Protein AF-A0A8B9DQQ6-F1 (afdb_monomer)

Nearest PDB structures (foldseek):
  8ro0-assembly1_B  TM=6.119E-01  e=6.408E+00  Caenorhabditis elegans

Solvent-accessible surface area (backbone atoms only — not comparable to full-atom values): 22353 Å² total; per-residue (Å²): 132,83,88,74,76,78,72,78,86,52,74,60,34,66,71,77,76,91,79,85,73,88,75,75,79,70,79,77,76,81,87,80,81,82,90,86,83,87,92,89,90,84,79,91,76,90,73,92,71,91,71,77,81,67,78,73,72,70,71,79,66,73,53,59,68,55,50,35,52,46,26,48,47,51,38,37,38,75,37,22,64,78,64,40,52,57,23,29,46,25,39,61,36,58,81,62,60,34,37,29,35,21,24,59,65,74,62,45,79,31,61,57,93,76,48,80,78,49,60,73,77,80,88,66,74,74,59,50,64,32,52,47,63,33,8,27,22,36,51,50,69,52,80,90,53,43,80,38,41,79,40,76,52,88,77,72,72,81,52,84,49,40,31,41,34,47,34,74,82,35,24,34,39,19,42,77,81,23,74,32,53,38,46,49,37,80,78,54,50,51,86,81,29,29,31,35,29,22,35,76,43,68,46,30,36,57,38,57,55,65,55,60,51,48,66,75,71,51,61,83,83,75,63,72,80,70,69,80,70,76,73,46,32,47,67,55,48,38,61,69,33,39,82,90,55,68,51,56,53,39,35,52,50,49,51,72,30,68,43,40,51,52,27,48,52,38,50,53,54,50,49,52,55,50,44,55,58,52,57,78,66,62,88,68,65,79,77,45,50,52,56,51,48,30,55,50,44,41,50,55,47,48,51,34,43,77,70,38,38,23,38,78,54,93,70,25,41,29,28,35,25,34,81,88,42,67,40,64,59,16,44,56,54,50,49,53,52,48,52,50,52,49,52,54,49,50,50,69,64,42,50,61,58,56,56,44,69,75,36,66,64,54,58,55,49,51,52,50,52,51,53,52,50,51,52,50,53,52,50,51,52,53,52,67,71,78,105

Secondary structure (DSSP, 8-state):
------------SSPPP--S-----PPPPP--PPP----------------------------HHHHHHHHHHHHHHHH-TTGGGEEEEEEESSSP-EEEEE--PPPEEE--SS-GGG---S-----EEEEES-EEEEE---GGGGGGEEEEE---TTSS--EEEPSTT-EEEETTTEEESSEETTT--TTT-EEEEEEEEE--EEEEHHHHHHHHHS-TTS---------EEHHHHHHHHS-SSHHHHHHHHHHH-HHHHHHHHHHHHHHHHHHHHHHTT-S--HHHHHHHHHHHHHHHHHHHHHTT-SEEETTEEEEEEETTEE-TTHHHHHHHHHHHHHHHHHHHHHHHHHHHHH-HHHHHHHHHHHHHHHHHHHHHHHHHHH-

Mean predicted aligned error: 15.55 Å

Radius of gyration: 29.61 Å; Cα contacts (8 Å, |Δi|>4): 543; chains: 1; bounding box: 96×62×76 Å

Foldseek 3Di:
DDDDDPPDFDFFADDDDPPDDPPPPDPDDDPDDDDDDDDDDDDDDDDPDDDDPPVPCPPPPPQLVNLLQFLLFVLLCLLAVVQQAWWKKKAFLADDFKEWEAEADDWDFALDPDDVLQDDDPDLPHDYGGYPFAYEKEADADPVCVRNHPHYDYDDQPDSTQKTAAPAQKWKAKHYPGTGRIDGSNPDDRHPMMITIIHMGTWIFMDGNVVQLCLVQDDPVVPPCPDPPPGCTSSNSLQVRHDPDGSHVSNVPLRPDPSNVSSVVSVVVLSVVLVVVVVVVDDDDPVVSNVSSSVVSQVSLVVCVVQCQFDDDPRMTIFIGRSVTTDRNRNVVSVVSNVVVVVVVVCVVCVVVVVCVVPVVVVVVVVVVVVVVVVVVVVVVVVVVVD

Structure (mmCIF, N/CA/C/O backbone):
data_AF-A0A8B9DQQ6-F1
#
_entry.id   AF-A0A8B9DQQ6-F1
#
loop_
_atom_site.group_PDB
_atom_site.id
_atom_site.type_symbol
_atom_site.label_atom_id
_atom_site.label_alt_id
_atom_site.label_comp_id
_atom_site.label_asym_id
_atom_site.label_entity_id
_atom_site.label_seq_id
_atom_site.pdbx_PDB_ins_code
_atom_site.Cartn_x
_atom_site.Cartn_y
_atom_site.Cartn_z
_atom_site.occupancy
_atom_site.B_iso_or_equiv
_atom_site.auth_seq_id
_atom_site.auth_comp_id
_atom_site.auth_a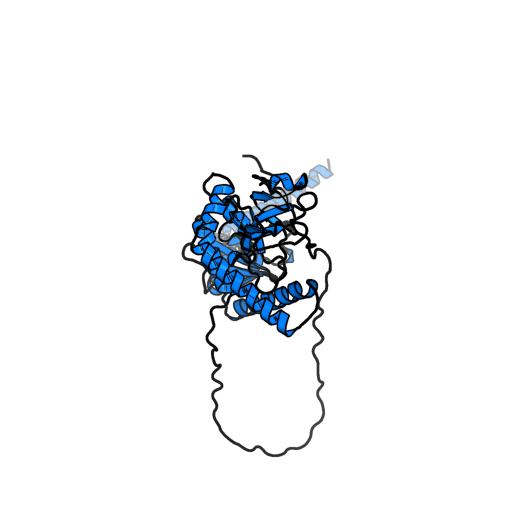sym_id
_atom_site.auth_atom_id
_atom_site.pdbx_PDB_model_num
ATOM 1 N N . MET A 1 1 ? -28.303 8.669 -5.414 1.00 26.28 1 MET A N 1
ATOM 2 C CA . MET A 1 1 ? -27.906 9.022 -6.794 1.00 26.28 1 MET A CA 1
ATOM 3 C C . MET A 1 1 ? -26.848 8.027 -7.246 1.00 26.28 1 MET A C 1
ATOM 5 O O . MET A 1 1 ? -26.017 7.679 -6.427 1.00 26.28 1 MET A O 1
ATOM 9 N N . LYS A 1 2 ? -27.019 7.499 -8.467 1.00 22.55 2 LYS A N 1
ATOM 10 C CA . LYS A 1 2 ? -26.290 6.431 -9.189 1.00 22.55 2 LYS A CA 1
ATOM 11 C C . LYS A 1 2 ? -25.264 5.587 -8.407 1.00 22.55 2 LYS A C 1
ATOM 13 O O . LYS A 1 2 ? -24.190 6.046 -8.054 1.00 22.55 2 LYS A O 1
ATOM 18 N N . LYS A 1 3 ? -25.621 4.309 -8.239 1.00 24.33 3 LYS A N 1
ATOM 19 C CA . LYS A 1 3 ? -24.743 3.193 -7.879 1.00 24.33 3 LYS A CA 1
ATOM 20 C C . LYS A 1 3 ? -23.721 3.038 -9.011 1.00 24.33 3 LYS A C 1
ATOM 22 O O . LYS A 1 3 ? -24.049 2.478 -10.052 1.00 24.33 3 LYS A O 1
ATOM 27 N N . GLU A 1 4 ? -22.550 3.642 -8.860 1.00 24.33 4 GLU A N 1
ATOM 28 C CA . GLU A 1 4 ? -21.417 3.363 -9.736 1.00 24.33 4 GLU A CA 1
ATOM 29 C C . GLU A 1 4 ? -20.914 1.972 -9.352 1.00 24.33 4 GLU A C 1
ATOM 31 O O . GLU A 1 4 ? -20.522 1.720 -8.212 1.00 24.33 4 GLU A O 1
ATOM 36 N N . GLU A 1 5 ? -21.087 1.025 -10.267 1.00 24.88 5 GLU A N 1
ATOM 37 C CA . GLU A 1 5 ? -20.588 -0.335 -10.128 1.00 24.88 5 GLU A CA 1
ATOM 38 C C . GLU A 1 5 ? -19.062 -0.239 -10.027 1.00 24.88 5 GLU A C 1
ATOM 40 O O . GLU A 1 5 ? -18.395 0.110 -11.001 1.00 24.88 5 GLU A O 1
ATOM 45 N N . ALA A 1 6 ? -18.510 -0.460 -8.830 1.00 29.55 6 ALA A N 1
ATOM 46 C CA . ALA A 1 6 ? -17.069 -0.494 -8.623 1.00 29.55 6 ALA A CA 1
ATOM 47 C C . ALA A 1 6 ? -16.497 -1.607 -9.509 1.00 29.55 6 ALA A C 1
ATOM 49 O O . ALA A 1 6 ? -16.689 -2.796 -9.248 1.00 29.55 6 ALA A O 1
ATOM 50 N N . LYS A 1 7 ? -15.875 -1.205 -10.621 1.00 34.84 7 LYS A N 1
ATOM 51 C CA . LYS A 1 7 ? -15.309 -2.114 -11.613 1.00 34.84 7 LYS A CA 1
ATOM 52 C C . LYS A 1 7 ? -14.251 -2.975 -10.928 1.00 34.84 7 LYS A C 1
ATOM 54 O O . LYS A 1 7 ? -13.411 -2.449 -10.203 1.00 34.84 7 LYS A O 1
ATOM 59 N N . ASN A 1 8 ? -14.329 -4.290 -11.141 1.00 31.05 8 ASN A N 1
ATOM 60 C CA . ASN A 1 8 ? -13.480 -5.240 -10.437 1.00 31.05 8 ASN A CA 1
ATOM 61 C C . ASN A 1 8 ? -11.991 -4.919 -10.697 1.00 31.05 8 ASN A C 1
ATOM 63 O O . ASN A 1 8 ? -11.615 -4.766 -11.866 1.00 31.05 8 ASN A O 1
ATOM 67 N N . PRO A 1 9 ? -11.165 -4.838 -9.649 1.00 37.16 9 PRO A N 1
ATOM 68 C CA . PRO A 1 9 ? -9.714 -4.700 -9.738 1.00 37.16 9 PRO A CA 1
ATOM 69 C C . PRO A 1 9 ? -9.023 -5.574 -10.812 1.00 37.16 9 PRO A C 1
ATOM 71 O O . PRO A 1 9 ? -9.215 -6.791 -10.832 1.00 37.16 9 PRO A O 1
ATOM 74 N N . GLN A 1 10 ? -8.207 -4.989 -11.715 1.00 38.53 10 GLN A N 1
ATOM 75 C CA . GLN A 1 10 ? -7.514 -5.720 -12.801 1.00 38.53 10 GLN A CA 1
ATOM 76 C C . GLN A 1 10 ? -5.988 -5.854 -12.619 1.00 38.53 10 GLN A C 1
ATOM 78 O O . GLN A 1 10 ? -5.266 -4.904 -12.322 1.00 38.53 10 GLN A O 1
ATOM 83 N N . ARG A 1 11 ? -5.487 -7.068 -12.893 1.00 45.66 11 ARG A N 1
ATOM 84 C CA . ARG A 1 11 ? -4.085 -7.489 -12.718 1.00 45.66 11 ARG A CA 1
ATOM 85 C C . ARG A 1 11 ? -3.107 -6.814 -13.683 1.00 45.66 11 ARG A C 1
ATOM 87 O O . ARG A 1 11 ? -3.332 -6.783 -14.898 1.00 45.66 11 ARG A O 1
ATOM 94 N N . VAL A 1 12 ? -1.940 -6.413 -13.176 1.00 44.56 12 VAL A N 1
ATOM 95 C CA . VAL A 1 12 ? -0.801 -5.940 -13.981 1.00 44.56 12 VAL A CA 1
ATOM 96 C C . VAL A 1 12 ? 0.488 -6.620 -13.504 1.00 44.56 12 VAL A C 1
ATOM 98 O O . VAL A 1 12 ? 0.883 -6.458 -12.356 1.00 44.56 12 VAL A O 1
ATOM 101 N N . GLY A 1 13 ? 1.138 -7.384 -14.389 1.00 42.78 13 GLY A N 1
ATOM 102 C CA . GLY A 1 13 ? 2.407 -8.074 -14.121 1.00 42.78 13 GLY A CA 1
ATOM 103 C C . GLY A 1 13 ? 2.349 -9.602 -14.287 1.00 42.78 13 GLY A C 1
ATOM 104 O O . GLY A 1 13 ? 1.265 -10.160 -14.460 1.00 42.78 13 GLY A O 1
ATOM 105 N N . PRO A 1 14 ? 3.505 -10.291 -14.234 1.00 33.38 14 PRO A N 1
ATOM 106 C CA . PRO A 1 14 ? 3.627 -11.721 -14.543 1.00 33.38 14 PRO A CA 1
ATOM 107 C C . PRO A 1 14 ? 3.196 -12.662 -13.401 1.00 33.38 14 PRO A C 1
ATOM 109 O O . PRO A 1 14 ? 3.237 -13.880 -13.560 1.00 33.38 14 PRO A O 1
ATOM 112 N N . ASN A 1 15 ? 2.827 -12.137 -12.228 1.00 40.84 15 ASN A N 1
ATOM 113 C CA . ASN A 1 15 ? 2.525 -12.961 -11.057 1.00 40.84 15 ASN A CA 1
ATOM 114 C C . ASN A 1 15 ? 1.076 -13.465 -11.089 1.00 40.84 15 ASN A C 1
ATOM 116 O O . ASN A 1 15 ? 0.136 -12.678 -11.200 1.00 40.84 15 ASN A O 1
ATOM 120 N N . GLN A 1 16 ? 0.900 -14.780 -10.948 1.00 36.91 16 GLN A N 1
ATOM 121 C CA . GLN A 1 16 ? -0.401 -15.380 -10.667 1.00 36.91 16 GLN A CA 1
ATOM 122 C C . GLN A 1 16 ? -0.750 -15.153 -9.192 1.00 36.91 16 GLN A C 1
ATOM 124 O O . GLN A 1 16 ? 0.100 -15.276 -8.312 1.00 36.91 16 GLN A O 1
ATOM 129 N N . GLU A 1 17 ? -2.007 -14.810 -8.930 1.00 38.44 17 GLU A N 1
ATOM 130 C CA . GLU A 1 17 ? -2.568 -14.811 -7.583 1.00 38.44 17 GLU A CA 1
ATOM 131 C C . GLU A 1 17 ? -2.492 -16.251 -7.049 1.00 38.44 17 GLU A C 1
ATOM 133 O O . GLU A 1 17 ? -2.923 -17.175 -7.744 1.00 38.44 17 GLU A O 1
ATOM 138 N N . LEU A 1 18 ? -1.966 -16.464 -5.839 1.00 35.91 18 LEU A N 1
ATOM 139 C CA . LEU A 1 18 ? -2.093 -17.742 -5.123 1.00 35.91 18 LEU A CA 1
ATOM 140 C C . LEU A 1 18 ? -3.548 -17.911 -4.649 1.00 35.91 18 LEU A C 1
ATOM 142 O O . LEU A 1 18 ? -3.838 -18.018 -3.461 1.00 35.91 18 LEU A O 1
ATOM 146 N N . SER A 1 19 ? -4.491 -17.893 -5.586 1.00 35.00 19 SER A N 1
ATOM 147 C CA . SER A 1 19 ? -5.888 -18.200 -5.335 1.00 35.00 19 SER A CA 1
ATOM 148 C C . SER A 1 19 ? -6.063 -19.695 -5.576 1.00 35.00 19 SER A C 1
ATOM 150 O O . SER A 1 19 ? -6.127 -20.153 -6.714 1.00 35.00 19 SER A O 1
ATOM 152 N N . GLY A 1 20 ? -6.079 -20.467 -4.487 1.00 34.28 20 GLY A N 1
ATOM 153 C CA . GLY A 1 20 ? -6.453 -21.881 -4.526 1.00 34.28 20 GLY A CA 1
ATOM 154 C C . GLY A 1 20 ? -5.320 -22.885 -4.326 1.00 34.28 20 GLY A C 1
ATOM 155 O O . GLY A 1 20 ? -5.120 -23.769 -5.148 1.00 34.28 20 GLY A O 1
ATOM 156 N N . SER A 1 21 ? -4.657 -22.851 -3.173 1.00 24.38 21 SER A N 1
ATOM 157 C CA . SER A 1 21 ? -4.133 -24.084 -2.576 1.00 24.38 21 SER A CA 1
ATOM 158 C C . SER A 1 21 ? -4.120 -23.944 -1.062 1.00 24.38 21 SER A C 1
ATOM 160 O O . SER A 1 21 ? -3.253 -23.293 -0.483 1.00 24.38 21 SER A O 1
ATOM 162 N N . VAL A 1 22 ? -5.116 -24.558 -0.423 1.00 31.91 22 VAL A N 1
ATOM 163 C CA . VAL A 1 22 ? -5.133 -24.817 1.016 1.00 31.91 22 VAL A CA 1
ATOM 164 C C . VAL A 1 22 ? -3.973 -25.765 1.321 1.00 31.91 22 VAL A C 1
ATOM 166 O O . VAL A 1 22 ? -4.143 -26.980 1.348 1.00 31.91 22 VAL A O 1
ATOM 169 N N . LEU A 1 23 ? -2.779 -25.227 1.567 1.00 24.78 23 LEU A N 1
ATOM 170 C CA . LEU A 1 23 ? -1.813 -25.919 2.410 1.00 24.78 23 LEU A CA 1
ATOM 171 C C . LEU A 1 23 ? -2.200 -25.605 3.848 1.00 24.78 23 LEU A C 1
ATOM 173 O O . LEU A 1 23 ? -1.742 -24.653 4.471 1.00 24.78 23 LEU A O 1
ATOM 177 N N . ARG A 1 24 ? -3.125 -26.426 4.350 1.00 22.55 24 ARG A N 1
ATOM 178 C CA . ARG A 1 24 ? -3.397 -26.567 5.773 1.00 22.55 24 ARG A CA 1
ATOM 179 C C . ARG A 1 24 ? -2.085 -27.009 6.414 1.00 22.55 24 ARG A C 1
ATOM 181 O O . ARG A 1 24 ? -1.765 -28.194 6.388 1.00 22.55 24 ARG A O 1
ATOM 188 N N . ILE A 1 25 ? -1.312 -26.069 6.951 1.00 25.80 25 ILE A N 1
ATOM 189 C CA . ILE A 1 25 ? -0.208 -26.405 7.846 1.00 25.80 25 ILE A CA 1
ATOM 190 C C . ILE A 1 25 ? -0.873 -27.033 9.072 1.00 25.80 25 ILE A C 1
ATOM 192 O O . ILE A 1 25 ? -1.456 -26.343 9.908 1.00 25.80 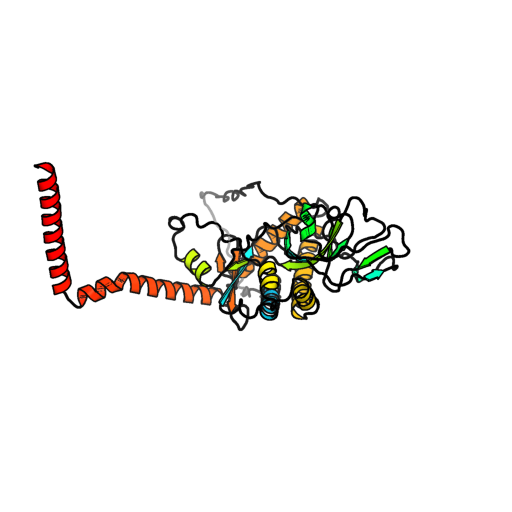25 ILE A O 1
ATOM 196 N N . GLN A 1 26 ? -0.892 -28.365 9.120 1.00 25.03 26 GLN A N 1
ATOM 197 C CA . GLN A 1 26 ? -1.236 -29.082 10.336 1.00 25.03 26 GLN A CA 1
ATOM 198 C C . GLN A 1 26 ? -0.161 -28.744 11.375 1.00 25.03 26 GLN A C 1
ATOM 200 O O . GLN A 1 26 ? 1.025 -28.832 11.052 1.00 25.03 26 GLN A O 1
ATOM 205 N N . PRO A 1 27 ? -0.536 -28.352 12.605 1.00 26.66 27 PRO A N 1
ATOM 206 C CA . PRO A 1 27 ? 0.434 -28.227 13.677 1.00 26.66 27 PRO A CA 1
ATOM 207 C C . PRO A 1 27 ? 1.087 -29.594 13.877 1.00 26.66 27 PRO A C 1
ATOM 209 O O . PRO A 1 27 ? 0.404 -30.580 14.165 1.00 26.66 27 PRO A O 1
ATOM 212 N N . THR A 1 28 ? 2.403 -29.659 13.678 1.00 26.08 28 THR A N 1
ATOM 213 C CA . THR A 1 28 ? 3.193 -30.841 14.007 1.00 26.08 28 THR A CA 1
ATOM 214 C C . THR A 1 28 ? 2.910 -31.194 15.460 1.00 26.08 28 THR A C 1
ATOM 216 O O . THR A 1 28 ? 2.980 -30.342 16.348 1.00 26.08 28 THR A O 1
ATOM 219 N N . GLN A 1 29 ? 2.502 -32.443 15.662 1.00 28.62 29 GLN A N 1
ATOM 220 C CA . GLN A 1 29 ? 2.063 -32.993 16.933 1.00 28.62 29 GLN A CA 1
ATOM 221 C C . GLN A 1 29 ? 3.062 -32.672 18.046 1.00 28.62 29 GLN A C 1
ATOM 223 O O . GLN A 1 29 ? 4.275 -32.804 17.880 1.00 28.62 29 GLN A O 1
ATOM 228 N N . ALA A 1 30 ? 2.514 -32.258 19.186 1.00 26.84 30 ALA A N 1
ATOM 229 C CA . ALA A 1 30 ? 3.232 -32.151 20.439 1.00 26.84 30 ALA A CA 1
ATOM 230 C C . ALA A 1 30 ? 4.012 -33.449 20.695 1.00 26.84 30 ALA A C 1
ATOM 232 O O . ALA A 1 30 ? 3.425 -34.529 20.777 1.00 26.84 30 ALA A O 1
ATOM 233 N N . PHE A 1 31 ? 5.331 -33.334 20.842 1.00 24.66 31 PHE A N 1
ATOM 234 C CA . PHE A 1 31 ? 6.148 -34.387 21.431 1.00 24.66 31 PHE A CA 1
ATOM 235 C C . PHE A 1 31 ? 5.725 -34.543 22.898 1.00 24.66 31 PHE A C 1
ATOM 237 O O . PHE A 1 31 ? 6.200 -33.839 23.786 1.00 24.66 31 PHE A O 1
ATOM 244 N N . GLY A 1 32 ? 4.780 -35.449 23.141 1.00 24.30 32 GLY A N 1
ATOM 245 C CA . GLY A 1 32 ? 4.507 -35.985 24.463 1.00 24.30 32 GLY A CA 1
ATOM 246 C C . GLY A 1 32 ? 5.590 -36.996 24.815 1.00 24.30 32 GLY A C 1
ATOM 247 O O . GLY A 1 32 ? 5.682 -38.044 24.181 1.00 24.30 32 GLY A O 1
ATOM 248 N N . ILE A 1 33 ? 6.403 -36.697 25.827 1.00 25.94 33 ILE A N 1
ATOM 249 C CA . ILE A 1 33 ? 7.240 -37.705 26.481 1.00 25.94 33 ILE A CA 1
ATOM 250 C C . ILE A 1 33 ? 6.521 -38.132 27.759 1.00 25.94 33 ILE A C 1
ATOM 252 O O . ILE A 1 33 ? 6.252 -37.326 28.648 1.00 25.94 33 ILE A O 1
ATOM 256 N N . GLN A 1 34 ? 6.167 -39.415 27.782 1.00 23.70 34 GLN A N 1
ATOM 257 C CA . GLN A 1 34 ? 5.492 -40.122 28.861 1.00 23.70 34 GLN A CA 1
ATOM 258 C C . GLN A 1 34 ? 6.367 -40.224 30.120 1.00 23.70 34 GLN A C 1
ATOM 260 O O . GLN A 1 34 ? 7.585 -40.379 30.059 1.00 23.70 34 GLN A O 1
ATOM 265 N N . THR A 1 35 ? 5.708 -40.189 31.273 1.00 24.88 35 THR A N 1
ATOM 266 C CA . THR A 1 35 ? 6.230 -40.506 32.607 1.00 24.88 35 THR A CA 1
ATOM 267 C C . THR A 1 35 ? 6.488 -42.009 32.788 1.00 24.88 35 THR A C 1
ATOM 269 O O . THR A 1 35 ? 5.573 -42.780 32.514 1.00 24.88 35 THR A O 1
ATOM 272 N N . SER A 1 36 ? 7.650 -42.418 33.331 1.00 21.34 36 SER A N 1
ATOM 273 C CA . SER A 1 36 ? 7.789 -43.348 34.485 1.00 21.34 36 SER A CA 1
ATOM 274 C C . SER A 1 36 ? 9.248 -43.803 34.733 1.00 21.34 36 SER A C 1
ATOM 276 O O . SER A 1 36 ? 9.983 -44.066 33.788 1.00 21.34 36 SER A O 1
ATOM 278 N N . ASN A 1 37 ? 9.571 -44.011 36.022 1.00 23.14 37 ASN A N 1
ATOM 279 C CA . ASN A 1 37 ? 10.709 -44.723 36.657 1.00 23.14 37 ASN A CA 1
ATOM 280 C C . ASN A 1 37 ? 11.945 -43.907 37.134 1.00 23.14 37 ASN A C 1
ATOM 282 O O . ASN A 1 37 ? 12.896 -43.661 36.402 1.00 23.14 37 ASN A O 1
ATOM 286 N N . SER A 1 38 ? 11.944 -43.594 38.440 1.00 24.56 38 SER A N 1
ATOM 287 C CA . SER A 1 38 ? 13.106 -43.320 39.330 1.00 24.56 38 SER A CA 1
ATOM 288 C C . SER A 1 38 ? 13.965 -44.598 39.552 1.00 24.56 38 SER A C 1
ATOM 290 O O . SER A 1 38 ? 13.403 -45.668 39.312 1.00 24.56 38 SER A O 1
ATOM 292 N N . PRO A 1 39 ? 15.231 -44.587 40.083 1.00 31.41 39 PRO A N 1
ATOM 293 C CA . PRO A 1 39 ? 15.720 -43.666 41.130 1.00 31.41 39 PRO A CA 1
ATOM 294 C C . PRO A 1 39 ? 17.239 -43.284 41.186 1.00 31.41 39 PRO A C 1
ATOM 296 O O . PRO A 1 39 ? 18.106 -43.930 40.609 1.00 31.41 39 PRO A O 1
ATOM 299 N N . LYS A 1 40 ? 17.512 -42.322 42.091 1.00 24.06 40 LYS A N 1
ATOM 300 C CA . LYS A 1 40 ? 18.719 -42.044 42.922 1.00 24.06 40 LYS A CA 1
ATOM 301 C C . LYS A 1 40 ? 19.657 -40.862 42.577 1.00 24.06 40 LYS A C 1
ATOM 303 O O . LYS A 1 40 ? 19.858 -40.535 41.415 1.00 24.06 40 LYS A O 1
ATOM 308 N N . PRO A 1 41 ? 20.200 -40.188 43.623 1.00 31.83 41 PRO A N 1
ATOM 309 C CA . PRO A 1 41 ? 20.443 -38.744 43.623 1.00 31.83 41 PRO A CA 1
ATOM 310 C C . PRO A 1 41 ? 21.924 -38.383 43.794 1.00 31.83 41 PRO A C 1
ATOM 312 O O . PRO A 1 41 ? 22.583 -38.933 44.671 1.00 31.83 41 PRO A O 1
ATOM 315 N N . LEU A 1 42 ? 22.445 -37.389 43.066 1.00 21.84 42 LEU A N 1
ATOM 316 C CA . LEU A 1 42 ? 23.777 -36.850 43.364 1.00 21.84 42 LEU A CA 1
ATOM 317 C C . LEU A 1 42 ? 23.860 -35.321 43.220 1.00 21.84 42 LEU A C 1
ATOM 319 O O . LEU A 1 42 ? 23.923 -34.769 42.130 1.00 21.84 42 LEU A O 1
ATOM 323 N N . LYS A 1 43 ? 23.930 -34.706 44.409 1.00 22.27 43 LYS A N 1
ATOM 324 C CA . LYS A 1 43 ? 24.626 -33.472 44.814 1.00 22.27 43 LYS A CA 1
ATOM 325 C C . LYS A 1 43 ? 24.244 -32.142 44.156 1.00 22.27 43 LYS A C 1
ATOM 327 O O . LYS A 1 43 ? 24.830 -31.686 43.182 1.00 22.27 43 LYS A O 1
ATOM 332 N N . VAL A 1 44 ? 23.384 -31.443 44.896 1.00 24.78 44 VAL A N 1
ATOM 333 C CA . VAL A 1 44 ? 23.318 -29.982 44.991 1.00 24.78 44 VAL A CA 1
ATOM 334 C C . VAL A 1 44 ? 24.710 -29.427 45.319 1.00 24.78 44 VAL A C 1
ATOM 336 O O . VAL A 1 44 ? 25.246 -29.675 46.399 1.00 24.78 44 VAL A O 1
ATOM 339 N N . ILE A 1 45 ? 25.279 -28.651 44.398 1.00 23.97 45 ILE A N 1
ATOM 340 C CA . ILE A 1 45 ? 26.303 -27.656 44.718 1.00 23.97 45 ILE A CA 1
ATOM 341 C C . ILE A 1 45 ? 25.614 -26.300 44.619 1.00 23.97 45 ILE A C 1
ATOM 343 O O . ILE A 1 45 ? 25.346 -25.792 43.532 1.00 23.97 45 ILE A O 1
ATOM 347 N N . ASN A 1 46 ? 25.313 -25.729 45.784 1.00 25.47 46 ASN A N 1
ATOM 348 C CA . ASN A 1 46 ? 24.862 -24.354 45.919 1.00 25.47 46 ASN A CA 1
ATOM 349 C C . ASN A 1 46 ? 26.004 -23.418 45.511 1.00 25.47 46 ASN A C 1
ATOM 351 O O . ASN A 1 46 ? 26.931 -23.183 46.285 1.00 25.47 46 ASN A O 1
ATOM 355 N N . LYS A 1 47 ? 25.920 -22.850 44.309 1.00 24.67 47 LYS A N 1
ATOM 356 C CA . LYS A 1 47 ? 26.527 -21.551 44.020 1.00 24.67 47 LYS A CA 1
ATOM 357 C C . LYS A 1 47 ? 25.411 -20.558 43.744 1.00 24.67 47 LYS A C 1
ATOM 359 O O . LYS A 1 47 ? 24.884 -20.466 42.643 1.00 24.67 47 LYS A O 1
ATOM 364 N N . SER A 1 48 ? 25.064 -19.822 44.792 1.00 26.59 48 SER A N 1
ATOM 365 C CA . SER A 1 48 ? 24.354 -18.557 44.710 1.00 26.59 48 SER A CA 1
ATOM 366 C C . SER A 1 48 ? 25.217 -17.560 43.936 1.00 26.59 48 SER A C 1
ATOM 368 O O . SER A 1 48 ? 26.101 -16.916 44.498 1.00 26.59 48 SER A O 1
ATOM 370 N N . VAL A 1 49 ? 24.963 -17.439 42.639 1.00 24.55 49 VAL A N 1
ATOM 371 C CA . VAL A 1 49 ? 25.258 -16.220 41.893 1.00 24.55 49 VAL A CA 1
ATOM 372 C C . VAL A 1 49 ? 23.906 -15.704 41.443 1.00 24.55 49 VAL A C 1
ATOM 374 O O . VAL A 1 49 ? 23.285 -16.245 40.532 1.00 24.55 49 VAL A O 1
ATOM 377 N N . GLY A 1 50 ? 23.407 -14.703 42.165 1.00 30.36 50 GLY A N 1
ATOM 378 C CA . GLY A 1 50 ? 22.245 -13.942 41.746 1.00 30.36 50 GLY A CA 1
ATOM 379 C C . GLY A 1 50 ? 22.591 -13.196 40.467 1.00 30.36 50 GLY A C 1
ATOM 380 O O . GLY A 1 50 ? 23.092 -12.079 40.518 1.00 30.36 50 GLY A O 1
ATOM 381 N N . GLN A 1 51 ? 22.323 -13.812 39.321 1.00 23.19 51 GLN A N 1
ATOM 382 C CA . GLN A 1 51 ? 22.120 -13.082 38.084 1.00 23.19 51 GLN A CA 1
ATOM 383 C C . GLN A 1 51 ? 20.618 -12.929 37.902 1.00 23.19 51 GLN A C 1
ATOM 385 O O . GLN A 1 51 ? 19.897 -13.835 37.492 1.00 23.19 51 GLN A O 1
ATOM 390 N N . LYS A 1 52 ? 20.164 -11.737 38.286 1.00 23.08 52 LYS A N 1
ATOM 391 C CA . LYS A 1 52 ? 18.966 -11.093 37.772 1.00 23.08 52 LYS A CA 1
ATOM 392 C C . LYS A 1 52 ? 18.997 -11.303 36.254 1.00 23.08 52 LYS A C 1
ATOM 394 O O . LYS A 1 52 ? 19.839 -10.710 35.583 1.00 23.08 52 LYS A O 1
ATOM 399 N N . TYR A 1 53 ? 18.144 -12.177 35.723 1.00 23.22 53 TYR A N 1
ATOM 400 C CA . TYR A 1 53 ? 17.820 -12.142 34.302 1.00 23.22 53 TYR A CA 1
ATOM 401 C C . TYR A 1 53 ? 17.022 -10.860 34.099 1.00 23.22 53 TYR A C 1
ATOM 403 O O . TYR A 1 53 ? 15.795 -10.827 34.121 1.00 23.22 53 TYR A O 1
ATOM 411 N N . GLU A 1 54 ? 17.768 -9.766 34.023 1.00 21.42 54 GLU A N 1
ATOM 412 C CA . GLU A 1 54 ? 17.365 -8.574 33.327 1.00 21.42 54 GLU A CA 1
ATOM 413 C C . GLU A 1 54 ? 17.027 -9.059 31.922 1.00 21.42 54 GLU A C 1
ATOM 415 O O . GLU A 1 54 ? 17.902 -9.480 31.161 1.00 21.42 54 GLU A O 1
ATOM 420 N N . VAL A 1 55 ? 15.725 -9.115 31.628 1.00 29.14 55 VAL A N 1
ATOM 421 C CA . VAL A 1 55 ? 15.246 -9.112 30.253 1.00 29.14 55 VAL A CA 1
ATOM 422 C C . VAL A 1 55 ? 15.882 -7.873 29.666 1.00 29.14 55 VAL A C 1
ATOM 424 O O . VAL A 1 55 ? 15.451 -6.751 29.928 1.00 29.14 55 VAL A O 1
ATOM 427 N N . LYS A 1 56 ? 16.996 -8.082 28.971 1.00 22.50 56 LYS A N 1
ATOM 428 C CA . LYS A 1 56 ? 17.641 -7.044 28.207 1.00 22.50 56 LYS A CA 1
ATOM 429 C C . LYS A 1 56 ? 16.582 -6.665 27.187 1.00 22.50 56 LYS A C 1
ATOM 431 O O . LYS A 1 56 ? 16.324 -7.418 26.251 1.00 22.50 56 LYS A O 1
ATOM 436 N N . SER A 1 57 ? 15.911 -5.541 27.424 1.00 32.50 57 SER A N 1
ATOM 437 C CA . SER A 1 57 ? 15.265 -4.816 26.353 1.00 32.50 57 SER A CA 1
ATOM 438 C C . SER A 1 57 ? 16.407 -4.445 25.417 1.00 32.50 57 SER A C 1
ATOM 440 O O . SER A 1 57 ? 17.053 -3.407 25.573 1.00 32.50 57 SER A O 1
ATOM 442 N N . GLU A 1 58 ? 16.722 -5.332 24.475 1.00 30.89 58 GLU A N 1
ATOM 443 C CA . GLU A 1 58 ? 17.169 -4.858 23.181 1.00 30.89 58 GLU A CA 1
ATOM 444 C C . GLU A 1 58 ? 16.147 -3.798 22.814 1.00 30.89 58 GLU A C 1
ATOM 446 O O . GLU A 1 58 ? 14.948 -4.087 22.751 1.00 30.89 58 GLU A O 1
ATOM 451 N N . GLY A 1 59 ? 16.611 -2.544 22.805 1.00 28.41 59 GLY A N 1
ATOM 452 C CA . GLY A 1 59 ? 15.758 -1.388 22.615 1.00 28.41 59 GLY A CA 1
ATOM 453 C C . GLY A 1 59 ? 14.814 -1.718 21.480 1.00 28.41 59 GLY A C 1
ATOM 454 O O . GLY A 1 59 ? 15.273 -2.162 20.425 1.00 28.41 59 GLY A O 1
ATOM 455 N N . MET A 1 60 ? 13.511 -1.609 21.750 1.00 36.34 60 MET A N 1
ATOM 456 C CA . MET A 1 60 ? 12.473 -1.806 20.754 1.00 36.34 60 MET A CA 1
ATOM 457 C C . MET A 1 60 ? 12.705 -0.746 19.686 1.00 36.34 60 MET A C 1
ATOM 459 O O . MET A 1 60 ? 12.161 0.353 19.744 1.00 36.34 60 MET A O 1
ATOM 463 N N . THR A 1 61 ? 13.604 -1.074 18.762 1.00 42.69 61 THR A N 1
ATOM 464 C CA . THR A 1 61 ? 13.799 -0.410 17.491 1.00 42.69 61 THR A CA 1
ATOM 465 C C . THR A 1 61 ? 12.405 -0.434 16.920 1.00 42.69 61 THR A C 1
ATOM 467 O O . THR A 1 61 ? 11.841 -1.519 16.762 1.00 42.69 61 THR A O 1
ATOM 470 N N . GLU A 1 62 ? 11.798 0.744 16.825 1.00 56.41 62 GLU A N 1
ATOM 471 C CA . GLU A 1 62 ? 10.390 0.923 16.504 1.00 56.41 62 GLU A CA 1
ATOM 472 C C . GLU A 1 62 ? 9.986 -0.096 15.434 1.00 56.41 62 GLU A C 1
ATOM 474 O O . GLU A 1 62 ? 10.586 -0.129 14.356 1.00 56.41 62 GLU A O 1
ATOM 479 N N . ASN A 1 63 ? 9.079 -1.018 15.790 1.00 72.75 63 ASN A N 1
ATOM 480 C CA . ASN A 1 63 ? 8.713 -2.140 14.930 1.00 72.75 63 ASN A CA 1
ATOM 481 C C . ASN A 1 63 ? 8.413 -1.580 13.531 1.00 72.75 63 ASN A C 1
ATOM 483 O O . ASN A 1 63 ? 7.602 -0.668 13.400 1.00 72.75 63 ASN A O 1
ATOM 487 N N . ASN A 1 64 ? 9.089 -2.077 12.492 1.00 79.19 64 ASN A N 1
ATOM 488 C CA . ASN A 1 64 ? 8.978 -1.502 11.147 1.00 79.19 64 ASN A CA 1
ATOM 489 C C . ASN A 1 64 ? 7.522 -1.448 10.660 1.00 79.19 64 ASN A C 1
ATOM 491 O O . ASN A 1 64 ? 7.094 -0.483 10.035 1.00 79.19 64 ASN A O 1
ATOM 495 N N . MET A 1 65 ? 6.730 -2.440 11.062 1.00 84.06 65 MET A N 1
ATOM 496 C CA . MET A 1 65 ? 5.307 -2.493 10.774 1.00 84.06 65 MET A CA 1
ATOM 497 C C . MET A 1 65 ? 4.528 -1.356 11.454 1.00 84.06 65 MET A C 1
ATOM 499 O O . MET A 1 65 ? 3.602 -0.801 10.871 1.00 84.06 65 MET A O 1
ATOM 503 N N . TRP A 1 66 ? 4.933 -0.943 12.658 1.00 84.94 66 TRP A N 1
ATOM 504 C CA . TRP A 1 66 ? 4.380 0.236 13.329 1.00 84.94 66 TRP A CA 1
ATOM 505 C C . TRP A 1 66 ? 4.693 1.527 12.565 1.00 84.94 66 TRP A C 1
ATOM 507 O O . TRP A 1 66 ? 3.802 2.352 12.371 1.00 84.94 66 TRP A O 1
ATOM 517 N N . ARG A 1 67 ? 5.926 1.681 12.061 1.00 88.06 67 ARG A N 1
ATOM 518 C CA . ARG A 1 67 ? 6.307 2.831 11.220 1.00 88.06 67 ARG A CA 1
ATOM 519 C C . ARG A 1 67 ? 5.478 2.892 9.941 1.00 88.06 67 ARG A C 1
ATOM 521 O O . ARG A 1 67 ? 4.999 3.966 9.585 1.00 88.06 67 ARG A O 1
ATOM 528 N N . ILE A 1 68 ? 5.249 1.742 9.302 1.00 89.00 68 ILE A N 1
ATOM 529 C CA . ILE A 1 68 ? 4.364 1.627 8.135 1.00 89.00 68 ILE A CA 1
ATOM 530 C C . ILE A 1 68 ? 2.944 2.085 8.489 1.00 89.00 68 ILE A C 1
ATOM 532 O O . ILE A 1 68 ? 2.375 2.896 7.759 1.00 89.00 68 ILE A O 1
ATOM 536 N N . MET A 1 69 ? 2.380 1.624 9.610 1.00 89.00 69 MET A N 1
ATOM 537 C CA . MET A 1 69 ? 1.037 2.026 10.052 1.00 89.00 69 MET A CA 1
ATOM 538 C C . MET A 1 69 ? 0.940 3.529 10.315 1.00 89.00 69 MET A C 1
ATOM 540 O O . MET A 1 69 ? 0.009 4.182 9.845 1.00 89.00 69 MET A O 1
ATOM 544 N N . ASN A 1 70 ? 1.923 4.084 11.022 1.00 89.88 70 ASN A N 1
ATOM 545 C CA . ASN A 1 70 ? 1.941 5.494 11.383 1.00 89.88 70 ASN A CA 1
ATOM 546 C C . ASN A 1 70 ? 2.069 6.396 10.142 1.00 89.88 70 ASN A C 1
ATOM 548 O O . ASN A 1 70 ? 1.262 7.300 9.937 1.00 89.88 70 ASN A O 1
ATOM 552 N N . ALA A 1 71 ? 3.017 6.098 9.250 1.00 90.81 71 ALA A N 1
ATOM 553 C CA . ALA A 1 71 ? 3.188 6.854 8.009 1.00 90.81 71 ALA A CA 1
ATOM 554 C C . ALA A 1 71 ? 1.974 6.720 7.068 1.00 90.81 71 ALA A C 1
ATOM 556 O O . ALA A 1 71 ? 1.580 7.683 6.410 1.00 90.81 71 ALA A O 1
ATOM 557 N N . SER A 1 72 ? 1.323 5.552 7.048 1.00 91.38 72 SER A N 1
ATOM 558 C CA . SER A 1 72 ? 0.095 5.335 6.273 1.00 91.38 72 SER A CA 1
ATOM 559 C C . SER A 1 72 ? -1.071 6.178 6.782 1.00 91.38 72 SER A C 1
ATOM 561 O O . SER A 1 72 ? -1.829 6.720 5.979 1.00 91.38 72 SER A O 1
ATOM 563 N N . TYR A 1 73 ? -1.201 6.327 8.104 1.00 91.75 73 TYR A N 1
ATOM 564 C CA . TYR A 1 73 ? -2.190 7.219 8.702 1.00 91.75 73 TYR A CA 1
ATOM 565 C C . TYR A 1 73 ? -1.965 8.671 8.283 1.00 91.75 73 TYR A C 1
ATOM 567 O O . TYR A 1 73 ? -2.913 9.325 7.854 1.00 91.75 73 TYR A O 1
ATOM 575 N N . TYR A 1 74 ? -0.732 9.181 8.372 1.00 90.25 74 TYR A N 1
ATOM 576 C CA . TYR A 1 74 ? -0.462 10.578 8.020 1.00 90.25 74 TYR A CA 1
ATOM 577 C C . TYR A 1 74 ? -0.735 10.854 6.542 1.00 90.25 74 TYR A C 1
ATOM 579 O O . TYR A 1 74 ? -1.357 11.865 6.208 1.00 90.25 74 TYR A O 1
ATOM 587 N N . LEU A 1 75 ? -0.378 9.911 5.668 1.00 89.38 75 LEU A N 1
ATOM 588 C CA . LEU A 1 75 ? -0.728 9.983 4.254 1.00 89.38 75 LEU A CA 1
ATOM 589 C C . LEU A 1 75 ? -2.248 9.982 4.030 1.00 89.38 75 LEU A C 1
ATOM 591 O O . LEU A 1 75 ? -2.765 10.773 3.235 1.00 89.38 75 LEU A O 1
ATOM 595 N N . LEU A 1 76 ? -2.979 9.115 4.735 1.00 88.94 76 LEU A N 1
ATOM 596 C CA . LEU A 1 76 ? -4.437 9.052 4.655 1.00 88.94 76 LEU A CA 1
ATOM 597 C C . LEU A 1 76 ? -5.087 10.335 5.175 1.00 88.94 76 LEU A C 1
ATOM 599 O O . LEU A 1 76 ? -6.009 10.840 4.553 1.00 88.94 76 LEU A O 1
ATOM 603 N N . ASN A 1 77 ? -4.608 10.892 6.281 1.00 89.19 77 ASN A N 1
ATOM 604 C CA . ASN A 1 77 ? -5.140 12.126 6.848 1.00 89.19 77 ASN A CA 1
ATOM 605 C C . ASN A 1 77 ? -4.908 13.325 5.918 1.00 89.19 77 ASN A C 1
ATOM 607 O O . ASN A 1 77 ? -5.785 14.168 5.755 1.00 89.19 77 ASN A O 1
ATOM 611 N N . GLN A 1 78 ? -3.753 13.372 5.250 1.00 86.31 78 GLN A N 1
ATOM 612 C CA . GLN A 1 78 ? -3.451 14.411 4.269 1.00 86.31 78 GLN A CA 1
ATOM 613 C C . GLN A 1 78 ? -4.348 14.324 3.026 1.00 86.31 78 GLN A C 1
ATOM 615 O O . GLN A 1 78 ? -4.771 15.348 2.492 1.00 86.31 78 GLN A O 1
ATOM 620 N N . THR A 1 79 ? -4.616 13.110 2.547 1.00 85.00 79 THR A N 1
ATOM 621 C CA . THR A 1 79 ? -5.393 12.879 1.318 1.00 85.00 79 THR A CA 1
ATOM 622 C C . THR A 1 79 ? -6.899 12.847 1.567 1.00 85.00 79 THR A C 1
ATOM 624 O O . THR A 1 79 ? -7.669 13.259 0.705 1.00 85.00 79 THR A O 1
ATOM 627 N N . ASN A 1 80 ? -7.326 12.391 2.744 1.00 85.31 80 ASN A N 1
ATOM 628 C CA . ASN A 1 80 ? -8.715 12.225 3.149 1.00 85.31 80 ASN A CA 1
ATOM 629 C C . ASN A 1 80 ? -8.902 12.458 4.667 1.00 85.31 80 ASN A C 1
ATOM 631 O O . ASN A 1 80 ? -9.076 11.503 5.430 1.00 85.31 80 ASN A O 1
ATOM 635 N N . PRO A 1 81 ? -8.946 13.717 5.137 1.00 83.81 81 PRO A N 1
ATOM 636 C CA . PRO A 1 81 ? -8.972 14.039 6.570 1.00 83.81 81 PRO A CA 1
ATOM 637 C C . PRO A 1 81 ? -10.264 13.625 7.296 1.00 83.81 81 PRO A C 1
ATOM 639 O O . PRO A 1 81 ? -10.343 13.666 8.524 1.00 83.81 81 PRO A O 1
ATOM 642 N N . ASN A 1 82 ? -11.316 13.241 6.565 1.00 81.88 82 ASN A N 1
ATOM 643 C CA . ASN A 1 82 ? -12.587 12.824 7.163 1.00 81.88 82 ASN A CA 1
ATOM 644 C C . ASN A 1 82 ? -12.592 11.345 7.585 1.00 81.88 82 ASN A C 1
ATOM 646 O O . ASN A 1 82 ? -13.337 10.982 8.493 1.00 81.88 82 ASN A O 1
ATOM 650 N N . VAL A 1 83 ? -11.782 10.505 6.936 1.00 81.25 83 VAL A N 1
ATOM 651 C CA . VAL A 1 83 ? -11.732 9.052 7.169 1.00 81.25 83 VAL A CA 1
AT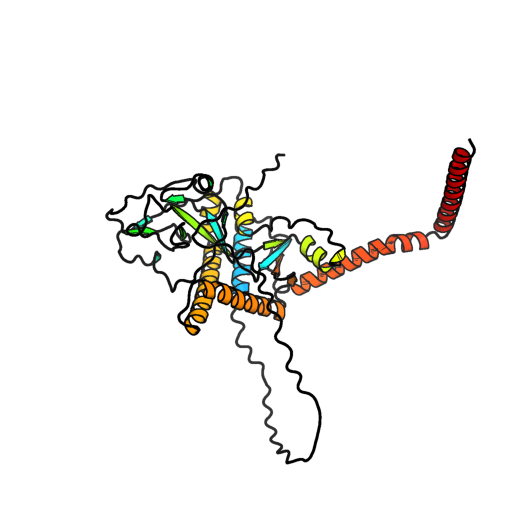OM 652 C C . VAL A 1 83 ? -11.057 8.654 8.490 1.00 81.25 83 VAL A C 1
ATOM 654 O O . VAL A 1 83 ? -11.629 7.819 9.192 1.00 81.25 83 VAL A O 1
ATOM 657 N N . PRO A 1 84 ? -9.901 9.222 8.888 1.00 76.94 84 PRO A N 1
ATOM 658 C CA . PRO A 1 84 ? -9.194 8.801 10.099 1.00 76.94 84 PRO A CA 1
ATOM 659 C C . PRO A 1 84 ? -9.830 9.261 11.422 1.00 76.94 84 PRO A C 1
ATOM 661 O O . PRO A 1 84 ? -9.209 9.137 12.467 1.00 76.94 84 PRO A O 1
ATOM 664 N N . ARG A 1 85 ? -11.054 9.806 11.429 1.00 78.75 85 ARG A N 1
ATOM 665 C CA . ARG A 1 85 ? -11.666 10.362 12.652 1.00 78.75 85 ARG A CA 1
ATOM 666 C C . ARG A 1 85 ? -11.973 9.313 13.723 1.00 78.75 85 ARG A C 1
ATOM 668 O O . ARG A 1 85 ? -11.801 9.607 14.904 1.00 78.75 85 ARG A O 1
ATOM 675 N N . SER A 1 86 ? -12.425 8.133 13.308 1.00 84.44 86 SER A N 1
ATOM 676 C CA . SER A 1 86 ? -12.588 6.952 14.159 1.00 84.44 86 SER A CA 1
ATOM 677 C C . SER A 1 86 ? -12.651 5.695 13.291 1.00 84.44 86 SER A C 1
ATOM 679 O O . SER A 1 86 ? -13.669 5.364 12.673 1.00 84.44 86 SER A O 1
ATOM 681 N N . CYS A 1 87 ? -11.525 4.997 13.176 1.00 89.94 87 CYS A N 1
ATOM 682 C CA . CYS A 1 87 ? -11.442 3.813 12.333 1.00 89.94 87 CYS A CA 1
ATOM 683 C C . CYS A 1 87 ? -10.401 2.807 12.810 1.00 89.94 87 CYS A C 1
ATOM 685 O O . CYS A 1 87 ? -9.606 3.060 13.712 1.00 89.94 87 CYS A O 1
ATOM 687 N N . TRP A 1 88 ? -10.429 1.642 12.177 1.00 90.69 88 TRP A N 1
ATOM 688 C CA . TRP A 1 88 ? -9.434 0.600 12.341 1.00 90.69 88 TRP A CA 1
ATOM 689 C C . TRP A 1 88 ? -8.691 0.414 11.026 1.00 90.69 88 TRP A C 1
ATOM 691 O O . TRP A 1 88 ? -9.307 0.227 9.975 1.00 90.69 88 TRP A O 1
ATOM 701 N N . LEU A 1 89 ? -7.367 0.459 11.103 1.00 92.06 89 LEU A N 1
ATOM 702 C CA . LEU A 1 89 ? -6.461 0.167 10.001 1.00 92.06 89 LEU A CA 1
ATOM 703 C C . LEU A 1 89 ? -5.838 -1.206 10.254 1.00 92.06 89 LEU A C 1
ATOM 705 O O . LEU A 1 89 ? -5.254 -1.422 11.315 1.00 92.06 89 LEU A O 1
ATOM 709 N N . CYS A 1 90 ? -5.968 -2.136 9.314 1.00 91.12 90 CY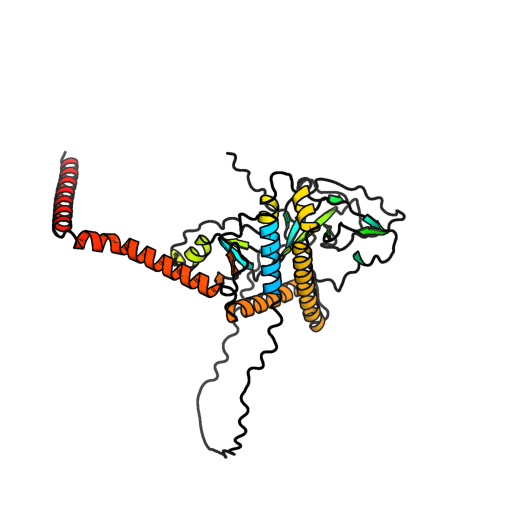S A N 1
ATOM 710 C CA . CYS A 1 90 ? -5.605 -3.535 9.519 1.00 91.12 90 CYS A CA 1
ATOM 711 C C . CYS A 1 90 ? -4.607 -4.039 8.482 1.00 91.12 90 CYS A C 1
ATOM 713 O O . CYS A 1 90 ? -4.738 -3.795 7.283 1.00 91.12 90 CYS A O 1
ATOM 715 N N . LEU A 1 91 ? -3.621 -4.788 8.959 1.00 89.44 91 LEU A N 1
ATOM 716 C CA . LEU A 1 91 ? -2.636 -5.480 8.138 1.00 89.44 91 LEU A CA 1
ATOM 717 C C . LEU A 1 91 ? -2.964 -6.971 8.096 1.00 89.44 91 LEU A C 1
ATOM 719 O O . LEU A 1 91 ? -3.095 -7.594 9.150 1.00 89.44 91 LEU A O 1
ATOM 723 N N . ASP A 1 92 ? -3.046 -7.538 6.892 1.00 84.81 92 ASP A N 1
ATOM 724 C CA . ASP A 1 92 ? -3.186 -8.986 6.682 1.00 84.81 92 ASP A CA 1
ATOM 725 C C . ASP A 1 92 ? -1.801 -9.667 6.713 1.00 84.81 92 ASP A C 1
ATOM 727 O O . ASP A 1 92 ? -0.782 -9.092 6.297 1.00 84.81 92 ASP A O 1
ATOM 731 N N . ILE A 1 93 ? -1.771 -10.893 7.238 1.00 78.62 93 ILE A N 1
ATOM 732 C CA . ILE A 1 93 ? -0.615 -11.798 7.219 1.00 78.62 93 ILE A CA 1
ATOM 733 C C . ILE A 1 93 ? -0.409 -12.380 5.816 1.00 78.62 93 ILE A C 1
ATOM 735 O O . ILE A 1 93 ? 0.716 -12.720 5.452 1.00 78.62 93 ILE A O 1
ATOM 739 N N . ARG A 1 94 ? -1.469 -12.510 5.018 1.00 79.31 94 ARG A N 1
ATOM 740 C CA . ARG A 1 94 ? -1.446 -13.141 3.697 1.00 79.31 94 ARG A CA 1
ATOM 741 C C . ARG A 1 94 ? -1.217 -12.118 2.588 1.00 79.31 94 ARG A C 1
ATOM 743 O O . ARG A 1 94 ? -1.664 -10.977 2.708 1.00 79.31 94 ARG A O 1
ATOM 750 N N . PRO A 1 95 ? -0.538 -12.523 1.507 1.00 74.69 95 PRO A N 1
ATOM 751 C CA . PRO A 1 95 ? -0.359 -11.656 0.362 1.00 74.69 95 PRO A CA 1
ATOM 752 C C . PRO A 1 95 ? -1.684 -11.418 -0.376 1.00 74.69 95 PRO A C 1
ATOM 754 O O . PRO A 1 95 ? -2.609 -12.232 -0.274 1.00 74.69 95 PRO A O 1
ATOM 757 N N . PRO A 1 96 ? -1.775 -10.336 -1.164 1.00 79.19 96 PRO A N 1
ATOM 758 C CA . PRO A 1 96 ? -0.715 -9.366 -1.468 1.00 79.19 96 PRO A CA 1
ATOM 759 C C . PRO A 1 96 ? -0.464 -8.364 -0.339 1.00 79.19 96 PRO A C 1
ATOM 761 O O . PRO A 1 96 ? -1.349 -8.023 0.440 1.00 79.19 96 PRO A O 1
ATOM 764 N N . TYR A 1 97 ? 0.761 -7.852 -0.282 1.00 82.12 97 TYR A N 1
ATOM 765 C CA . TYR A 1 97 ? 1.209 -6.951 0.784 1.00 82.12 97 TYR A CA 1
ATOM 766 C C . TYR A 1 97 ? 1.200 -5.476 0.413 1.00 82.12 97 TYR A C 1
ATOM 768 O O . TYR A 1 97 ? 1.246 -4.622 1.306 1.00 82.12 97 TYR A O 1
ATOM 776 N N . TYR A 1 98 ? 1.119 -5.193 -0.883 1.00 86.12 98 TYR A N 1
ATOM 777 C CA . TYR A 1 98 ? 1.186 -3.861 -1.454 1.00 86.12 98 TYR A CA 1
ATOM 778 C C . TYR A 1 98 ? 0.132 -3.709 -2.546 1.00 86.12 98 TYR A C 1
ATOM 780 O O . TYR A 1 98 ? -0.125 -4.645 -3.305 1.00 86.12 98 TYR A O 1
ATOM 788 N N . ASP A 1 99 ? -0.419 -2.505 -2.630 1.00 88.12 99 ASP A N 1
ATOM 789 C CA . ASP A 1 99 ? -1.291 -2.057 -3.709 1.00 88.12 99 ASP A CA 1
ATOM 790 C C . ASP A 1 99 ? -0.527 -1.037 -4.574 1.00 88.12 99 ASP A C 1
ATOM 792 O O . ASP A 1 99 ? 0.468 -0.440 -4.143 1.00 88.12 99 ASP A O 1
ATOM 796 N N . ALA A 1 100 ? -0.995 -0.819 -5.802 1.00 88.75 100 ALA A N 1
ATOM 797 C CA . ALA A 1 100 ? -0.430 0.169 -6.712 1.00 88.75 100 ALA A CA 1
ATOM 798 C C . ALA A 1 100 ? -1.480 1.203 -7.128 1.00 88.75 100 ALA A C 1
ATOM 800 O O . ALA A 1 100 ? -2.596 0.855 -7.495 1.00 88.75 100 ALA A O 1
ATOM 801 N N . ILE A 1 101 ? -1.103 2.479 -7.110 1.00 88.88 101 ILE A N 1
ATOM 802 C CA . ILE A 1 101 ? -1.932 3.604 -7.557 1.00 88.88 101 ILE A CA 1
ATOM 803 C C . ILE A 1 101 ? -1.335 4.146 -8.853 1.00 88.88 101 ILE A C 1
ATOM 805 O O . ILE A 1 101 ? -0.148 4.458 -8.879 1.00 88.88 101 ILE A O 1
ATOM 809 N N . GLY A 1 102 ? -2.119 4.278 -9.922 1.00 90.06 102 GLY A N 1
ATOM 810 C CA . GLY A 1 102 ? -1.632 4.861 -11.179 1.00 90.06 102 GLY A CA 1
ATOM 811 C C . GLY A 1 102 ? -1.108 6.296 -11.004 1.00 90.06 102 GLY A C 1
ATOM 812 O O . GLY A 1 102 ? -1.747 7.111 -10.343 1.00 90.06 102 GLY A O 1
ATOM 813 N N . ASP A 1 103 ? 0.047 6.607 -11.603 1.00 90.75 103 ASP A N 1
ATOM 814 C CA . ASP A 1 103 ? 0.641 7.952 -11.601 1.00 90.75 103 ASP A CA 1
ATOM 815 C C . ASP A 1 103 ? 0.798 8.511 -13.017 1.00 90.75 103 ASP A C 1
ATOM 817 O O . ASP A 1 103 ? 1.318 7.857 -13.926 1.00 90.75 103 ASP A O 1
ATOM 821 N N . LEU A 1 104 ? 0.353 9.754 -13.192 1.00 89.81 104 LEU A N 1
ATOM 822 C CA . LEU A 1 104 ? 0.326 10.459 -14.476 1.00 89.81 104 LEU A CA 1
ATOM 823 C C . LEU A 1 104 ? 1.518 11.393 -14.689 1.00 89.81 104 LEU A C 1
ATOM 825 O O . LEU A 1 104 ? 1.672 11.944 -15.787 1.00 89.81 104 LEU A O 1
ATOM 829 N N . GLY A 1 105 ? 2.368 11.553 -13.670 1.00 88.19 105 GLY A N 1
ATOM 830 C CA . GLY A 1 105 ? 3.521 12.435 -13.734 1.00 88.19 105 GLY A CA 1
ATOM 831 C C . GLY A 1 105 ? 4.434 12.138 -14.931 1.00 88.19 105 GLY A C 1
ATOM 832 O O . GLY A 1 105 ? 4.455 11.032 -15.474 1.00 88.19 105 GLY A O 1
ATOM 833 N N . GLU A 1 106 ? 5.164 13.150 -15.384 1.00 90.88 106 GLU A N 1
ATOM 834 C CA . GLU A 1 106 ? 6.009 13.053 -16.573 1.00 90.88 106 GLU A CA 1
ATOM 835 C C . GLU A 1 106 ? 7.302 12.275 -16.300 1.00 90.88 106 GLU A C 1
ATOM 837 O O . GLU A 1 106 ? 8.072 12.616 -15.400 1.00 90.88 106 GLU A O 1
ATOM 842 N N . ALA A 1 107 ? 7.531 11.218 -17.080 1.00 91.19 107 ALA A N 1
ATOM 843 C CA . ALA A 1 107 ? 8.724 10.395 -16.974 1.00 91.19 107 ALA A CA 1
ATOM 844 C C . ALA A 1 107 ? 9.928 11.077 -17.646 1.00 91.19 107 ALA A C 1
ATOM 846 O O . ALA A 1 107 ? 9.794 11.782 -18.644 1.00 91.19 107 ALA A O 1
ATOM 847 N N . THR A 1 108 ? 11.125 10.858 -17.103 1.00 91.81 108 THR A N 1
ATOM 848 C CA . THR A 1 108 ? 12.365 11.456 -17.613 1.00 91.81 108 THR A CA 1
ATOM 849 C C . THR A 1 108 ? 13.173 10.438 -18.401 1.00 91.81 108 THR A C 1
ATOM 851 O O . THR A 1 108 ? 13.480 9.351 -17.911 1.00 91.81 108 THR A O 1
ATOM 854 N N . HIS A 1 109 ? 13.600 10.808 -19.604 1.00 90.31 109 HIS A N 1
ATOM 855 C CA . HIS A 1 109 ? 14.503 9.984 -20.403 1.00 90.31 109 HIS A CA 1
ATOM 856 C C . HIS A 1 109 ? 15.959 10.191 -19.981 1.00 90.31 109 HIS A C 1
ATOM 858 O O . HIS A 1 109 ? 16.405 11.318 -19.770 1.00 90.31 109 HIS A O 1
ATOM 864 N N . SER A 1 110 ? 16.726 9.105 -19.885 1.00 89.25 110 SER A N 1
ATOM 865 C CA . SER A 1 110 ? 18.139 9.153 -19.507 1.00 89.25 110 SER A CA 1
ATOM 866 C C . SER A 1 110 ? 19.020 8.352 -20.458 1.00 89.25 110 SER A C 1
ATOM 868 O O . SER A 1 110 ? 18.773 7.182 -20.758 1.00 89.25 110 SER A O 1
ATOM 870 N N . SER A 1 111 ? 20.105 8.989 -20.902 1.00 88.31 111 SER A N 1
ATOM 871 C CA . SER A 1 111 ? 21.173 8.357 -21.690 1.00 88.31 111 SER A CA 1
ATOM 872 C C . SER A 1 111 ? 22.269 7.728 -20.814 1.00 88.31 111 SER A C 1
ATOM 874 O O . SER A 1 111 ? 23.129 7.000 -21.321 1.00 88.31 111 SER A O 1
ATOM 876 N N . ASN A 1 112 ? 22.260 7.994 -19.500 1.00 86.06 112 ASN A N 1
ATOM 877 C CA . ASN A 1 112 ? 23.242 7.443 -18.567 1.00 86.06 112 ASN A CA 1
ATOM 878 C C . ASN A 1 112 ? 23.083 5.910 -18.505 1.00 86.06 112 ASN A C 1
ATOM 880 O O . ASN A 1 112 ? 21.976 5.441 -18.256 1.00 86.06 112 ASN A O 1
ATOM 884 N N . PRO A 1 113 ? 24.145 5.108 -18.724 1.00 81.19 113 PRO A N 1
ATOM 885 C CA . PRO A 1 113 ? 24.051 3.651 -18.650 1.00 81.19 113 PRO A CA 1
ATOM 886 C C . PRO A 1 113 ? 23.639 3.123 -17.271 1.00 81.19 113 PRO A C 1
ATOM 888 O O . PRO A 1 113 ? 23.000 2.075 -17.227 1.00 81.19 113 PRO A O 1
ATOM 891 N N . ASN A 1 114 ? 23.968 3.830 -16.184 1.00 82.31 114 ASN A N 1
ATOM 892 C CA . ASN A 1 114 ? 23.632 3.428 -14.819 1.00 82.31 114 ASN A CA 1
ATOM 893 C C . ASN A 1 114 ? 23.110 4.625 -13.999 1.00 82.31 114 ASN A C 1
ATOM 895 O O . ASN A 1 114 ? 23.860 5.218 -13.217 1.00 82.31 114 ASN A O 1
ATOM 899 N N . PRO A 1 115 ? 21.849 5.047 -14.208 1.00 84.88 115 PRO A N 1
ATOM 900 C CA . PRO A 1 115 ? 21.254 6.121 -13.427 1.00 84.88 115 PRO A CA 1
ATOM 901 C C . PRO A 1 115 ? 21.090 5.666 -11.969 1.00 84.88 115 PRO A C 1
ATOM 903 O O . PRO A 1 115 ? 20.565 4.574 -11.740 1.00 84.88 115 PRO A O 1
ATOM 906 N N . PRO A 1 116 ? 21.464 6.484 -10.970 1.00 83.00 116 PRO A N 1
ATOM 907 C CA . PRO A 1 116 ? 21.367 6.089 -9.564 1.00 83.00 116 PRO A CA 1
ATOM 908 C C . PRO A 1 116 ? 19.924 5.784 -9.131 1.00 83.00 116 PRO A C 1
ATOM 910 O O . PRO A 1 116 ? 19.712 4.949 -8.260 1.00 83.00 116 PRO A O 1
ATOM 913 N N . GLN A 1 117 ? 18.928 6.404 -9.773 1.00 82.44 117 GLN A N 1
ATOM 914 C CA . GLN A 1 117 ? 17.500 6.172 -9.521 1.00 82.44 117 GLN A CA 1
ATOM 915 C C . GLN A 1 117 ? 17.018 4.794 -9.997 1.00 82.44 117 GLN A C 1
ATOM 917 O O . GLN A 1 117 ? 15.977 4.320 -9.553 1.00 82.44 117 GLN A O 1
ATOM 922 N N . CYS A 1 118 ? 17.762 4.170 -10.911 1.00 81.94 118 CYS A N 1
ATOM 923 C CA . CYS A 1 118 ? 17.425 2.891 -11.526 1.00 81.94 118 CYS A CA 1
ATOM 924 C C . CYS A 1 118 ? 18.147 1.714 -10.880 1.00 81.94 118 CYS A C 1
ATOM 926 O O . CYS A 1 118 ? 17.957 0.577 -11.316 1.00 81.94 118 CYS A O 1
ATOM 928 N N . ASN A 1 119 ? 18.994 1.978 -9.881 1.00 74.06 119 ASN A N 1
ATOM 929 C CA . ASN A 1 119 ? 19.726 0.926 -9.212 1.00 74.06 119 ASN A CA 1
ATOM 930 C C . ASN A 1 119 ? 18.755 0.103 -8.364 1.00 74.06 119 ASN A C 1
ATOM 932 O O . ASN A 1 119 ? 18.100 0.617 -7.455 1.00 74.06 119 ASN A O 1
ATOM 936 N N . TRP A 1 120 ? 18.667 -1.178 -8.684 1.00 62.50 120 TRP A N 1
ATOM 937 C CA . TRP A 1 120 ? 18.030 -2.145 -7.817 1.00 62.50 120 TRP A CA 1
ATOM 938 C C . TRP A 1 120 ? 18.950 -2.407 -6.620 1.00 62.50 120 TRP A C 1
ATOM 940 O O . TRP A 1 120 ? 20.173 -2.464 -6.764 1.00 62.50 120 TRP A O 1
ATOM 950 N N . GLY A 1 121 ? 18.367 -2.601 -5.435 1.00 60.22 121 GLY A N 1
ATOM 951 C CA . GLY A 1 121 ? 18.995 -3.465 -4.428 1.00 60.22 121 GLY A CA 1
ATOM 952 C C . GLY A 1 121 ? 19.035 -4.910 -4.947 1.00 60.22 121 GLY A C 1
ATOM 953 O O . GLY A 1 121 ? 19.115 -5.124 -6.157 1.00 60.22 121 GLY A O 1
ATOM 954 N N . ARG A 1 122 ? 18.926 -5.937 -4.096 1.00 57.22 122 ARG A N 1
ATOM 955 C CA . ARG A 1 122 ? 18.573 -7.258 -4.654 1.00 57.22 122 ARG A CA 1
ATOM 956 C C . ARG A 1 122 ? 17.064 -7.322 -4.855 1.00 57.22 122 ARG A C 1
ATOM 958 O O . ARG A 1 122 ? 16.286 -6.705 -4.130 1.00 57.22 122 ARG A O 1
ATOM 965 N N . ASP A 1 123 ? 16.659 -8.067 -5.874 1.00 55.59 123 ASP A N 1
ATOM 966 C CA . ASP A 1 123 ? 15.269 -8.165 -6.300 1.00 55.59 123 ASP A CA 1
ATOM 967 C C . ASP A 1 123 ? 14.407 -8.847 -5.229 1.00 55.59 123 ASP A C 1
ATOM 969 O O . ASP A 1 123 ? 14.330 -10.075 -5.145 1.00 55.59 123 ASP A O 1
ATOM 973 N N . VAL A 1 124 ? 13.701 -8.054 -4.423 1.00 58.91 124 VAL A N 1
ATOM 974 C CA . VAL A 1 124 ? 12.555 -8.560 -3.667 1.00 58.91 124 VAL A CA 1
ATOM 975 C C . VAL A 1 124 ? 11.404 -8.668 -4.654 1.00 58.91 124 VAL A C 1
ATOM 977 O O . VAL A 1 124 ? 10.874 -7.665 -5.131 1.00 58.91 124 VAL A O 1
ATOM 980 N N . GLY A 1 125 ? 11.048 -9.898 -5.021 1.00 60.16 125 GLY A N 1
ATOM 981 C CA . GLY A 1 125 ? 9.910 -10.162 -5.892 1.00 60.16 125 GLY A CA 1
ATOM 982 C C . GLY A 1 125 ? 8.610 -9.776 -5.194 1.00 60.16 125 GLY A C 1
ATOM 983 O O . GLY A 1 125 ? 8.030 -10.604 -4.505 1.00 60.16 125 GLY A O 1
ATOM 984 N N . ILE A 1 126 ? 8.161 -8.533 -5.371 1.00 66.75 126 ILE A N 1
ATOM 985 C CA . ILE A 1 126 ? 6.886 -8.061 -4.824 1.00 66.75 126 ILE A CA 1
ATOM 986 C C . ILE A 1 126 ? 5.746 -8.547 -5.720 1.00 66.75 126 ILE A C 1
ATOM 988 O O . ILE A 1 126 ? 5.781 -8.400 -6.949 1.00 66.75 126 ILE A O 1
ATOM 992 N N . THR A 1 127 ? 4.715 -9.111 -5.103 1.00 63.34 127 THR A N 1
ATOM 993 C CA . THR A 1 127 ? 3.435 -9.387 -5.747 1.00 63.34 127 THR A CA 1
ATOM 994 C C . THR A 1 127 ? 2.546 -8.145 -5.650 1.00 63.34 127 THR A C 1
ATOM 996 O O . THR A 1 127 ? 2.198 -7.678 -4.569 1.00 63.34 127 THR A O 1
ATOM 999 N N . LEU A 1 128 ? 2.195 -7.579 -6.805 1.00 70.56 128 LEU A N 1
ATOM 1000 C CA . LEU A 1 128 ? 1.120 -6.598 -6.921 1.00 70.56 128 LEU A CA 1
ATOM 1001 C C . LEU A 1 128 ? -0.066 -7.315 -7.552 1.00 70.56 128 LEU A C 1
ATOM 1003 O O . LEU A 1 128 ? 0.061 -7.879 -8.641 1.00 70.56 128 LEU A O 1
ATOM 1007 N N . THR A 1 129 ? -1.204 -7.329 -6.870 1.00 61.31 129 THR A N 1
ATOM 1008 C CA . THR A 1 129 ? -2.424 -7.925 -7.430 1.00 61.31 129 THR A CA 1
ATOM 1009 C C . THR A 1 129 ? -3.126 -6.997 -8.394 1.00 61.31 129 THR A C 1
ATOM 1011 O O . THR A 1 129 ? -3.797 -7.466 -9.308 1.00 61.31 129 THR A O 1
ATOM 1014 N N . GLU A 1 130 ? -2.997 -5.689 -8.203 1.00 71.94 130 GLU A N 1
ATOM 1015 C CA . GLU A 1 130 ? -3.860 -4.731 -8.868 1.00 71.94 130 GLU A CA 1
ATOM 1016 C C . GLU A 1 130 ? -3.236 -3.337 -8.925 1.00 71.94 130 GLU A C 1
ATOM 1018 O O . GLU A 1 130 ? -2.495 -2.939 -8.024 1.00 71.94 130 GLU A O 1
ATOM 1023 N N . VAL A 1 131 ? -3.580 -2.602 -9.984 1.00 83.06 131 VAL A N 1
ATOM 1024 C CA . VAL A 1 131 ? -3.400 -1.155 -10.069 1.00 83.06 131 VAL A CA 1
ATOM 1025 C C . VAL A 1 131 ? -4.764 -0.479 -9.974 1.00 83.06 131 VAL A C 1
ATOM 1027 O O . VAL A 1 131 ? -5.638 -0.730 -10.801 1.00 83.06 131 VAL A O 1
ATOM 1030 N N . THR A 1 132 ? -4.924 0.410 -9.000 1.00 83.62 132 THR A N 1
ATOM 1031 C CA . THR A 1 132 ? -6.118 1.236 -8.830 1.00 83.62 132 THR A CA 1
ATOM 1032 C C . THR A 1 132 ? -5.894 2.620 -9.449 1.00 83.62 132 THR A C 1
ATOM 1034 O O . THR A 1 132 ? -4.824 3.222 -9.323 1.00 83.62 132 THR A O 1
ATOM 1037 N N . GLY A 1 133 ? -6.922 3.158 -10.105 1.00 83.94 133 GLY A N 1
ATOM 1038 C CA . GLY A 1 133 ? -6.857 4.454 -10.782 1.00 83.94 133 GLY A CA 1
ATOM 1039 C C . GLY A 1 133 ? -6.164 4.400 -12.147 1.00 83.94 133 GLY A C 1
ATOM 1040 O O . GLY A 1 133 ? -5.945 3.332 -12.716 1.00 83.94 133 GLY A O 1
ATOM 1041 N N . ASN A 1 134 ? -5.834 5.577 -12.682 1.00 87.69 134 ASN A N 1
ATOM 1042 C CA . ASN A 1 134 ? -5.271 5.725 -14.023 1.00 87.69 134 ASN A CA 1
ATOM 1043 C C . ASN A 1 134 ? -3.841 6.251 -13.933 1.00 87.69 134 ASN A C 1
ATOM 1045 O O . ASN A 1 134 ? -3.580 7.189 -13.185 1.00 87.69 134 ASN A O 1
ATOM 1049 N N . GLY A 1 135 ? -2.943 5.693 -14.737 1.00 89.56 135 GLY A N 1
ATOM 1050 C CA . GLY A 1 135 ? -1.545 6.092 -14.812 1.00 89.56 135 GLY A CA 1
ATOM 1051 C C . GLY A 1 135 ? -1.080 6.382 -16.234 1.00 89.56 135 GLY A C 1
ATOM 1052 O O . GLY A 1 135 ? -1.826 6.274 -17.217 1.00 89.56 135 GLY A O 1
ATOM 1053 N N . ARG A 1 136 ? 0.189 6.774 -16.324 1.00 92.50 136 ARG A N 1
ATOM 1054 C CA . ARG A 1 136 ? 0.938 6.890 -17.572 1.00 92.50 136 ARG A CA 1
ATOM 1055 C C . ARG A 1 136 ? 1.419 5.512 -17.995 1.00 92.50 136 ARG A C 1
ATOM 1057 O O . ARG A 1 136 ? 2.041 4.806 -17.208 1.00 92.50 136 ARG A O 1
ATOM 1064 N N . CYS A 1 137 ? 1.166 5.153 -19.242 1.00 93.62 137 CYS A N 1
ATOM 1065 C CA . CYS A 1 137 ? 1.543 3.867 -19.801 1.00 93.62 137 CYS A CA 1
ATOM 1066 C C . CYS A 1 137 ? 2.525 4.008 -20.958 1.00 93.62 137 CYS A C 1
ATOM 1068 O O . CYS A 1 137 ? 2.595 5.044 -21.612 1.00 93.62 137 CYS A O 1
ATOM 1070 N N . VAL A 1 138 ? 3.255 2.934 -21.230 1.00 92.94 138 VAL A N 1
ATOM 1071 C CA . VAL A 1 138 ? 4.182 2.797 -22.355 1.00 92.94 138 VAL A CA 1
ATOM 1072 C C . VAL A 1 138 ? 3.944 1.437 -23.003 1.00 92.94 138 VAL A C 1
ATOM 1074 O O . VAL A 1 138 ? 3.678 0.464 -22.300 1.00 92.94 138 VAL A O 1
ATOM 1077 N N . GLY A 1 139 ? 4.070 1.360 -24.327 1.00 90.12 139 GLY A N 1
ATOM 1078 C CA . GLY A 1 139 ? 3.918 0.114 -25.082 1.00 90.12 139 GLY A CA 1
ATOM 1079 C C . GLY A 1 139 ? 2.489 -0.183 -25.518 1.00 90.12 139 GLY A C 1
ATOM 1080 O O . GLY A 1 139 ? 1.638 0.706 -25.584 1.00 90.12 139 GLY A O 1
ATOM 1081 N N . THR A 1 140 ? 2.243 -1.446 -25.854 1.00 90.44 140 THR A N 1
ATOM 1082 C CA . THR A 1 140 ? 0.972 -1.885 -26.442 1.00 90.44 140 THR A CA 1
ATOM 1083 C C . THR A 1 140 ? 0.006 -2.323 -25.348 1.00 90.44 140 THR A C 1
ATOM 1085 O O . THR A 1 140 ? 0.043 -3.459 -24.882 1.00 90.44 140 THR A O 1
ATOM 1088 N N . VAL A 1 141 ? -0.866 -1.406 -24.923 1.00 89.12 141 VAL A N 1
ATOM 1089 C CA . VAL A 1 141 ? -1.842 -1.649 -23.851 1.00 89.12 141 VAL A CA 1
ATOM 1090 C C . VAL A 1 141 ? -2.990 -2.540 -24.360 1.00 89.12 141 VAL A C 1
ATOM 1092 O O . VAL A 1 141 ? -3.681 -2.150 -25.304 1.00 89.12 141 VAL A O 1
ATOM 1095 N N . PRO A 1 142 ? -3.255 -3.706 -23.738 1.00 88.62 142 PRO A N 1
ATOM 1096 C CA . PRO A 1 142 ? -4.390 -4.557 -24.097 1.00 88.62 142 PRO A CA 1
ATOM 1097 C C . PRO A 1 142 ? -5.736 -3.856 -23.883 1.00 88.62 142 PRO A C 1
ATOM 1099 O O . PRO A 1 142 ? -5.894 -3.102 -22.921 1.00 88.62 142 PRO A O 1
ATOM 1102 N N . SER A 1 143 ? -6.741 -4.165 -24.712 1.00 87.12 143 SER A N 1
ATOM 1103 C CA . SER A 1 143 ? -8.055 -3.499 -24.682 1.00 87.12 143 SER A CA 1
ATOM 1104 C C . SER A 1 143 ? -8.735 -3.519 -23.309 1.00 87.12 143 SER A C 1
ATOM 1106 O O . SER A 1 143 ? -9.348 -2.536 -22.903 1.00 87.12 143 SER A O 1
ATOM 1108 N N . GLU A 1 144 ? -8.576 -4.606 -22.555 1.00 87.06 144 GLU A N 1
ATOM 1109 C CA . GLU A 1 144 ? -9.128 -4.749 -21.202 1.00 87.06 144 GLU A CA 1
ATOM 1110 C C . GLU A 1 144 ? -8.541 -3.720 -20.218 1.00 87.06 144 GLU A C 1
ATOM 1112 O O . GLU A 1 144 ? -9.250 -3.197 -19.356 1.00 87.06 144 GLU A O 1
ATOM 1117 N N . LYS A 1 145 ? -7.268 -3.357 -20.407 1.00 86.31 145 LYS A N 1
ATOM 1118 C CA . LYS A 1 145 ? -6.475 -2.504 -19.510 1.00 86.31 145 LYS A CA 1
ATOM 1119 C C . LYS A 1 145 ? -6.388 -1.051 -19.964 1.00 86.31 145 LYS A C 1
ATOM 1121 O O . LYS A 1 145 ? -5.781 -0.243 -19.272 1.00 86.31 145 LYS A O 1
ATOM 1126 N N . LEU A 1 146 ? -7.038 -0.692 -21.074 1.00 86.50 146 LEU A N 1
ATOM 1127 C CA . LEU A 1 146 ? -7.087 0.688 -21.575 1.00 86.50 146 LEU A CA 1
ATOM 1128 C C . LEU A 1 146 ? -7.570 1.677 -20.511 1.00 86.50 146 LEU A C 1
ATOM 1130 O O . LEU A 1 146 ? -7.059 2.784 -20.421 1.00 86.50 146 LEU A O 1
ATOM 1134 N N . HIS A 1 147 ? -8.509 1.258 -19.663 1.00 85.88 147 HIS A N 1
ATOM 1135 C CA . HIS A 1 147 ? -9.040 2.101 -18.595 1.00 85.88 147 HIS A CA 1
ATOM 1136 C C . HIS A 1 147 ? -8.005 2.470 -17.516 1.00 85.88 147 HIS A C 1
ATOM 1138 O O . HIS A 1 147 ? -8.215 3.455 -16.820 1.00 85.88 147 HIS A O 1
ATOM 1144 N N . LEU A 1 148 ? -6.902 1.721 -17.390 1.00 86.81 148 LEU A N 1
ATOM 1145 C CA . LEU A 1 148 ? -5.798 2.037 -16.477 1.00 86.81 148 LEU A CA 1
ATOM 1146 C C . LEU A 1 148 ? -4.851 3.090 -17.067 1.00 86.81 148 LEU A C 1
ATOM 1148 O O . LEU A 1 148 ? -4.072 3.695 -16.338 1.00 86.81 148 LEU A O 1
ATOM 1152 N N . CYS A 1 149 ? -4.901 3.322 -18.378 1.00 89.69 149 CYS A N 1
ATOM 1153 C CA . CYS A 1 149 ? -3.955 4.161 -19.097 1.00 89.69 149 CYS A CA 1
ATOM 1154 C C . CYS A 1 149 ? -4.643 5.434 -19.589 1.00 89.69 149 CYS A C 1
ATOM 1156 O O . CYS A 1 149 ? -5.328 5.419 -20.607 1.00 89.69 149 CYS A O 1
ATOM 1158 N N . SER A 1 150 ? -4.444 6.551 -18.883 1.00 88.62 150 SER A N 1
ATOM 1159 C CA . SER A 1 150 ? -4.963 7.850 -19.349 1.00 88.62 150 SER A CA 1
ATOM 1160 C C . SER A 1 150 ? -4.072 8.449 -20.440 1.00 88.62 150 SER A C 1
ATOM 1162 O O . SER A 1 150 ? -4.548 9.032 -21.409 1.00 88.62 150 SER A O 1
ATOM 1164 N N . ILE A 1 151 ? -2.755 8.280 -20.287 1.00 86.69 151 ILE A N 1
ATOM 1165 C CA . ILE A 1 151 ? -1.741 8.795 -21.209 1.00 86.69 151 ILE A CA 1
ATOM 1166 C C . ILE A 1 151 ? -0.878 7.621 -21.652 1.00 86.69 151 ILE A C 1
ATOM 1168 O O . ILE A 1 151 ? -0.386 6.870 -20.811 1.00 86.69 151 ILE A O 1
ATOM 1172 N N . THR A 1 152 ? -0.663 7.474 -22.958 1.00 87.38 152 THR A N 1
ATOM 1173 C CA . THR A 1 152 ? 0.308 6.519 -23.503 1.00 87.38 152 THR A CA 1
ATOM 1174 C C . THR A 1 152 ? 1.482 7.275 -24.103 1.00 87.38 152 THR A C 1
ATOM 1176 O O . THR A 1 152 ? 1.343 7.975 -25.106 1.00 87.38 152 THR A O 1
ATOM 1179 N N . GLU A 1 153 ? 2.642 7.142 -23.474 1.00 84.50 153 GLU A N 1
ATOM 1180 C CA . GLU A 1 153 ? 3.880 7.742 -23.939 1.00 84.50 153 GLU A CA 1
ATOM 1181 C C . GLU A 1 153 ? 4.500 6.877 -25.037 1.00 84.50 153 GLU A C 1
ATOM 1183 O O . GLU A 1 153 ? 4.683 5.664 -24.894 1.00 84.50 153 GLU A O 1
ATOM 1188 N N . LYS A 1 154 ? 4.795 7.514 -26.172 1.00 83.00 154 LYS A N 1
ATOM 1189 C CA . LYS A 1 154 ? 5.466 6.858 -27.290 1.00 83.00 154 LYS A CA 1
ATOM 1190 C C . LYS A 1 154 ? 6.953 6.790 -26.988 1.00 83.00 154 LYS A C 1
ATOM 1192 O O . LYS A 1 154 ? 7.585 7.811 -26.743 1.00 83.00 154 LYS A O 1
ATOM 1197 N N . VAL A 1 155 ? 7.502 5.587 -27.062 1.00 82.50 155 VAL A N 1
ATOM 1198 C CA . VAL A 1 155 ? 8.923 5.336 -26.848 1.00 82.50 155 VAL A CA 1
ATOM 1199 C C . VAL A 1 155 ? 9.512 4.752 -28.120 1.00 82.50 155 VAL A C 1
ATOM 1201 O O . VAL A 1 155 ? 8.934 3.836 -28.706 1.00 82.50 155 VAL A O 1
ATOM 1204 N N . THR A 1 156 ? 10.658 5.283 -28.540 1.00 74.44 156 THR A N 1
ATOM 1205 C CA . THR A 1 156 ? 11.387 4.812 -29.720 1.00 74.44 156 THR A CA 1
ATOM 1206 C C . THR A 1 156 ? 12.447 3.793 -29.286 1.00 74.44 156 THR A C 1
ATOM 1208 O O . THR A 1 156 ? 13.426 4.182 -28.643 1.00 74.44 156 THR A O 1
ATOM 1211 N N . PRO A 1 157 ? 12.291 2.495 -29.606 1.00 68.38 157 PRO A N 1
ATOM 1212 C CA . PRO A 1 157 ? 13.309 1.502 -29.287 1.00 68.38 157 PRO A CA 1
ATOM 1213 C C . PRO A 1 157 ? 14.597 1.779 -30.075 1.00 68.38 157 PRO A C 1
ATOM 1215 O O . PRO A 1 157 ? 14.553 2.057 -31.272 1.00 68.38 157 PRO A O 1
ATOM 1218 N N . GLY A 1 158 ? 15.751 1.701 -29.405 1.00 64.56 158 GLY A N 1
ATOM 1219 C CA . GLY A 1 158 ? 17.063 1.926 -30.029 1.00 64.56 158 GLY A CA 1
ATOM 1220 C C . GLY A 1 158 ? 17.479 3.397 -30.193 1.00 64.56 158 GLY A C 1
ATOM 1221 O O . GLY A 1 158 ? 18.413 3.671 -30.945 1.00 64.56 158 GLY A O 1
ATOM 1222 N N . GLY A 1 159 ? 16.808 4.328 -29.503 1.00 72.44 159 GLY A N 1
ATOM 1223 C CA . GLY A 1 159 ? 17.221 5.733 -29.393 1.00 72.44 159 GLY A CA 1
ATOM 1224 C C . GLY A 1 159 ? 18.545 5.940 -28.639 1.00 72.44 159 GLY A C 1
ATOM 1225 O O . GLY A 1 159 ? 19.208 4.990 -28.215 1.00 72.44 159 GLY A O 1
ATOM 1226 N N . LYS A 1 160 ? 18.950 7.206 -28.462 1.00 76.56 160 LYS A N 1
ATOM 1227 C CA . LYS A 1 160 ? 20.147 7.555 -27.664 1.00 76.56 160 LYS A CA 1
ATOM 1228 C C . LYS A 1 160 ? 19.912 7.288 -26.171 1.00 76.56 160 LYS A C 1
ATOM 1230 O O . LYS A 1 160 ? 20.850 7.017 -25.419 1.00 76.56 160 LYS A O 1
ATOM 1235 N N . GLU A 1 161 ? 18.651 7.345 -25.769 1.00 82.12 161 GLU A N 1
ATOM 1236 C CA . GLU A 1 161 ? 18.130 7.137 -24.433 1.00 82.12 161 GLU A CA 1
ATOM 1237 C C . GLU A 1 161 ? 18.121 5.641 -24.087 1.00 82.12 161 GLU A C 1
ATOM 1239 O O . GLU A 1 161 ? 17.641 4.799 -24.846 1.00 82.12 161 GLU A O 1
ATOM 1244 N N . LYS A 1 162 ? 18.652 5.295 -22.912 1.00 85.75 162 LYS A N 1
ATOM 1245 C CA . LYS A 1 162 ? 18.769 3.901 -22.452 1.00 85.75 162 LYS A CA 1
ATOM 1246 C C . LYS A 1 162 ? 17.697 3.531 -21.435 1.00 85.75 162 LYS A C 1
ATOM 1248 O O . LYS A 1 162 ? 17.296 2.367 -21.368 1.00 85.75 162 LYS A O 1
ATOM 1253 N N . TRP A 1 163 ? 17.247 4.509 -20.656 1.00 89.62 163 TRP A N 1
ATOM 1254 C CA . TRP A 1 163 ? 16.340 4.315 -19.533 1.00 89.62 163 TRP A CA 1
ATOM 1255 C C . TRP A 1 163 ? 15.229 5.353 -19.536 1.00 89.62 163 TRP A C 1
ATOM 1257 O O . TRP A 1 163 ? 15.476 6.531 -19.792 1.00 89.62 163 TRP A O 1
ATOM 1267 N N . LEU A 1 164 ? 14.033 4.908 -19.168 1.00 91.44 164 LEU A N 1
ATOM 1268 C CA . LEU A 1 164 ? 12.917 5.767 -18.813 1.00 91.44 164 LEU A CA 1
ATOM 1269 C C . LEU A 1 164 ? 12.745 5.738 -17.292 1.00 91.44 164 LEU A C 1
ATOM 1271 O O . LEU A 1 164 ? 12.416 4.705 -16.699 1.00 91.44 164 LEU A O 1
ATOM 1275 N N . ILE A 1 165 ? 13.024 6.877 -16.670 1.00 92.19 165 ILE A N 1
ATOM 1276 C CA . ILE A 1 165 ? 12.977 7.081 -15.225 1.00 92.19 165 ILE A CA 1
ATOM 1277 C C . ILE A 1 165 ? 11.572 7.586 -14.880 1.00 92.19 165 ILE A C 1
ATOM 1279 O O . ILE A 1 165 ? 11.145 8.590 -15.455 1.00 92.19 165 ILE A O 1
ATOM 1283 N N . PRO A 1 166 ? 10.829 6.911 -13.990 1.00 92.12 166 PRO A N 1
ATOM 1284 C CA . PRO A 1 166 ? 9.525 7.394 -13.564 1.00 92.12 166 PRO A CA 1
ATOM 1285 C C . PRO A 1 166 ? 9.674 8.678 -12.739 1.00 92.12 166 PRO A C 1
ATOM 1287 O O . PRO A 1 166 ? 10.776 9.101 -12.375 1.00 92.12 166 PRO A O 1
ATOM 1290 N N . THR A 1 167 ? 8.554 9.304 -12.413 1.00 90.69 167 THR A N 1
ATOM 1291 C CA . THR A 1 167 ? 8.538 10.449 -11.504 1.00 90.69 167 THR A CA 1
ATOM 1292 C C . THR A 1 167 ? 9.091 10.078 -10.125 1.00 90.69 167 THR A C 1
ATOM 1294 O O . THR A 1 167 ? 9.120 8.910 -9.728 1.00 90.69 167 THR A O 1
ATOM 1297 N N . ASN A 1 168 ? 9.549 11.078 -9.361 1.00 86.94 168 ASN A N 1
ATOM 1298 C CA . ASN A 1 168 ? 10.059 10.850 -8.004 1.00 86.94 168 ASN A CA 1
ATOM 1299 C C . ASN A 1 168 ? 9.068 10.013 -7.190 1.00 86.94 168 ASN A C 1
ATOM 1301 O O . ASN A 1 168 ? 7.907 10.371 -7.136 1.00 86.94 168 ASN A O 1
ATOM 1305 N N . ASN A 1 169 ? 9.518 8.953 -6.524 1.00 84.88 169 ASN A N 1
ATOM 1306 C CA . ASN A 1 169 ? 8.669 8.050 -5.731 1.00 84.88 169 ASN A CA 1
ATOM 1307 C C . ASN A 1 169 ? 7.695 7.144 -6.500 1.00 84.88 169 ASN A C 1
ATOM 1309 O O . ASN A 1 169 ? 7.050 6.312 -5.862 1.00 84.88 169 ASN A O 1
ATOM 1313 N N . ALA A 1 170 ? 7.656 7.210 -7.830 1.00 89.19 170 ALA A N 1
ATOM 1314 C CA . ALA A 1 170 ? 6.949 6.243 -8.659 1.00 89.19 170 ALA A CA 1
ATOM 1315 C C . ALA A 1 170 ? 7.870 5.102 -9.130 1.00 89.19 170 ALA A C 1
ATOM 1317 O O . ALA A 1 170 ? 9.098 5.154 -9.015 1.00 89.19 170 ALA A O 1
ATOM 1318 N N . ARG A 1 171 ? 7.249 4.039 -9.642 1.00 89.69 171 ARG A N 1
ATOM 1319 C CA . ARG A 1 171 ? 7.882 2.866 -10.258 1.00 89.69 171 ARG A CA 1
ATOM 1320 C C . ARG A 1 171 ? 7.112 2.470 -11.510 1.00 89.69 171 ARG A C 1
ATOM 1322 O O . ARG A 1 171 ? 5.957 2.848 -11.679 1.00 89.69 171 ARG A O 1
ATOM 1329 N N . TRP A 1 172 ? 7.731 1.674 -12.367 1.00 90.69 172 TRP A N 1
ATOM 1330 C CA . TRP A 1 172 ? 7.047 1.023 -13.477 1.00 90.69 172 TRP A CA 1
ATOM 1331 C C . TRP A 1 172 ? 6.529 -0.346 -13.050 1.00 90.69 172 TRP A C 1
ATOM 1333 O O . TRP A 1 172 ? 7.172 -1.046 -12.276 1.00 90.69 172 TRP A O 1
ATOM 1343 N N . VAL A 1 173 ? 5.374 -0.749 -13.568 1.00 90.31 173 VAL A N 1
ATOM 1344 C CA . VAL A 1 173 ? 4.881 -2.127 -13.493 1.00 90.31 173 VAL A CA 1
ATOM 1345 C C . VAL A 1 173 ? 4.624 -2.596 -14.907 1.00 90.31 173 VAL A C 1
ATOM 1347 O O . VAL A 1 173 ? 3.728 -2.096 -15.584 1.00 90.31 173 VAL A O 1
ATOM 1350 N N . CYS A 1 174 ? 5.435 -3.543 -15.349 1.00 88.00 174 CYS A N 1
ATOM 1351 C CA . CYS A 1 174 ? 5.416 -4.088 -16.693 1.00 88.00 174 CYS A CA 1
ATOM 1352 C C . CYS A 1 174 ? 4.783 -5.472 -16.716 1.00 88.00 174 CYS A C 1
ATOM 1354 O O . CYS A 1 174 ? 4.885 -6.238 -15.752 1.00 88.00 174 CYS A O 1
ATOM 1356 N N . SER A 1 175 ? 4.149 -5.817 -17.834 1.00 84.88 175 SER A N 1
ATOM 1357 C CA . SER A 1 175 ? 3.455 -7.096 -17.965 1.00 84.88 175 SER A CA 1
ATOM 1358 C C . SER A 1 175 ? 4.413 -8.290 -17.978 1.00 84.88 175 SER A C 1
ATOM 1360 O O . SER A 1 175 ? 4.094 -9.317 -17.380 1.00 84.88 175 SER A O 1
ATOM 1362 N N . SER A 1 176 ? 5.600 -8.134 -18.576 1.00 78.75 176 SER A N 1
ATOM 1363 C CA . SER A 1 176 ? 6.594 -9.209 -18.682 1.00 78.75 176 SER A CA 1
ATOM 1364 C C . SER A 1 176 ? 7.595 -9.244 -17.517 1.00 78.75 176 SER A C 1
ATOM 1366 O O . SER A 1 176 ? 7.876 -10.312 -16.974 1.00 78.75 176 SER A O 1
ATOM 1368 N N . THR A 1 177 ? 8.109 -8.086 -17.092 1.00 78.00 177 THR A N 1
ATOM 1369 C CA . THR A 1 177 ? 9.183 -7.984 -16.087 1.00 78.00 177 THR A CA 1
ATOM 1370 C C . THR A 1 177 ? 8.678 -7.744 -14.663 1.00 78.00 177 THR A C 1
ATOM 1372 O O . THR A 1 177 ? 9.402 -8.015 -13.706 1.00 78.00 177 THR A O 1
ATOM 1375 N N . GLY A 1 178 ? 7.424 -7.314 -14.488 1.00 81.56 178 GLY A N 1
ATOM 1376 C CA . GLY A 1 178 ? 6.864 -6.955 -13.184 1.00 81.56 178 GLY A CA 1
ATOM 1377 C C . GLY A 1 178 ? 7.233 -5.536 -12.753 1.00 81.56 178 GLY A C 1
ATOM 1378 O O . GLY A 1 178 ? 7.356 -4.641 -13.585 1.00 81.56 178 GLY A O 1
ATOM 1379 N N . VAL A 1 179 ? 7.345 -5.308 -11.444 1.00 84.19 179 VAL A N 1
ATOM 1380 C CA . VAL A 1 179 ? 7.723 -3.997 -10.889 1.00 84.19 179 VAL A CA 1
ATOM 1381 C C . VAL A 1 179 ? 9.157 -3.679 -11.288 1.00 84.19 179 VAL A C 1
ATOM 1383 O O . VAL A 1 179 ? 9.996 -4.552 -11.157 1.00 84.19 179 VAL A O 1
ATOM 1386 N N . THR A 1 180 ? 9.465 -2.460 -11.727 1.00 84.88 180 THR A N 1
ATOM 1387 C CA . THR A 1 180 ? 10.836 -1.996 -11.963 1.00 84.88 180 THR A CA 1
ATOM 1388 C C . THR A 1 180 ? 11.011 -0.531 -11.526 1.00 84.88 180 THR A C 1
ATOM 1390 O O . THR A 1 180 ? 10.095 0.275 -11.687 1.00 84.88 180 THR A O 1
ATOM 1393 N N . PRO A 1 181 ? 12.168 -0.132 -10.959 1.00 87.12 181 PRO A N 1
ATOM 1394 C CA . PRO A 1 181 ? 12.449 1.255 -10.598 1.00 87.12 181 PRO A CA 1
ATOM 1395 C C . PRO A 1 181 ? 12.582 2.136 -11.843 1.00 87.12 181 PRO A C 1
ATOM 1397 O O . PRO A 1 181 ? 12.154 3.279 -11.826 1.00 87.12 181 PRO A O 1
ATOM 1400 N N . CYS A 1 182 ? 13.114 1.592 -12.939 1.00 89.88 182 CYS A N 1
ATOM 1401 C CA . CYS A 1 182 ? 13.171 2.237 -14.247 1.00 89.88 182 CYS A CA 1
ATOM 1402 C C . CYS A 1 182 ? 12.881 1.227 -15.352 1.00 89.88 182 CYS A C 1
ATOM 1404 O O . CYS A 1 182 ? 13.116 0.025 -15.194 1.00 89.88 182 CYS A O 1
ATOM 1406 N N . LEU A 1 183 ? 12.428 1.722 -16.500 1.00 90.06 183 LEU A N 1
ATOM 1407 C CA . LEU A 1 183 ? 12.202 0.905 -17.684 1.00 90.06 183 LEU A CA 1
ATOM 1408 C C . LEU A 1 183 ? 13.427 0.962 -18.606 1.00 90.06 183 LEU A C 1
ATOM 1410 O O . LEU A 1 183 ? 13.853 2.040 -19.020 1.00 90.06 183 LEU A O 1
ATOM 1414 N N . SER A 1 184 ? 14.003 -0.199 -18.933 1.00 88.50 184 SER A N 1
ATOM 1415 C CA . SER A 1 184 ? 15.109 -0.291 -19.894 1.00 88.50 184 SER A CA 1
ATOM 1416 C C . SER A 1 184 ? 14.576 -0.243 -21.320 1.00 88.50 184 SER A C 1
ATOM 1418 O O . SER A 1 184 ? 13.946 -1.195 -21.778 1.00 88.50 184 SER A O 1
ATOM 1420 N N . LEU A 1 185 ? 14.888 0.821 -22.060 1.00 87.44 185 LEU A N 1
ATOM 1421 C CA . LEU A 1 185 ? 14.408 0.994 -23.436 1.00 87.44 185 LEU A CA 1
ATOM 1422 C C . LEU A 1 185 ? 15.078 0.040 -24.434 1.00 87.44 185 LEU A C 1
ATOM 1424 O O . LEU A 1 185 ? 14.570 -0.173 -25.530 1.00 87.44 185 LEU A O 1
ATOM 1428 N N . LYS A 1 186 ? 16.211 -0.558 -24.048 1.00 83.50 186 LYS A N 1
ATOM 1429 C CA . LYS A 1 186 ? 16.910 -1.576 -24.843 1.00 83.50 186 LYS A CA 1
ATOM 1430 C C . LYS A 1 186 ? 16.238 -2.949 -24.758 1.00 83.50 186 LYS A C 1
ATOM 1432 O O . LYS A 1 186 ? 16.262 -3.691 -25.734 1.00 83.50 186 LYS A O 1
ATOM 1437 N N . LEU A 1 187 ? 15.712 -3.307 -23.585 1.00 82.62 187 LEU A N 1
ATOM 1438 C CA . LEU A 1 187 ? 15.109 -4.622 -23.329 1.00 82.62 187 LEU A CA 1
ATOM 1439 C C . LEU A 1 187 ? 13.589 -4.616 -23.518 1.00 82.62 187 LEU A C 1
ATOM 1441 O O . LEU A 1 187 ? 12.990 -5.672 -23.696 1.00 82.62 187 LEU A O 1
ATOM 1445 N N . PHE A 1 188 ? 12.966 -3.439 -23.470 1.00 86.19 188 PHE A N 1
ATOM 1446 C CA . PHE A 1 188 ? 11.525 -3.298 -23.585 1.00 86.19 188 PHE A CA 1
ATOM 1447 C C . PHE A 1 188 ? 11.033 -3.554 -25.014 1.00 86.19 188 PHE A C 1
ATOM 1449 O O . PHE A 1 188 ? 11.385 -2.837 -25.953 1.00 86.19 188 PHE A O 1
ATOM 1456 N N . ASN A 1 189 ? 10.170 -4.558 -25.173 1.00 85.81 189 ASN A N 1
ATOM 1457 C CA . ASN A 1 189 ? 9.511 -4.840 -26.442 1.00 85.81 189 ASN A CA 1
ATOM 1458 C C . ASN A 1 189 ? 8.173 -4.094 -26.531 1.00 85.81 189 ASN A C 1
ATOM 1460 O O . ASN A 1 189 ? 7.142 -4.596 -26.093 1.00 85.81 189 ASN A O 1
ATOM 1464 N N . VAL A 1 190 ? 8.187 -2.922 -27.172 1.00 85.00 190 VAL A N 1
ATOM 1465 C CA . VAL A 1 190 ? 7.018 -2.033 -27.335 1.00 85.00 190 VAL A CA 1
ATOM 1466 C C . VAL A 1 190 ? 5.794 -2.744 -27.937 1.00 85.00 190 VAL A C 1
ATOM 1468 O O . VAL A 1 190 ? 4.661 -2.375 -27.631 1.00 85.00 190 VAL A O 1
ATOM 1471 N N . SER A 1 191 ? 6.001 -3.759 -28.785 1.00 82.75 191 SER A N 1
ATOM 1472 C CA . SER A 1 191 ? 4.912 -4.451 -29.496 1.00 82.75 191 SER A CA 1
ATOM 1473 C C . SER A 1 191 ? 4.247 -5.562 -28.680 1.00 82.75 191 SER A C 1
ATOM 1475 O O . SER A 1 191 ? 3.135 -5.968 -29.003 1.00 82.75 191 SER A O 1
ATOM 1477 N N . GLN A 1 192 ? 4.928 -6.091 -27.661 1.00 85.12 192 GLN A N 1
ATOM 1478 C CA . GLN A 1 192 ? 4.467 -7.258 -26.894 1.00 85.12 192 GLN A CA 1
ATOM 1479 C C . GLN A 1 192 ? 4.283 -6.971 -25.406 1.00 85.12 192 GLN A C 1
ATOM 1481 O O . GLN A 1 192 ? 3.631 -7.749 -24.716 1.00 85.12 192 GLN A O 1
ATOM 1486 N N . ASP A 1 193 ? 4.856 -5.879 -24.912 1.00 87.25 193 ASP A N 1
ATOM 1487 C CA . ASP A 1 193 ? 4.825 -5.514 -23.508 1.00 87.25 193 ASP A CA 1
ATOM 1488 C C . ASP A 1 193 ? 4.199 -4.129 -23.328 1.00 87.25 193 ASP A C 1
ATOM 1490 O O . ASP A 1 193 ? 4.260 -3.257 -24.203 1.00 87.25 193 ASP A O 1
ATOM 1494 N N . PHE A 1 194 ? 3.595 -3.935 -22.162 1.00 90.50 194 PHE A N 1
ATOM 1495 C CA . PHE A 1 194 ? 3.154 -2.633 -21.699 1.00 90.50 194 PHE A CA 1
ATOM 1496 C C . PHE A 1 194 ? 3.582 -2.449 -20.250 1.00 90.50 194 PHE A C 1
ATOM 1498 O O . PHE A 1 194 ? 3.593 -3.398 -19.460 1.00 90.50 194 PHE A O 1
ATOM 1505 N N . CYS A 1 195 ? 3.894 -1.209 -19.903 1.00 91.88 195 CYS A N 1
ATOM 1506 C CA . CYS A 1 195 ? 4.192 -0.811 -18.540 1.00 91.88 195 CYS A CA 1
ATOM 1507 C C . CYS A 1 195 ? 3.294 0.348 -18.138 1.00 91.88 195 CYS A C 1
ATOM 1509 O O . CYS A 1 195 ? 2.958 1.187 -18.971 1.00 91.88 195 CYS A O 1
ATOM 1511 N N . ILE A 1 196 ? 2.942 0.407 -16.861 1.00 92.75 196 ILE A N 1
ATOM 1512 C CA . ILE A 1 196 ? 2.227 1.524 -16.246 1.00 92.75 196 ILE A CA 1
ATOM 1513 C C . ILE A 1 196 ? 3.066 2.099 -15.111 1.00 92.75 196 ILE A C 1
ATOM 1515 O O . ILE A 1 196 ? 3.681 1.357 -14.345 1.00 92.75 196 ILE A O 1
ATOM 1519 N N . GLN A 1 197 ? 3.119 3.421 -15.023 1.00 92.94 197 GLN A N 1
ATOM 1520 C CA . GLN A 1 197 ? 3.749 4.132 -13.925 1.00 92.94 197 GLN A CA 1
ATOM 1521 C C . GLN A 1 197 ? 2.794 4.158 -12.733 1.00 92.94 197 GLN A C 1
ATOM 1523 O O . GLN A 1 197 ? 1.628 4.538 -12.869 1.00 92.94 197 GLN A O 1
ATOM 1528 N N . VAL A 1 198 ? 3.292 3.749 -11.568 1.00 91.06 198 VAL A N 1
ATOM 1529 C CA . VAL A 1 198 ? 2.503 3.626 -10.343 1.00 91.06 198 VAL A CA 1
ATOM 1530 C C . VAL A 1 198 ? 3.261 4.114 -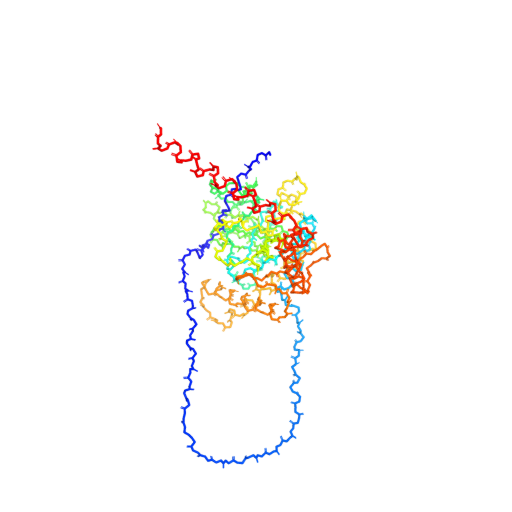9.117 1.00 91.06 198 VAL A C 1
ATOM 1532 O O . VAL A 1 198 ? 4.490 4.102 -9.060 1.00 91.06 198 VAL A O 1
ATOM 1535 N N . ILE A 1 199 ? 2.499 4.452 -8.090 1.00 89.75 199 ILE A N 1
ATOM 1536 C CA . ILE A 1 199 ? 2.938 4.662 -6.721 1.00 89.75 199 ILE A CA 1
ATOM 1537 C C . ILE A 1 199 ? 2.587 3.402 -5.925 1.00 89.75 199 ILE A C 1
ATOM 1539 O O . ILE A 1 199 ? 1.431 2.981 -5.915 1.00 89.75 199 ILE A O 1
ATOM 1543 N N . ILE A 1 200 ? 3.573 2.789 -5.268 1.00 87.62 200 ILE A N 1
ATOM 1544 C CA . ILE A 1 200 ? 3.359 1.594 -4.438 1.00 87.62 200 ILE A CA 1
ATOM 1545 C C . ILE A 1 200 ? 3.047 2.025 -3.006 1.00 87.62 200 ILE A C 1
ATOM 1547 O O . ILE A 1 200 ? 3.791 2.807 -2.416 1.00 87.62 200 ILE A O 1
ATOM 1551 N N . VAL A 1 201 ? 1.969 1.483 -2.444 1.00 88.31 201 VAL A N 1
ATOM 1552 C CA . VAL A 1 201 ? 1.535 1.719 -1.060 1.00 88.31 201 VAL A CA 1
ATOM 1553 C C . VAL A 1 201 ? 1.317 0.381 -0.347 1.00 88.31 201 VAL A C 1
ATOM 1555 O O . VAL A 1 201 ? 0.991 -0.611 -1.000 1.00 88.31 201 VAL A O 1
ATOM 1558 N N . PRO A 1 202 ? 1.500 0.292 0.983 1.00 89.44 202 PRO A N 1
ATOM 1559 C CA . PRO A 1 202 ? 1.167 -0.924 1.715 1.00 89.44 202 PRO A CA 1
ATOM 1560 C C . PRO A 1 202 ? -0.336 -1.198 1.639 1.00 89.44 202 PRO A C 1
ATOM 1562 O O . PRO A 1 202 ? -1.163 -0.289 1.761 1.00 89.44 202 PRO A O 1
ATOM 1565 N N . ARG A 1 203 ? -0.697 -2.473 1.494 1.00 89.00 203 ARG A N 1
ATOM 1566 C CA . ARG A 1 203 ? -2.091 -2.898 1.566 1.00 89.00 203 ARG A CA 1
ATOM 1567 C C . ARG A 1 203 ? -2.540 -2.895 3.024 1.00 89.00 203 ARG A C 1
ATOM 1569 O O . ARG A 1 203 ? -2.173 -3.778 3.802 1.00 89.00 203 ARG A O 1
ATOM 1576 N N . ILE A 1 204 ? -3.322 -1.880 3.372 1.00 90.25 204 ILE A N 1
ATOM 1577 C CA . ILE A 1 204 ? -3.956 -1.707 4.680 1.00 90.25 204 ILE A CA 1
ATOM 1578 C C . ILE A 1 204 ? -5.462 -1.694 4.466 1.00 90.25 204 ILE A C 1
ATOM 1580 O O . ILE A 1 204 ? -5.964 -0.923 3.650 1.00 90.25 204 ILE A O 1
ATOM 1584 N N . LEU A 1 205 ? -6.168 -2.551 5.193 1.00 90.00 205 LEU A N 1
ATOM 1585 C CA . LEU A 1 205 ? -7.620 -2.646 5.155 1.00 90.00 205 LEU A CA 1
ATOM 1586 C C . LEU A 1 205 ? -8.226 -1.640 6.128 1.00 90.00 205 LEU A C 1
ATOM 1588 O O . LEU A 1 205 ? -7.780 -1.508 7.267 1.00 90.00 205 LEU A O 1
ATOM 1592 N N . TYR A 1 206 ? -9.254 -0.943 5.675 1.00 89.31 206 TYR A N 1
ATOM 1593 C CA . TYR A 1 206 ? -10.044 -0.041 6.487 1.00 89.31 206 TYR A CA 1
ATOM 1594 C C . TYR A 1 206 ? -11.282 -0.755 7.013 1.00 89.31 206 TYR A C 1
ATOM 1596 O O . TYR A 1 206 ? -12.071 -1.327 6.256 1.00 89.31 206 TYR A O 1
ATOM 1604 N N . HIS A 1 207 ? -11.501 -0.619 8.315 1.00 87.00 207 HIS A N 1
ATOM 1605 C CA . HIS A 1 207 ? -12.747 -0.990 8.953 1.00 87.00 207 HIS A CA 1
ATOM 1606 C C . HIS A 1 207 ? -13.309 0.182 9.749 1.00 87.00 207 HIS A C 1
ATOM 1608 O O . HIS A 1 207 ? -12.611 0.850 10.512 1.00 87.00 207 HIS A O 1
ATOM 1614 N N . SER A 1 208 ? -14.614 0.405 9.601 1.00 84.69 208 SER A N 1
ATOM 1615 C CA . SER A 1 208 ? -15.348 1.315 10.476 1.00 84.69 208 SER A CA 1
ATOM 1616 C C . SER A 1 208 ? -15.226 0.857 11.928 1.00 84.69 208 SER A C 1
ATOM 1618 O O . SER A 1 208 ? -15.203 -0.350 12.190 1.00 84.69 208 SER A O 1
ATOM 1620 N N . GLU A 1 209 ? -15.258 1.802 12.861 1.00 84.12 209 GLU A N 1
ATOM 1621 C CA . GLU A 1 209 ? -15.220 1.535 14.299 1.00 84.12 209 GLU A CA 1
ATOM 1622 C C . GLU A 1 209 ? -16.188 0.415 14.742 1.00 84.12 209 GLU A C 1
ATOM 1624 O O . GLU A 1 209 ? -15.797 -0.517 15.446 1.00 84.12 209 GLU A O 1
ATOM 1629 N N . GLU A 1 210 ? -17.433 0.437 14.259 1.00 81.62 210 GLU A N 1
ATOM 1630 C CA . GLU A 1 210 ? -18.462 -0.534 14.649 1.00 81.62 210 GLU A CA 1
ATOM 1631 C C . GLU A 1 210 ? -18.188 -1.966 14.180 1.00 81.62 210 GLU A C 1
ATOM 1633 O O . GLU A 1 210 ? -18.583 -2.926 14.848 1.00 81.62 210 GLU A O 1
ATOM 1638 N N . TYR A 1 211 ? -17.522 -2.122 13.036 1.00 82.94 211 TYR A N 1
ATOM 1639 C CA . TYR A 1 211 ? -17.293 -3.425 12.416 1.00 82.94 211 TYR A CA 1
ATOM 1640 C C . TYR A 1 211 ? -16.421 -4.311 13.309 1.00 82.94 211 TYR A C 1
ATOM 1642 O O . TYR A 1 211 ? -16.764 -5.468 13.564 1.00 82.94 211 TYR A O 1
ATOM 1650 N N . VAL A 1 212 ? -15.333 -3.748 13.842 1.00 82.38 212 VAL A N 1
ATOM 1651 C CA . VAL A 1 212 ? -14.399 -4.480 14.706 1.00 82.38 212 VAL A CA 1
ATOM 1652 C C . VAL A 1 212 ? -15.078 -4.886 16.010 1.00 82.38 212 VAL A C 1
ATOM 1654 O O . VAL A 1 212 ? -14.987 -6.051 16.397 1.00 82.38 212 VAL A O 1
ATOM 1657 N N . TYR A 1 213 ? -15.836 -3.991 16.649 1.00 82.44 213 TYR A N 1
ATOM 1658 C CA . TYR A 1 213 ? -16.579 -4.335 17.866 1.00 82.44 213 TYR A CA 1
ATOM 1659 C C . TYR A 1 213 ? -17.651 -5.398 17.618 1.00 82.44 213 TYR A C 1
ATOM 1661 O O . TYR A 1 213 ? -17.786 -6.335 18.404 1.00 82.44 213 TYR A O 1
ATOM 1669 N N . THR A 1 214 ? -18.390 -5.300 16.512 1.00 80.19 214 THR A N 1
ATOM 1670 C CA . THR A 1 214 ? -19.420 -6.289 16.155 1.00 80.19 214 THR A CA 1
ATOM 1671 C C . THR A 1 214 ? -18.801 -7.672 15.978 1.00 80.19 214 THR A C 1
ATOM 1673 O O . THR A 1 214 ? -19.315 -8.655 16.506 1.00 80.19 214 THR A O 1
ATOM 1676 N N . ARG A 1 215 ? -17.648 -7.759 15.303 1.00 78.12 215 ARG A N 1
ATOM 1677 C CA . ARG A 1 215 ? -16.957 -9.035 15.082 1.00 78.12 215 ARG A CA 1
ATOM 1678 C C . ARG A 1 215 ? -16.447 -9.681 16.376 1.00 78.12 215 ARG A C 1
ATOM 1680 O O . ARG A 1 215 ? -16.361 -10.900 16.432 1.00 78.12 215 ARG A O 1
ATOM 1687 N N . HIS A 1 216 ? -16.134 -8.883 17.394 1.00 76.50 216 HIS A N 1
ATOM 1688 C CA . HIS A 1 216 ? -15.675 -9.364 18.701 1.00 76.50 216 HIS A CA 1
ATOM 1689 C C . HIS A 1 216 ? -16.813 -9.666 19.692 1.00 76.50 216 HIS A C 1
ATOM 1691 O O . HIS A 1 216 ? -16.580 -10.343 20.689 1.00 76.50 216 HIS A O 1
ATOM 1697 N N . THR A 1 217 ? -18.026 -9.156 19.458 1.00 72.38 217 THR A N 1
ATOM 1698 C CA . THR A 1 217 ? -19.169 -9.305 20.382 1.00 72.38 217 THR A CA 1
ATOM 1699 C C . THR A 1 217 ? -20.202 -10.329 19.926 1.00 72.38 217 THR A C 1
ATOM 1701 O O . THR A 1 217 ? -20.885 -10.908 20.769 1.00 72.38 217 THR A O 1
ATOM 1704 N N . VAL A 1 218 ? -20.332 -10.567 18.619 1.00 67.56 218 VAL A N 1
ATOM 1705 C CA . VAL A 1 218 ? -21.300 -11.518 18.059 1.00 67.56 218 VAL A CA 1
ATOM 1706 C C . VAL A 1 218 ? -20.653 -12.892 17.912 1.00 67.56 218 VAL A C 1
ATOM 1708 O O . VAL A 1 218 ? -19.561 -13.019 17.359 1.00 67.56 218 VAL A O 1
ATOM 1711 N N . ALA A 1 219 ? -21.336 -13.931 18.390 1.00 57.88 219 ALA A N 1
ATOM 1712 C CA . ALA A 1 219 ? -20.879 -15.301 18.225 1.00 57.88 219 ALA A CA 1
ATOM 1713 C C . ALA A 1 219 ? -20.866 -15.700 16.739 1.00 57.88 219 ALA A C 1
ATOM 1715 O O . ALA A 1 219 ? -21.742 -15.325 15.963 1.00 57.88 219 ALA A O 1
ATOM 1716 N N . GLU A 1 220 ? -19.860 -16.477 16.339 1.00 56.00 220 GLU A N 1
ATOM 1717 C CA . GLU A 1 220 ? -19.526 -16.734 14.931 1.00 56.00 220 GLU A CA 1
ATOM 1718 C C . GLU A 1 220 ? -20.666 -17.376 14.111 1.00 56.00 220 GLU A C 1
ATOM 1720 O O . GLU A 1 220 ? -20.699 -17.228 12.890 1.00 56.00 220 GLU A O 1
ATOM 1725 N N . TYR A 1 221 ? -21.636 -18.011 14.783 1.00 51.72 221 TYR A N 1
ATOM 1726 C CA . TYR A 1 221 ? -22.824 -18.630 14.187 1.00 51.72 221 TYR A CA 1
ATOM 1727 C C . TYR A 1 221 ? -23.919 -17.638 13.754 1.00 51.72 221 TYR A C 1
ATOM 1729 O O . TYR A 1 221 ? -24.699 -17.961 12.863 1.00 51.72 221 TYR A O 1
ATOM 1737 N N . ASP A 1 222 ? -23.982 -16.443 14.351 1.00 52.47 222 ASP A N 1
ATOM 1738 C CA . ASP A 1 222 ? -25.043 -15.447 14.097 1.00 52.47 222 ASP A CA 1
ATOM 1739 C C . ASP A 1 222 ? -24.694 -14.493 12.944 1.00 52.47 222 ASP A C 1
ATOM 1741 O O . ASP A 1 222 ? -25.500 -13.683 12.477 1.00 52.47 222 ASP A O 1
ATOM 1745 N N . LEU A 1 223 ? -23.467 -14.603 12.437 1.00 58.69 223 LEU A N 1
ATOM 1746 C CA . LEU A 1 223 ? -22.981 -13.859 11.287 1.00 58.69 223 LEU A CA 1
ATOM 1747 C C . LEU A 1 223 ? -23.488 -14.553 10.022 1.00 58.69 223 LEU A C 1
ATOM 1749 O O . LEU A 1 223 ? -22.723 -15.160 9.273 1.00 58.69 223 LEU A O 1
ATOM 1753 N N . THR A 1 224 ? -24.800 -14.476 9.792 1.00 47.59 224 THR A N 1
AT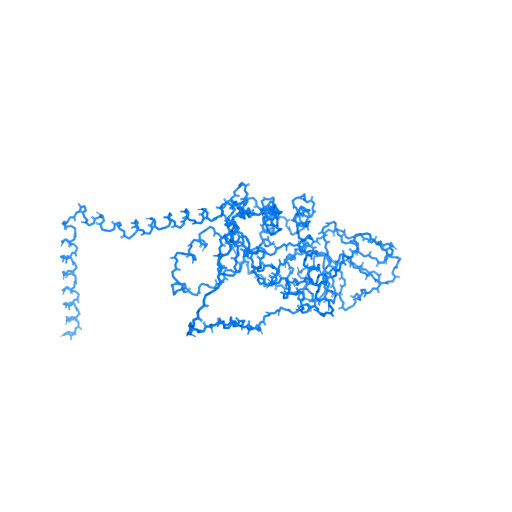OM 1754 C CA . THR A 1 224 ? -25.428 -14.869 8.528 1.00 47.59 224 THR A CA 1
ATOM 1755 C C . THR A 1 224 ? -24.749 -14.117 7.395 1.00 47.59 224 THR A C 1
ATOM 1757 O O . THR A 1 224 ? -25.007 -12.937 7.190 1.00 47.59 224 THR A O 1
ATOM 1760 N N . LYS A 1 225 ? -23.818 -14.815 6.730 1.00 43.72 225 LYS A N 1
ATOM 1761 C CA . LYS A 1 225 ? -23.211 -14.584 5.411 1.00 43.72 225 LYS A CA 1
ATOM 1762 C C . LYS A 1 225 ? -23.425 -13.172 4.842 1.00 43.72 225 LYS A C 1
ATOM 1764 O O . LYS A 1 225 ? -23.928 -13.019 3.734 1.00 43.72 225 LYS A O 1
ATOM 1769 N N . ARG A 1 226 ? -23.035 -12.128 5.580 1.00 44.00 226 ARG A N 1
ATOM 1770 C CA . ARG A 1 226 ? -22.846 -10.807 4.991 1.00 44.00 226 ARG A CA 1
ATOM 1771 C C . ARG A 1 226 ? -21.592 -10.959 4.158 1.00 44.00 226 ARG A C 1
ATOM 1773 O O . ARG A 1 226 ? -20.521 -11.227 4.705 1.00 44.00 226 ARG A O 1
ATOM 1780 N N . GLU A 1 227 ? -21.781 -10.929 2.843 1.00 38.97 227 GLU A N 1
ATOM 1781 C CA . GLU A 1 227 ? -20.702 -10.910 1.864 1.00 38.97 227 GLU A CA 1
ATOM 1782 C C . GLU A 1 227 ? -19.619 -9.940 2.345 1.00 38.97 227 GLU A C 1
ATOM 1784 O O . GLU A 1 227 ? -19.965 -8.909 2.939 1.00 38.97 227 GLU A O 1
ATOM 1789 N N . PRO A 1 228 ? -18.325 -10.273 2.178 1.00 42.91 228 PRO A N 1
ATOM 1790 C CA . PRO A 1 228 ? -17.276 -9.353 2.567 1.00 42.91 228 PRO A CA 1
ATOM 1791 C C . PRO A 1 228 ? -17.557 -8.061 1.809 1.00 42.91 228 PRO A C 1
ATOM 1793 O O . PRO A 1 228 ? -17.515 -8.048 0.581 1.00 42.91 228 PRO A O 1
ATOM 1796 N N . ILE A 1 229 ? -17.904 -6.992 2.532 1.00 49.81 229 ILE A N 1
ATOM 1797 C CA . ILE A 1 229 ? -17.820 -5.641 1.985 1.00 49.81 229 ILE A CA 1
ATOM 1798 C C . ILE A 1 229 ? -16.415 -5.607 1.406 1.00 49.81 229 ILE A C 1
ATOM 1800 O O . ILE A 1 229 ? -15.470 -5.833 2.164 1.00 49.81 229 ILE A O 1
ATOM 1804 N N . THR A 1 230 ? -16.304 -5.487 0.080 1.00 52.47 230 THR A N 1
ATOM 1805 C CA . THR A 1 230 ? -15.037 -5.389 -0.649 1.00 52.47 230 THR A CA 1
ATOM 1806 C C . THR A 1 230 ? -14.095 -4.567 0.210 1.00 52.47 230 THR A C 1
ATOM 1808 O O . THR A 1 230 ? -14.402 -3.403 0.477 1.00 52.47 230 THR A O 1
ATOM 1811 N N . ALA A 1 231 ? -13.075 -5.212 0.783 1.00 65.06 231 ALA A N 1
ATOM 1812 C CA . ALA A 1 231 ? -12.323 -4.603 1.866 1.00 65.06 231 ALA A CA 1
ATOM 1813 C C . ALA A 1 231 ? -11.724 -3.301 1.332 1.00 65.06 231 ALA A C 1
ATOM 1815 O O . ALA A 1 231 ? -10.963 -3.316 0.367 1.00 65.06 231 ALA A O 1
ATOM 1816 N N . VAL A 1 232 ? -12.156 -2.175 1.896 1.00 84.69 232 VAL A N 1
ATOM 1817 C CA . VAL A 1 232 ? -11.744 -0.851 1.434 1.00 84.69 232 VAL A CA 1
ATOM 1818 C C . VAL A 1 232 ? -10.274 -0.709 1.807 1.00 84.69 232 VAL A C 1
ATOM 1820 O O . VAL A 1 232 ? -9.945 -0.759 2.988 1.00 84.69 232 VAL A O 1
ATOM 1823 N N . THR A 1 233 ? -9.377 -0.602 0.829 1.00 89.38 233 THR A N 1
ATOM 1824 C CA . THR A 1 233 ? -7.937 -0.501 1.106 1.00 89.38 233 THR A CA 1
ATOM 1825 C C . THR A 1 233 ? -7.487 0.953 1.205 1.00 89.38 233 THR A C 1
ATOM 1827 O O . THR A 1 233 ? -8.152 1.865 0.705 1.00 89.38 233 THR A O 1
ATOM 1830 N N . LEU A 1 234 ? -6.323 1.188 1.806 1.00 89.12 234 LEU A N 1
ATOM 1831 C CA . LEU A 1 234 ? -5.679 2.500 1.844 1.00 89.12 234 LEU A CA 1
ATOM 1832 C C . LEU A 1 234 ? -5.577 3.143 0.451 1.00 89.12 234 LEU A C 1
ATOM 1834 O O . LEU A 1 234 ? -5.882 4.326 0.312 1.00 89.12 234 LEU A O 1
ATOM 1838 N N . ALA A 1 235 ? -5.222 2.370 -0.581 1.00 88.50 235 ALA A N 1
ATOM 1839 C CA . ALA A 1 235 ? -5.143 2.863 -1.956 1.00 88.50 235 ALA A CA 1
ATOM 1840 C C . ALA A 1 235 ? -6.491 3.419 -2.443 1.00 88.50 235 ALA A C 1
ATOM 1842 O O . ALA A 1 235 ? -6.550 4.520 -2.994 1.00 88.50 235 ALA A O 1
ATOM 1843 N N . THR A 1 236 ? -7.588 2.706 -2.165 1.00 87.19 236 THR A N 1
ATOM 1844 C CA . THR A 1 236 ? -8.938 3.169 -2.521 1.00 87.19 236 THR A CA 1
ATOM 1845 C C . THR A 1 236 ? -9.324 4.449 -1.776 1.00 87.19 236 THR A C 1
ATOM 1847 O O . THR A 1 236 ? -9.870 5.371 -2.378 1.00 87.19 236 THR A O 1
ATOM 1850 N N . LEU A 1 237 ? -8.983 4.564 -0.488 1.00 87.25 237 LEU A N 1
ATOM 1851 C CA . LEU A 1 237 ? -9.300 5.744 0.322 1.00 87.25 237 LEU A CA 1
ATOM 1852 C C . LEU A 1 237 ? -8.532 6.994 -0.108 1.00 87.25 237 LEU A C 1
ATOM 1854 O O . LEU A 1 237 ? -9.102 8.087 -0.091 1.00 87.25 237 LEU A O 1
ATOM 1858 N N . ILE A 1 238 ? -7.267 6.825 -0.499 1.00 86.44 238 ILE A N 1
ATOM 1859 C CA . ILE A 1 238 ? -6.418 7.899 -1.025 1.00 86.44 238 ILE A CA 1
ATOM 1860 C C . ILE A 1 238 ? -7.039 8.475 -2.303 1.00 86.44 238 ILE A C 1
ATOM 1862 O O . ILE A 1 238 ? -7.165 9.691 -2.433 1.00 86.44 238 ILE A O 1
ATOM 1866 N N . ILE A 1 239 ? -7.483 7.612 -3.223 1.00 80.81 239 ILE A N 1
ATOM 1867 C CA . ILE A 1 239 ? -8.083 8.029 -4.500 1.00 80.81 239 ILE A CA 1
ATOM 1868 C C . ILE A 1 239 ? -9.446 8.698 -4.288 1.00 80.81 239 ILE A C 1
ATOM 1870 O O . ILE A 1 239 ? -9.724 9.727 -4.900 1.00 80.81 239 ILE A O 1
ATOM 1874 N N . LEU A 1 240 ? -10.285 8.145 -3.407 1.00 77.94 240 LEU A N 1
ATOM 1875 C CA . LEU A 1 240 ? -11.637 8.656 -3.150 1.00 77.94 240 LEU A CA 1
ATOM 1876 C C . LEU A 1 240 ? -11.664 9.934 -2.293 1.00 77.94 240 LEU A C 1
ATOM 1878 O O . LEU A 1 240 ? -12.667 10.643 -2.291 1.00 77.94 240 LEU A O 1
ATOM 1882 N N . GLY A 1 241 ? -10.595 10.221 -1.545 1.00 65.12 241 GLY A N 1
ATOM 1883 C CA . GLY A 1 241 ? -10.509 11.371 -0.641 1.00 65.12 241 GLY A CA 1
ATOM 1884 C C . GLY A 1 241 ? -10.105 12.693 -1.278 1.00 65.12 241 GLY A C 1
ATOM 1885 O O . GLY A 1 241 ? -10.346 13.749 -0.690 1.00 65.12 241 GLY A O 1
ATOM 1886 N N . GLY A 1 242 ? -9.523 12.646 -2.478 1.00 57.06 242 GLY A N 1
ATOM 1887 C CA . GLY A 1 242 ? -9.129 13.839 -3.214 1.00 57.06 242 GLY A CA 1
ATOM 1888 C C . GLY A 1 242 ? -10.342 14.709 -3.523 1.00 57.06 242 GLY A C 1
ATOM 1889 O O . GLY A 1 242 ? -11.349 14.234 -4.043 1.00 57.06 242 GLY A O 1
ATOM 1890 N N . THR A 1 243 ? -10.255 15.999 -3.214 1.00 45.28 243 THR A N 1
ATOM 1891 C CA . THR A 1 243 ? -11.286 16.990 -3.522 1.00 45.28 243 THR A CA 1
ATOM 1892 C C . THR A 1 243 ? -11.589 17.003 -5.025 1.00 45.28 243 THR A C 1
ATOM 1894 O O . THR A 1 243 ? -10.905 17.660 -5.788 1.00 45.28 243 THR A O 1
ATOM 1897 N N . GLY A 1 244 ? -12.596 16.248 -5.471 1.00 44.16 244 GLY A N 1
ATOM 1898 C CA . GLY A 1 244 ? -13.348 16.419 -6.723 1.00 44.16 244 GLY A CA 1
ATOM 1899 C C . GLY A 1 244 ? -12.609 16.475 -8.071 1.00 44.16 244 GLY A C 1
ATOM 1900 O O . GLY A 1 244 ? -13.268 16.762 -9.067 1.00 44.16 244 GLY A O 1
ATOM 1901 N N . VAL A 1 245 ? -11.296 16.233 -8.166 1.00 45.25 245 VAL A N 1
ATOM 1902 C CA . VAL A 1 245 ? -10.548 16.464 -9.417 1.00 45.25 245 VAL A CA 1
ATOM 1903 C C . VAL A 1 245 ? -9.575 15.329 -9.753 1.00 45.25 245 VAL A C 1
ATOM 1905 O O . VAL A 1 245 ? -8.372 15.484 -9.589 1.00 45.25 245 VAL A O 1
ATOM 1908 N N . GLY A 1 246 ? -10.103 14.221 -10.285 1.00 55.47 246 GLY A N 1
ATOM 1909 C CA . GLY A 1 246 ? -9.353 13.193 -11.025 1.00 55.47 246 GLY A CA 1
ATOM 1910 C C . GLY A 1 246 ? -8.239 12.450 -10.264 1.00 55.47 246 GLY A C 1
ATOM 1911 O O . GLY A 1 246 ? -7.698 12.894 -9.257 1.00 55.47 246 GLY A O 1
ATOM 1912 N N . THR A 1 247 ? -7.840 11.293 -10.785 1.00 60.28 247 THR A N 1
ATOM 1913 C CA . THR A 1 247 ? -6.709 10.502 -10.259 1.00 60.28 247 THR A CA 1
ATOM 1914 C C . THR A 1 247 ? -5.366 11.246 -10.358 1.00 60.28 247 THR A C 1
ATOM 1916 O O . THR A 1 247 ? -4.462 11.012 -9.559 1.00 60.28 247 THR A O 1
ATOM 1919 N N . GLU A 1 248 ? -5.260 12.205 -11.282 1.00 61.59 248 GLU A N 1
ATOM 1920 C CA . GLU A 1 248 ? -4.055 12.995 -11.565 1.00 61.59 248 GLU A CA 1
ATOM 1921 C C . GLU A 1 248 ? -3.573 13.845 -10.382 1.00 61.59 248 GLU A C 1
ATOM 1923 O O . GLU A 1 248 ? -2.394 13.804 -10.020 1.00 61.59 248 GLU A O 1
ATOM 1928 N N . ARG A 1 249 ? -4.475 14.597 -9.735 1.00 65.38 249 ARG A N 1
ATOM 1929 C CA . ARG A 1 249 ? -4.095 15.469 -8.611 1.00 65.38 249 ARG A CA 1
ATOM 1930 C C . ARG A 1 249 ? -3.745 14.678 -7.361 1.00 65.38 249 ARG A C 1
ATOM 1932 O O . ARG A 1 249 ? -2.852 15.091 -6.626 1.00 65.38 249 ARG A O 1
ATOM 1939 N N . VAL A 1 250 ? -4.412 13.547 -7.140 1.00 74.75 250 VAL A N 1
ATOM 1940 C CA . VAL A 1 250 ? -4.147 12.678 -5.987 1.00 74.75 250 VAL A CA 1
ATOM 1941 C C . VAL A 1 250 ? -2.756 12.066 -6.092 1.00 74.75 250 VAL A C 1
ATOM 1943 O O . VAL A 1 250 ? -1.973 12.195 -5.154 1.00 74.75 250 VAL A O 1
ATOM 1946 N N . ALA A 1 251 ? -2.414 11.474 -7.240 1.00 76.75 251 ALA A N 1
ATOM 1947 C CA . ALA A 1 251 ? -1.087 10.901 -7.448 1.00 76.75 251 ALA A CA 1
ATOM 1948 C C . ALA A 1 251 ? 0.010 11.968 -7.309 1.00 76.75 251 ALA A C 1
ATOM 1950 O O . ALA A 1 251 ? 0.995 11.741 -6.611 1.00 76.75 251 ALA A O 1
ATOM 1951 N N . SER A 1 252 ? -0.190 13.173 -7.861 1.00 78.44 252 SER A N 1
ATOM 1952 C CA . SER A 1 252 ? 0.770 14.271 -7.692 1.00 78.44 252 SER A CA 1
ATOM 1953 C C . SER A 1 252 ? 0.933 14.712 -6.233 1.00 78.44 252 SER A C 1
ATOM 1955 O O . SER A 1 252 ? 2.062 14.946 -5.801 1.00 78.44 252 SER A O 1
ATOM 1957 N N . LEU A 1 253 ? -0.165 14.825 -5.475 1.00 80.12 253 LEU A N 1
ATOM 1958 C CA . LEU A 1 253 ? -0.136 15.219 -4.063 1.00 80.12 253 LEU A CA 1
ATOM 1959 C C . LEU A 1 253 ? 0.592 14.175 -3.213 1.00 80.12 253 LEU A C 1
ATOM 1961 O O . LEU A 1 253 ? 1.490 14.526 -2.453 1.00 80.12 253 LEU A O 1
ATOM 1965 N N . VAL A 1 254 ? 0.233 12.900 -3.379 1.00 83.38 254 VAL A N 1
ATOM 1966 C CA . VAL A 1 254 ? 0.879 11.773 -2.694 1.00 83.38 254 VAL A CA 1
ATOM 1967 C C . VAL A 1 254 ? 2.364 11.753 -3.029 1.00 83.38 254 VAL A C 1
ATOM 1969 O O . VAL A 1 254 ? 3.205 11.714 -2.144 1.00 83.38 254 VAL A O 1
ATOM 1972 N N . ARG A 1 255 ? 2.711 11.865 -4.309 1.00 80.25 255 ARG A N 1
ATOM 1973 C CA . ARG A 1 255 ? 4.094 11.811 -4.777 1.00 80.25 255 ARG A CA 1
ATOM 1974 C C . ARG A 1 255 ? 4.992 12.892 -4.174 1.00 80.25 255 ARG A C 1
ATOM 1976 O O . ARG A 1 255 ? 6.155 12.622 -3.870 1.00 80.25 255 ARG A O 1
ATOM 1983 N N . GLN A 1 256 ? 4.472 14.114 -4.067 1.00 81.56 256 GLN A N 1
ATOM 1984 C CA . GLN A 1 256 ? 5.209 15.279 -3.576 1.00 81.56 256 GLN A CA 1
ATOM 1985 C C . GLN A 1 256 ? 5.194 15.404 -2.049 1.00 81.56 256 GLN A C 1
ATOM 1987 O O . GLN A 1 256 ? 5.871 16.285 -1.518 1.00 81.56 256 GLN A O 1
ATOM 1992 N N . SER A 1 257 ? 4.451 14.558 -1.331 1.00 84.69 257 SER A N 1
ATOM 1993 C CA . SER A 1 257 ? 4.333 14.703 0.113 1.00 84.69 257 SER A CA 1
ATOM 1994 C C . SER A 1 257 ? 5.529 14.129 0.876 1.00 84.69 257 SER A C 1
ATOM 1996 O O . SER A 1 257 ? 6.113 13.089 0.545 1.00 84.69 257 SER A O 1
ATOM 1998 N N . GLN A 1 258 ? 5.882 14.822 1.960 1.00 86.69 258 GLN A N 1
ATOM 1999 C CA . GLN A 1 258 ? 6.863 14.337 2.926 1.00 86.69 258 GLN A CA 1
ATOM 2000 C C . GLN A 1 258 ? 6.362 13.065 3.628 1.00 86.69 258 GLN A C 1
ATOM 2002 O O . GLN A 1 258 ? 7.145 12.138 3.836 1.00 86.69 258 GLN A O 1
ATOM 2007 N N . GLU A 1 259 ? 5.056 12.981 3.903 1.00 88.50 259 GLU A N 1
ATOM 2008 C CA . GLU A 1 259 ? 4.419 11.809 4.519 1.00 88.50 259 GLU A CA 1
ATOM 2009 C C . GLU A 1 259 ? 4.567 10.556 3.657 1.00 88.50 259 GLU A C 1
ATOM 2011 O O . GLU A 1 259 ? 4.931 9.489 4.153 1.00 88.50 259 GLU A O 1
ATOM 2016 N N . PHE A 1 260 ? 4.376 10.682 2.340 1.00 88.06 260 PHE A N 1
ATOM 2017 C CA . PHE A 1 260 ? 4.584 9.561 1.433 1.00 88.06 260 PHE A CA 1
ATOM 2018 C C . PHE A 1 260 ? 6.056 9.171 1.326 1.00 88.06 260 PHE A C 1
ATOM 2020 O O . PHE A 1 260 ? 6.376 7.989 1.239 1.00 88.06 260 PHE A O 1
ATOM 2027 N N . THR A 1 261 ? 6.969 10.142 1.376 1.00 87.94 261 THR A N 1
ATOM 2028 C CA . THR A 1 261 ? 8.408 9.849 1.394 1.00 87.94 261 THR A CA 1
ATOM 2029 C C . THR A 1 261 ? 8.782 9.042 2.641 1.00 87.94 261 THR A C 1
ATOM 2031 O O . THR A 1 261 ? 9.491 8.045 2.530 1.00 87.94 261 THR A O 1
ATOM 2034 N N . SER A 1 262 ? 8.245 9.408 3.809 1.00 87.69 262 SER A N 1
ATOM 2035 C CA . SER A 1 262 ? 8.405 8.646 5.055 1.00 87.69 262 SER A CA 1
ATOM 2036 C C . SER A 1 262 ? 7.845 7.225 4.931 1.00 87.69 262 SER A C 1
ATOM 2038 O O . SER A 1 262 ? 8.523 6.250 5.268 1.00 87.69 262 SER A O 1
ATOM 2040 N N . LEU A 1 263 ? 6.643 7.090 4.359 1.00 88.81 263 LEU A N 1
ATOM 2041 C CA . LEU A 1 263 ? 6.017 5.793 4.118 1.00 88.81 263 LEU A CA 1
ATOM 2042 C C . LEU A 1 263 ? 6.852 4.918 3.181 1.00 88.81 263 LEU A C 1
ATOM 2044 O O . LEU A 1 263 ? 7.082 3.744 3.467 1.00 88.81 263 LEU A O 1
ATOM 2048 N N . ARG A 1 264 ? 7.339 5.492 2.079 1.00 86.19 264 ARG A N 1
ATOM 2049 C CA . ARG A 1 264 ? 8.184 4.799 1.110 1.00 86.19 264 ARG A CA 1
ATOM 2050 C C . ARG A 1 264 ? 9.464 4.290 1.762 1.00 86.19 264 ARG A C 1
ATOM 2052 O O . ARG A 1 264 ? 9.824 3.142 1.535 1.00 86.19 264 ARG A O 1
ATOM 2059 N N . VAL A 1 265 ? 10.128 5.112 2.574 1.00 86.19 265 VAL A N 1
ATOM 2060 C CA . VAL A 1 265 ? 11.344 4.705 3.292 1.00 86.19 265 VAL A CA 1
ATOM 2061 C C . VAL A 1 265 ? 11.053 3.526 4.223 1.00 86.19 265 VAL A C 1
ATOM 2063 O O . VAL A 1 265 ? 11.782 2.542 4.186 1.00 86.19 265 VAL A O 1
ATOM 2066 N N . ALA A 1 266 ? 9.956 3.563 4.987 1.00 85.94 266 ALA A N 1
ATOM 2067 C CA . ALA A 1 266 ? 9.568 2.447 5.856 1.00 85.94 266 ALA A CA 1
ATOM 2068 C C . ALA A 1 266 ? 9.252 1.155 5.072 1.00 85.94 266 ALA A C 1
ATOM 2070 O O . ALA A 1 266 ? 9.592 0.055 5.510 1.00 85.94 266 ALA A O 1
ATOM 2071 N N . VAL A 1 267 ? 8.632 1.282 3.894 1.00 84.38 267 VAL A N 1
ATOM 2072 C CA . VAL A 1 267 ? 8.379 0.158 2.980 1.00 84.38 267 VAL A CA 1
ATOM 2073 C C . VAL A 1 267 ? 9.683 -0.400 2.403 1.00 84.38 267 VAL A C 1
ATOM 2075 O O . VAL A 1 267 ? 9.877 -1.612 2.408 1.00 84.38 267 VAL A O 1
ATOM 2078 N N . ASP A 1 268 ? 10.591 0.456 1.936 1.00 81.00 268 ASP A N 1
ATOM 2079 C CA . ASP A 1 268 ? 11.878 0.038 1.369 1.00 81.00 268 ASP A CA 1
ATOM 2080 C C . ASP A 1 268 ? 12.769 -0.628 2.443 1.00 81.00 268 ASP A C 1
ATOM 2082 O O . ASP A 1 268 ? 13.421 -1.643 2.183 1.00 81.00 268 ASP A O 1
ATOM 2086 N N . GLU A 1 269 ? 12.735 -0.141 3.686 1.00 82.12 269 GLU A N 1
ATOM 2087 C CA . GLU A 1 269 ? 13.376 -0.798 4.833 1.00 82.12 269 GLU A CA 1
ATOM 2088 C C . GLU A 1 269 ? 12.768 -2.178 5.158 1.00 82.12 269 GLU A C 1
ATOM 2090 O O . GLU A 1 269 ? 13.493 -3.104 5.533 1.00 82.12 269 GLU A O 1
ATOM 2095 N N . ASP A 1 270 ? 11.454 -2.352 4.983 1.00 79.94 270 ASP A N 1
ATOM 2096 C CA . ASP A 1 270 ? 10.792 -3.653 5.159 1.00 79.94 270 ASP A CA 1
ATOM 2097 C C . ASP A 1 270 ? 11.291 -4.672 4.136 1.00 79.94 270 ASP A C 1
ATOM 2099 O O . ASP A 1 270 ? 11.708 -5.784 4.472 1.00 79.94 270 ASP A O 1
ATOM 2103 N N . LEU A 1 271 ? 11.302 -4.247 2.872 1.00 77.69 271 LEU A N 1
ATOM 2104 C CA . LEU A 1 271 ? 11.708 -5.071 1.745 1.00 77.69 271 LEU A CA 1
ATOM 2105 C C . LEU A 1 271 ? 13.176 -5.488 1.877 1.00 77.69 271 LEU A C 1
ATOM 2107 O O . LEU A 1 271 ? 13.491 -6.670 1.744 1.00 77.69 271 LEU A O 1
ATOM 2111 N N . THR A 1 272 ? 14.068 -4.557 2.219 1.00 78.00 272 THR A N 1
ATOM 2112 C CA . THR A 1 272 ? 15.500 -4.856 2.417 1.00 78.00 272 THR A CA 1
ATOM 2113 C C . THR A 1 272 ? 15.752 -5.823 3.577 1.00 78.00 272 THR A C 1
ATOM 2115 O O . THR A 1 272 ? 16.611 -6.701 3.479 1.00 78.00 272 THR A O 1
ATOM 2118 N N . ARG A 1 273 ? 14.986 -5.746 4.671 1.00 75.94 273 ARG A N 1
ATOM 2119 C CA . ARG A 1 273 ? 15.088 -6.723 5.770 1.00 75.94 273 ARG A CA 1
ATOM 2120 C C . ARG A 1 273 ? 14.678 -8.126 5.329 1.00 75.94 273 ARG A C 1
ATOM 2122 O O . ARG A 1 273 ? 15.293 -9.124 5.726 1.00 75.94 273 ARG A O 1
ATOM 2129 N N . VAL A 1 274 ? 13.634 -8.213 4.513 1.00 73.12 274 VAL A N 1
ATOM 2130 C CA . VAL A 1 274 ? 13.182 -9.487 3.956 1.00 73.12 274 VAL A CA 1
ATOM 2131 C C . VAL A 1 274 ? 14.232 -10.055 3.000 1.00 73.12 274 VAL A C 1
ATOM 2133 O O . VAL A 1 274 ? 14.570 -11.234 3.094 1.00 73.12 274 VAL A O 1
ATOM 2136 N N . GLU A 1 275 ? 14.825 -9.214 2.157 1.00 68.06 275 GLU A N 1
ATOM 2137 C CA . GLU A 1 275 ? 15.922 -9.569 1.252 1.00 68.06 275 GLU A CA 1
ATOM 2138 C C . GLU A 1 275 ? 17.117 -10.214 1.979 1.00 68.06 275 GLU A C 1
ATOM 2140 O O . GLU A 1 275 ? 17.640 -11.249 1.550 1.00 68.06 275 GLU A O 1
ATOM 2145 N N . GLN A 1 276 ? 17.536 -9.637 3.111 1.00 69.50 276 GLN A N 1
ATOM 2146 C CA . GLN A 1 276 ? 18.627 -10.175 3.932 1.00 69.50 276 GLN A CA 1
ATOM 2147 C C . GLN A 1 276 ? 18.300 -11.573 4.468 1.00 69.50 276 GLN A C 1
ATOM 2149 O O . GLN A 1 276 ? 19.152 -12.463 4.454 1.00 69.50 276 GLN A O 1
ATOM 2154 N N . SER A 1 277 ? 17.049 -11.785 4.880 1.00 67.00 277 SER A N 1
ATOM 2155 C CA . SER A 1 277 ? 16.576 -13.084 5.366 1.00 67.00 277 SER A CA 1
ATOM 2156 C C . SER A 1 277 ? 16.543 -14.126 4.241 1.00 67.00 277 SER A C 1
ATOM 2158 O O . SER A 1 277 ? 16.916 -15.272 4.461 1.00 67.00 277 SER A O 1
ATOM 2160 N N . ILE A 1 278 ? 16.168 -13.728 3.019 1.00 65.75 278 ILE A N 1
ATOM 2161 C CA . ILE A 1 278 ? 16.187 -14.594 1.825 1.00 65.75 278 ILE A CA 1
ATOM 2162 C C . ILE A 1 278 ? 17.623 -14.967 1.437 1.00 65.75 278 ILE A C 1
ATOM 2164 O O . ILE A 1 278 ? 17.891 -16.117 1.094 1.00 65.75 278 ILE A O 1
ATOM 2168 N N . THR A 1 279 ? 18.556 -14.014 1.517 1.00 56.56 279 THR A N 1
ATOM 2169 C CA . THR A 1 279 ? 19.974 -14.238 1.197 1.00 56.56 279 THR A CA 1
ATOM 2170 C C . THR A 1 279 ? 20.591 -15.314 2.092 1.00 56.56 279 THR A C 1
ATOM 2172 O O . THR A 1 279 ? 21.358 -16.135 1.606 1.00 56.56 279 THR A O 1
ATOM 2175 N N . ALA A 1 280 ? 20.221 -15.367 3.374 1.00 59.16 280 ALA A N 1
ATOM 2176 C CA . ALA A 1 280 ? 20.709 -16.398 4.290 1.00 59.16 280 ALA A CA 1
ATOM 2177 C C . ALA A 1 280 ? 20.204 -17.820 3.955 1.00 59.16 280 ALA A C 1
ATOM 2179 O O . ALA A 1 280 ? 20.814 -18.794 4.387 1.00 59.16 280 ALA A O 1
ATOM 2180 N N . LEU A 1 281 ? 19.117 -17.948 3.178 1.00 57.94 281 LEU A N 1
ATOM 2181 C CA . LEU A 1 281 ? 18.568 -19.227 2.694 1.00 57.94 281 LEU A CA 1
ATOM 2182 C C . LEU A 1 281 ? 18.968 -19.556 1.241 1.00 57.94 281 LEU A C 1
ATOM 2184 O O . LEU A 1 281 ? 18.439 -20.499 0.658 1.00 57.94 281 LEU A O 1
ATOM 2188 N N . GLU A 1 282 ? 19.875 -18.756 0.678 1.00 50.75 282 GLU A N 1
ATOM 2189 C CA . GLU A 1 282 ? 20.594 -18.880 -0.591 1.00 50.75 282 GLU A CA 1
ATOM 2190 C C . GLU A 1 282 ? 20.055 -19.903 -1.625 1.00 50.75 282 GLU A C 1
ATOM 2192 O O . GLU A 1 282 ? 20.257 -21.114 -1.524 1.00 50.75 282 GLU A O 1
ATOM 2197 N N . LYS A 1 283 ? 19.514 -19.344 -2.730 1.00 49.53 283 LYS A N 1
ATOM 2198 C CA . LYS A 1 283 ? 19.598 -19.827 -4.135 1.00 49.53 283 LYS A CA 1
ATOM 2199 C C . LYS A 1 283 ? 18.333 -20.322 -4.868 1.00 49.53 283 LYS A C 1
ATOM 2201 O O . LYS A 1 283 ? 18.467 -20.720 -6.022 1.00 49.53 283 LYS A O 1
ATOM 2206 N N . SER A 1 284 ? 17.113 -20.239 -4.327 1.00 44.81 284 SER A N 1
ATOM 2207 C CA . SER A 1 284 ? 15.926 -20.801 -5.013 1.00 44.81 284 SER A CA 1
ATOM 2208 C C . SER A 1 284 ? 14.729 -19.850 -5.139 1.00 44.81 284 SER A C 1
ATOM 2210 O O . SER A 1 284 ? 14.035 -19.613 -4.159 1.00 44.81 284 SER A O 1
ATOM 2212 N N . LEU A 1 285 ? 14.479 -19.428 -6.389 1.00 56.59 285 LEU A N 1
ATOM 2213 C CA . LEU A 1 285 ? 13.209 -19.082 -7.058 1.00 56.59 285 LEU A CA 1
ATOM 2214 C C . LEU A 1 285 ? 12.206 -18.152 -6.340 1.00 56.59 285 LEU A C 1
ATOM 2216 O O . LEU A 1 285 ? 11.869 -18.314 -5.176 1.00 56.59 285 LEU A O 1
ATOM 2220 N N . LYS A 1 286 ? 11.594 -17.251 -7.123 1.00 52.59 286 LYS A N 1
ATOM 2221 C CA . LYS A 1 286 ? 10.519 -16.298 -6.756 1.00 52.59 286 LYS A CA 1
ATOM 2222 C C . LYS A 1 286 ? 9.381 -16.878 -5.885 1.00 52.59 286 LYS A C 1
ATOM 2224 O O . LYS A 1 286 ? 8.698 -16.139 -5.193 1.00 52.59 286 LYS A O 1
ATOM 2229 N N . SER A 1 287 ? 9.189 -18.199 -5.890 1.00 54.34 287 SER A N 1
ATOM 2230 C CA . SER A 1 287 ? 8.240 -18.905 -5.017 1.00 54.34 287 SER A CA 1
ATOM 2231 C C . SER A 1 287 ? 8.602 -18.859 -3.525 1.00 54.34 287 SER A C 1
ATOM 2233 O O . SER A 1 287 ? 7.703 -18.979 -2.697 1.00 54.34 287 SER A O 1
ATOM 2235 N N . LEU A 1 288 ? 9.881 -18.721 -3.160 1.00 64.06 288 LEU A N 1
ATOM 2236 C CA . LEU A 1 288 ? 10.313 -18.689 -1.760 1.00 64.06 288 LEU A CA 1
ATOM 2237 C C . LEU A 1 288 ? 10.162 -17.291 -1.147 1.00 64.06 288 LEU A C 1
ATOM 2239 O O . LEU A 1 288 ? 9.879 -17.185 0.044 1.00 64.06 288 LEU A O 1
ATOM 2243 N N . SER A 1 289 ? 10.301 -16.221 -1.943 1.00 66.12 289 SER A N 1
ATOM 2244 C CA . SER A 1 289 ? 10.225 -14.846 -1.432 1.00 66.12 289 SER A CA 1
ATOM 2245 C C . SER A 1 289 ? 8.861 -14.531 -0.829 1.00 66.12 289 SER A C 1
ATOM 2247 O O . SER A 1 289 ? 8.807 -13.878 0.205 1.00 66.12 289 SER A O 1
ATOM 2249 N N . GLU A 1 290 ? 7.780 -15.054 -1.409 1.00 69.81 290 GLU A N 1
ATOM 2250 C CA . GLU A 1 290 ? 6.430 -14.824 -0.889 1.00 69.81 290 GLU A CA 1
ATOM 2251 C C . GLU A 1 290 ? 6.190 -15.535 0.444 1.00 69.81 290 GLU A C 1
ATOM 2253 O O . GLU A 1 290 ? 5.643 -14.954 1.376 1.00 69.81 290 GLU A O 1
ATOM 2258 N N . VAL A 1 291 ? 6.668 -16.775 0.578 1.00 73.38 291 VAL A N 1
ATOM 2259 C CA . VAL A 1 291 ? 6.557 -17.535 1.831 1.00 73.38 291 VAL A CA 1
ATOM 2260 C C . VAL A 1 291 ? 7.437 -16.915 2.918 1.00 73.38 291 VAL A C 1
ATOM 2262 O O . VAL A 1 291 ? 7.038 -16.861 4.080 1.00 73.38 291 VAL A O 1
ATOM 2265 N N . VAL A 1 292 ? 8.620 -16.403 2.565 1.00 75.62 292 VAL A N 1
ATOM 2266 C CA . VAL A 1 292 ? 9.483 -15.678 3.509 1.00 75.62 292 VAL A CA 1
ATOM 2267 C C . VAL A 1 292 ? 8.847 -14.351 3.923 1.00 75.62 292 VAL A C 1
ATOM 2269 O O . VAL A 1 292 ? 8.823 -14.060 5.119 1.00 75.62 292 VAL A O 1
ATOM 2272 N N . LEU A 1 293 ? 8.279 -13.589 2.980 1.00 74.12 293 LEU A N 1
ATOM 2273 C CA . LEU A 1 293 ? 7.498 -12.382 3.268 1.00 74.12 293 LEU A CA 1
ATOM 2274 C C . LEU A 1 293 ? 6.335 -12.702 4.210 1.00 74.12 293 LEU A C 1
ATOM 2276 O O . LEU A 1 293 ? 6.161 -12.014 5.210 1.00 74.12 293 LEU A O 1
ATOM 2280 N N . GLN A 1 294 ? 5.599 -13.784 3.956 1.00 78.38 294 GLN A N 1
ATOM 2281 C CA . GLN A 1 294 ? 4.489 -14.219 4.798 1.00 78.38 294 GLN A CA 1
ATOM 2282 C C . GLN A 1 294 ? 4.928 -14.622 6.199 1.00 78.38 294 GLN A C 1
ATOM 2284 O O . GLN A 1 294 ? 4.335 -14.177 7.180 1.00 78.38 294 GLN A O 1
ATOM 2289 N N . ASN A 1 295 ? 5.977 -15.431 6.314 1.00 79.38 295 ASN A N 1
ATOM 2290 C CA . ASN A 1 295 ? 6.513 -15.843 7.606 1.00 79.38 295 ASN A CA 1
ATOM 2291 C C . ASN A 1 295 ? 7.006 -14.633 8.401 1.00 79.38 295 ASN A C 1
ATOM 2293 O O . ASN A 1 295 ? 6.720 -14.510 9.594 1.00 79.38 295 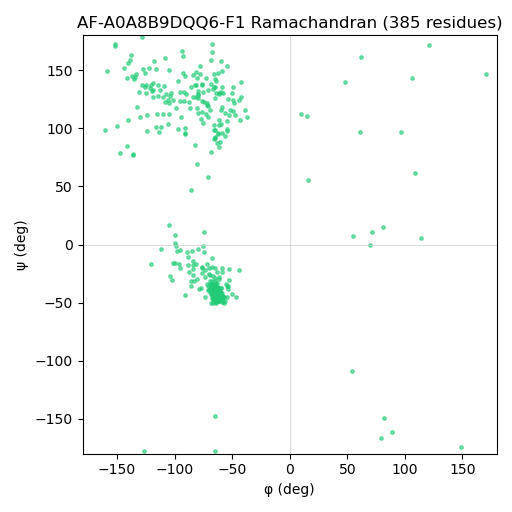ASN A O 1
ATOM 2297 N N . ARG A 1 296 ? 7.711 -13.714 7.732 1.00 80.56 296 ARG A N 1
ATOM 2298 C CA . ARG A 1 296 ? 8.216 -12.488 8.345 1.00 80.56 296 ARG A CA 1
ATOM 2299 C C . ARG A 1 296 ? 7.074 -11.586 8.797 1.00 80.56 296 ARG A C 1
ATOM 2301 O O . ARG A 1 296 ? 7.049 -11.185 9.956 1.00 80.56 296 ARG A O 1
ATOM 2308 N N . ARG A 1 297 ? 6.105 -11.330 7.919 1.00 82.75 297 ARG A N 1
ATOM 2309 C CA . ARG A 1 297 ? 4.931 -10.506 8.210 1.00 82.75 297 ARG A CA 1
ATOM 2310 C C . ARG A 1 297 ? 4.091 -11.113 9.328 1.00 82.75 297 ARG A C 1
ATOM 2312 O O . ARG A 1 297 ? 3.711 -10.403 10.250 1.00 82.75 297 ARG A O 1
ATOM 2319 N N . GLY A 1 298 ? 3.880 -12.427 9.315 1.00 84.50 298 GLY A N 1
ATOM 2320 C CA . GLY A 1 298 ? 3.214 -13.152 10.396 1.00 84.50 298 GLY A CA 1
ATOM 2321 C C . GLY A 1 298 ? 3.915 -12.971 11.743 1.00 84.50 298 GLY A C 1
ATOM 2322 O O . GLY A 1 298 ? 3.256 -12.694 12.744 1.00 84.50 298 GLY A O 1
ATOM 2323 N N . LEU A 1 299 ? 5.245 -13.063 11.771 1.00 84.12 299 LEU A N 1
ATOM 2324 C CA . LEU A 1 299 ? 6.038 -12.842 12.980 1.00 84.12 299 LEU A CA 1
ATOM 2325 C C . LEU A 1 299 ? 5.979 -11.379 13.460 1.00 84.12 299 LEU A C 1
ATOM 2327 O O . LEU A 1 299 ? 5.746 -11.135 14.643 1.00 84.12 299 LEU A O 1
ATOM 2331 N N . ASP A 1 300 ? 6.137 -10.405 12.562 1.00 85.44 300 ASP A N 1
ATOM 2332 C CA . ASP A 1 300 ? 6.092 -8.979 12.910 1.00 85.44 300 ASP A CA 1
ATOM 2333 C C . ASP A 1 300 ? 4.707 -8.566 13.445 1.00 85.44 300 ASP A C 1
ATOM 2335 O O . ASP A 1 300 ? 4.618 -7.818 14.425 1.00 85.44 300 ASP A O 1
ATOM 2339 N N . LEU A 1 301 ? 3.624 -9.118 12.883 1.00 85.94 301 LEU A N 1
ATOM 2340 C CA . LEU A 1 301 ? 2.258 -8.913 13.381 1.00 85.94 301 LEU A CA 1
ATOM 2341 C C . LEU A 1 301 ? 2.044 -9.584 14.745 1.00 85.94 301 LEU A C 1
ATOM 2343 O O . LEU A 1 301 ? 1.404 -9.000 15.619 1.00 85.94 301 LEU A O 1
ATOM 2347 N N . ARG A 1 302 ? 2.634 -10.764 14.988 1.00 83.94 302 ARG A N 1
ATOM 2348 C CA . ARG A 1 302 ? 2.636 -11.396 16.321 1.00 83.94 302 ARG A CA 1
ATOM 2349 C C . ARG A 1 302 ? 3.342 -10.537 17.365 1.00 83.94 302 ARG A C 1
ATOM 2351 O O . ARG A 1 302 ? 2.850 -10.446 18.488 1.00 83.94 302 ARG A O 1
ATOM 2358 N N . PHE A 1 303 ? 4.442 -9.877 17.009 1.00 84.38 303 PHE A N 1
ATOM 2359 C CA . PHE A 1 303 ? 5.114 -8.951 17.920 1.00 84.38 303 PHE A CA 1
ATOM 2360 C C . PHE A 1 303 ? 4.251 -7.729 18.249 1.00 84.38 303 PHE A C 1
ATOM 2362 O O . PHE A 1 303 ? 4.189 -7.334 19.413 1.00 84.38 303 PHE A O 1
ATOM 2369 N N . LEU A 1 304 ? 3.530 -7.164 17.271 1.00 84.88 304 LEU A N 1
ATOM 2370 C CA . LEU A 1 304 ? 2.567 -6.087 17.537 1.00 84.88 304 LEU A CA 1
ATOM 2371 C C . LEU A 1 304 ? 1.449 -6.541 18.489 1.00 84.88 304 LEU A C 1
ATOM 2373 O O . LEU A 1 304 ? 1.094 -5.802 19.408 1.00 84.88 304 LEU A O 1
ATOM 2377 N N . GLN A 1 305 ? 0.939 -7.764 18.318 1.00 82.62 305 GLN A N 1
ATOM 2378 C CA . GLN A 1 305 ? -0.078 -8.344 19.204 1.00 82.62 305 GLN A CA 1
ATOM 2379 C C . GLN A 1 305 ? 0.449 -8.539 20.633 1.00 82.62 305 GLN A C 1
ATOM 2381 O O . GLN A 1 305 ? -0.190 -8.106 21.589 1.00 82.62 305 GLN A O 1
ATOM 2386 N N . GLN A 1 306 ? 1.620 -9.166 20.793 1.00 84.50 306 GLN A N 1
ATOM 2387 C CA . GLN A 1 306 ? 2.226 -9.419 22.108 1.00 84.50 306 GLN A CA 1
ATOM 2388 C C . GLN A 1 306 ? 2.602 -8.125 22.837 1.00 84.50 306 GLN A C 1
ATOM 2390 O O . GLN A 1 306 ? 2.485 -8.055 24.058 1.00 84.50 306 GLN A O 1
ATOM 2395 N N . GLY A 1 307 ? 3.004 -7.092 22.094 1.00 82.94 307 GLY A N 1
ATOM 2396 C CA . GLY A 1 307 ? 3.257 -5.754 22.627 1.00 82.94 307 GLY A CA 1
ATOM 2397 C C . GLY A 1 307 ? 1.994 -4.950 22.956 1.00 82.94 307 GLY A C 1
ATOM 2398 O O . GLY A 1 307 ? 2.119 -3.816 23.407 1.00 82.94 307 GLY A O 1
ATOM 2399 N N . GLY A 1 308 ? 0.792 -5.490 22.713 1.00 82.62 308 GLY A N 1
ATOM 2400 C CA . GLY A 1 308 ? -0.483 -4.799 22.946 1.00 82.62 308 GLY A CA 1
ATOM 2401 C C . GLY A 1 308 ? -0.792 -3.665 21.958 1.00 82.62 308 GLY A C 1
ATOM 2402 O O . GLY A 1 308 ? -1.737 -2.908 22.179 1.00 82.62 308 GLY A O 1
ATOM 2403 N N . LEU A 1 309 ? -0.022 -3.557 20.869 1.00 85.88 309 LEU A N 1
ATOM 2404 C CA . LEU A 1 309 ? -0.085 -2.463 19.894 1.00 85.88 309 LEU A CA 1
ATOM 2405 C C . LEU A 1 309 ? -1.172 -2.657 18.826 1.00 85.88 309 LEU A C 1
ATOM 2407 O O . LEU A 1 309 ? -1.498 -1.707 18.121 1.00 85.88 309 LEU A O 1
ATOM 2411 N N . CYS A 1 310 ? -1.737 -3.860 18.684 1.00 88.12 310 CYS A N 1
ATOM 2412 C CA . CYS A 1 310 ? -2.856 -4.106 17.773 1.00 88.12 310 CYS A CA 1
ATOM 2413 C C . CYS A 1 310 ? -3.867 -5.123 18.309 1.00 88.12 310 CYS A C 1
ATOM 2415 O O . CYS A 1 310 ? -3.527 -6.043 19.054 1.00 88.12 310 CYS A O 1
ATOM 2417 N N . ALA A 1 311 ? -5.114 -4.970 17.868 1.00 86.06 311 ALA A N 1
ATOM 2418 C CA . ALA A 1 311 ? -6.190 -5.930 18.049 1.00 86.06 311 ALA A CA 1
ATOM 2419 C C . ALA A 1 311 ? -6.102 -7.036 16.993 1.00 86.06 311 ALA A C 1
ATOM 2421 O O . ALA A 1 311 ? -5.880 -6.769 15.813 1.00 86.06 311 ALA A O 1
ATOM 2422 N N . THR A 1 312 ? -6.307 -8.286 17.402 1.00 83.31 312 THR A N 1
ATOM 2423 C CA . THR A 1 312 ? -6.324 -9.418 16.465 1.00 83.31 312 THR A CA 1
ATOM 2424 C C . THR A 1 312 ? -7.724 -9.601 15.898 1.00 83.31 312 THR A C 1
ATOM 2426 O O . THR A 1 312 ? -8.661 -9.839 16.653 1.00 83.31 312 THR A O 1
ATOM 2429 N N . LEU A 1 313 ? -7.862 -9.544 14.576 1.00 78.75 313 LEU A N 1
ATOM 2430 C CA . LEU A 1 313 ? -9.119 -9.770 13.873 1.00 78.75 313 LEU A CA 1
ATOM 2431 C C . LEU A 1 313 ? -8.926 -10.896 12.850 1.00 78.75 313 LEU A C 1
ATOM 2433 O O . LEU A 1 313 ? -8.426 -10.671 11.757 1.00 78.75 313 LEU A O 1
ATOM 2437 N N . LYS A 1 314 ? -9.307 -12.132 13.197 1.00 76.94 314 LYS A N 1
ATOM 2438 C CA . LYS A 1 314 ? -8.981 -13.335 12.402 1.00 76.94 314 LYS A CA 1
ATOM 2439 C C . LYS A 1 314 ? -7.467 -13.456 12.135 1.00 76.94 314 LYS A C 1
ATOM 2441 O O . LYS A 1 314 ? -6.718 -13.755 13.059 1.00 76.94 314 LYS A O 1
ATOM 2446 N N . GLU A 1 315 ? -7.038 -13.240 10.891 1.00 75.00 315 GLU A N 1
ATOM 2447 C CA . GLU A 1 315 ? -5.646 -13.288 10.419 1.00 75.00 315 GLU A CA 1
ATOM 2448 C C . GLU A 1 315 ? -5.077 -11.875 10.178 1.00 75.00 315 GLU A C 1
ATOM 2450 O O . GLU A 1 315 ? -4.056 -11.712 9.517 1.00 75.00 315 GLU A O 1
ATOM 2455 N N . GLU A 1 316 ? -5.730 -10.848 10.728 1.00 85.56 316 GLU A N 1
ATOM 2456 C CA . GLU A 1 316 ? -5.353 -9.444 10.592 1.00 85.56 316 GLU A CA 1
ATOM 2457 C C . GLU A 1 316 ? -4.964 -8.841 11.952 1.00 85.56 316 GLU A C 1
ATOM 2459 O O . GLU A 1 316 ? -5.456 -9.238 13.015 1.00 85.56 316 GLU A O 1
ATOM 2464 N N . CYS A 1 317 ? -4.076 -7.853 11.918 1.00 89.31 317 CYS A N 1
ATOM 2465 C CA . CYS A 1 317 ? -3.666 -7.051 13.071 1.00 89.31 317 CYS A CA 1
ATOM 2466 C C . CYS A 1 317 ? -4.111 -5.609 12.825 1.00 89.31 317 CYS A C 1
ATOM 2468 O O . CYS A 1 317 ? -3.637 -4.943 11.903 1.00 89.31 317 CYS A O 1
ATOM 2470 N N . CYS A 1 318 ? -5.073 -5.171 13.631 1.00 90.50 318 CYS A N 1
ATOM 2471 C CA . CYS A 1 318 ? -5.810 -3.928 13.476 1.00 90.50 318 CYS A CA 1
ATOM 2472 C C . CYS A 1 318 ? -5.395 -2.910 14.526 1.00 90.50 318 CYS A C 1
ATOM 2474 O O . CYS A 1 318 ? -5.411 -3.208 15.719 1.00 90.50 318 CYS A O 1
ATOM 2476 N N . VAL A 1 319 ? -5.077 -1.700 14.091 1.00 91.44 319 VAL A N 1
ATOM 2477 C CA . VAL A 1 319 ? -4.713 -0.585 14.959 1.00 91.44 319 VAL A CA 1
ATOM 2478 C C . VAL A 1 319 ? -5.799 0.478 14.876 1.00 91.44 319 VAL A C 1
ATOM 2480 O O . VAL A 1 319 ? -6.278 0.799 13.786 1.00 91.44 319 VAL A O 1
ATOM 2483 N N . TYR A 1 320 ? -6.226 0.980 16.030 1.00 90.50 320 TYR A N 1
ATOM 2484 C CA . TYR A 1 320 ? -7.225 2.036 16.092 1.00 90.50 320 TYR A CA 1
ATOM 2485 C C . TYR A 1 320 ? -6.579 3.374 15.729 1.00 90.50 320 TYR A C 1
ATOM 2487 O O . TYR A 1 320 ? -5.470 3.677 16.172 1.00 90.50 320 TYR A O 1
ATOM 2495 N N . ALA A 1 321 ? -7.276 4.172 14.932 1.00 90.62 321 ALA A N 1
ATOM 2496 C CA . ALA A 1 321 ? -6.860 5.506 14.549 1.00 90.62 321 ALA A CA 1
ATOM 2497 C C . ALA A 1 321 ? -7.986 6.506 14.818 1.00 90.62 321 ALA A C 1
ATOM 2499 O O . ALA A 1 321 ? -9.160 6.245 14.535 1.00 90.62 321 ALA A O 1
ATOM 2500 N N . ASP A 1 322 ? -7.601 7.654 15.361 1.00 87.56 322 ASP A N 1
ATOM 2501 C CA . ASP A 1 322 ? -8.457 8.820 15.524 1.00 87.56 322 ASP A CA 1
ATOM 2502 C C . ASP A 1 322 ? -7.791 10.051 14.904 1.00 87.56 322 ASP A C 1
ATOM 2504 O O . ASP A 1 322 ? -6.694 9.963 14.366 1.00 87.56 322 ASP A O 1
ATOM 2508 N N . HIS A 1 323 ? -8.435 11.213 15.007 1.00 83.56 323 HIS A N 1
ATOM 2509 C CA . HIS A 1 323 ? -7.931 12.485 14.478 1.00 83.56 323 HIS A CA 1
ATOM 2510 C C . HIS A 1 323 ? -6.502 12.874 14.910 1.00 83.56 323 HIS A C 1
ATOM 2512 O O . HIS A 1 323 ? -5.877 13.703 14.244 1.00 83.56 323 HIS A O 1
ATOM 2518 N N . THR A 1 324 ? -5.986 12.324 16.011 1.00 83.69 324 THR A N 1
ATOM 2519 C CA . THR A 1 324 ? -4.641 12.624 16.518 1.00 83.69 324 THR A CA 1
ATOM 2520 C C . THR A 1 324 ? -3.567 11.730 15.913 1.00 83.69 324 THR A C 1
ATOM 2522 O O . THR A 1 324 ? -2.402 12.128 15.864 1.00 83.69 324 THR A O 1
ATOM 2525 N N . GLY A 1 325 ? -3.936 10.545 15.428 1.00 86.75 325 GLY A N 1
ATOM 2526 C CA . GLY A 1 325 ? -2.967 9.554 14.998 1.00 86.75 325 GLY A CA 1
ATOM 2527 C C . GLY A 1 325 ? -3.421 8.118 15.178 1.00 86.75 325 GLY A C 1
ATOM 2528 O O . GLY A 1 325 ? -4.535 7.802 15.601 1.00 86.75 325 GLY A O 1
ATOM 2529 N N . VAL A 1 326 ? -2.478 7.229 14.887 1.00 87.31 326 VAL A N 1
ATOM 2530 C CA . VAL A 1 326 ? -2.573 5.818 15.241 1.00 87.31 326 VAL A CA 1
ATOM 2531 C C . VAL A 1 326 ? -2.390 5.672 16.754 1.00 87.31 326 VAL A C 1
ATOM 2533 O O . VAL A 1 326 ? -1.360 6.054 17.313 1.00 87.31 326 VAL A O 1
ATOM 2536 N N . VAL A 1 327 ? -3.384 5.100 17.429 1.00 84.12 327 VAL A N 1
ATOM 2537 C CA . VAL A 1 327 ? -3.397 4.969 18.887 1.00 84.12 327 VAL A CA 1
ATOM 2538 C C . VAL A 1 327 ? -2.552 3.775 19.315 1.00 84.12 327 VAL A C 1
ATOM 2540 O O . VAL A 1 327 ? -2.859 2.620 19.013 1.00 84.12 327 VAL A O 1
ATOM 2543 N N . ARG A 1 328 ? -1.490 4.054 20.076 1.00 79.06 328 ARG A N 1
ATOM 2544 C CA . ARG A 1 328 ? -0.560 3.033 20.582 1.00 79.06 328 ARG A CA 1
ATOM 2545 C C . ARG A 1 328 ? -1.239 2.021 21.502 1.00 79.06 328 ARG A C 1
ATOM 2547 O O . ARG A 1 328 ? -1.041 0.822 21.339 1.00 79.06 328 ARG A O 1
ATOM 2554 N N . ASP A 1 329 ? -2.117 2.492 22.383 1.00 81.69 329 ASP A N 1
ATOM 2555 C CA . ASP A 1 329 ? -2.901 1.656 23.300 1.00 81.69 329 ASP A CA 1
ATOM 2556 C C . ASP A 1 329 ? -4.192 1.137 22.650 1.00 81.69 329 ASP A C 1
ATOM 2558 O O . ASP A 1 329 ? -5.286 1.194 23.216 1.00 81.69 329 ASP A O 1
ATOM 2562 N N . THR A 1 330 ? -4.079 0.614 21.430 1.00 83.50 330 THR A N 1
ATOM 2563 C CA . THR A 1 330 ? -5.222 0.100 20.666 1.00 83.50 330 THR A CA 1
ATOM 2564 C C . THR A 1 330 ? -6.028 -0.942 21.449 1.00 83.50 330 THR A C 1
ATOM 2566 O O . THR A 1 330 ? -7.258 -0.949 21.401 1.00 83.50 330 THR A O 1
ATOM 2569 N N . MET A 1 331 ? -5.361 -1.810 22.214 1.00 82.31 331 MET A N 1
ATOM 2570 C CA . MET A 1 331 ? -6.043 -2.816 23.032 1.00 82.31 331 MET A CA 1
ATOM 2571 C C . MET A 1 331 ? -6.890 -2.210 24.156 1.00 82.31 331 MET A C 1
ATOM 2573 O O . MET A 1 331 ? -7.929 -2.771 24.506 1.00 82.31 331 MET A O 1
ATOM 2577 N N . MET A 1 332 ? -6.486 -1.058 24.698 1.00 85.75 332 MET A N 1
ATOM 2578 C CA . MET A 1 332 ? -7.284 -0.320 25.677 1.00 85.75 332 MET A CA 1
ATOM 2579 C C . MET A 1 332 ? -8.557 0.213 25.021 1.00 85.75 332 MET A C 1
ATOM 2581 O O . MET A 1 332 ? -9.648 -0.032 25.532 1.00 85.75 332 MET A O 1
ATOM 2585 N N . LYS A 1 333 ? -8.431 0.826 23.836 1.00 86.81 333 LYS A N 1
ATOM 2586 C CA . LYS A 1 333 ? -9.582 1.292 23.046 1.00 86.81 333 LYS A CA 1
ATOM 2587 C C . LYS A 1 333 ? -10.536 0.160 22.689 1.00 86.81 333 LYS A C 1
ATOM 2589 O O . LYS A 1 333 ? -11.748 0.313 22.841 1.00 86.81 333 LYS A O 1
ATOM 2594 N N . LEU A 1 334 ? -10.001 -1.001 22.302 1.00 86.56 334 LEU A N 1
ATOM 2595 C CA . LEU A 1 334 ? -10.819 -2.185 22.058 1.00 86.56 334 LEU A CA 1
ATOM 2596 C C . LEU A 1 334 ? -11.632 -2.552 23.305 1.00 86.56 334 LEU A C 1
ATOM 2598 O O . LEU A 1 334 ? -12.843 -2.737 23.220 1.00 86.56 334 LEU A O 1
ATOM 2602 N N . ARG A 1 335 ? -10.973 -2.639 24.465 1.00 87.12 335 ARG A N 1
ATOM 2603 C CA . ARG A 1 335 ? -11.604 -3.041 25.727 1.00 87.12 335 ARG A CA 1
ATOM 2604 C C . ARG A 1 335 ? -12.687 -2.055 26.162 1.00 87.12 335 ARG A C 1
ATOM 2606 O O . ARG A 1 335 ? -13.788 -2.488 26.486 1.00 87.12 335 ARG A O 1
ATOM 2613 N N . GLU A 1 336 ? -12.405 -0.756 26.091 1.00 89.81 336 GLU A N 1
ATOM 2614 C CA . GLU A 1 336 ? -13.369 0.318 26.367 1.00 89.81 336 GLU A CA 1
ATOM 2615 C C . GLU A 1 336 ? -14.617 0.200 25.480 1.00 89.81 336 GLU A C 1
ATOM 2617 O O . GLU A 1 336 ? -15.747 0.236 25.976 1.00 89.81 336 GLU A O 1
ATOM 2622 N N . GLY A 1 337 ? -14.426 0.015 24.170 1.00 86.81 337 GLY A N 1
ATOM 2623 C CA . GLY A 1 337 ? -15.527 -0.123 23.220 1.00 86.81 337 GLY A CA 1
ATOM 2624 C C . GLY A 1 337 ? -16.358 -1.388 23.443 1.00 86.81 337 GLY A C 1
ATOM 2625 O O . GLY A 1 337 ? -17.590 -1.335 23.394 1.00 86.81 337 GLY A O 1
ATOM 2626 N N . LEU A 1 338 ? -15.710 -2.515 23.758 1.00 88.00 338 LEU A N 1
ATOM 2627 C CA . LEU A 1 338 ? -16.393 -3.769 24.087 1.00 88.00 338 LEU A CA 1
ATOM 2628 C C . LEU A 1 338 ? -17.196 -3.665 25.387 1.00 88.00 338 LEU A C 1
ATOM 2630 O O . LEU A 1 338 ? -18.346 -4.102 25.430 1.00 88.00 338 LEU A O 1
ATOM 2634 N N . GLU A 1 339 ? -16.634 -3.057 26.434 1.00 89.06 339 GLU A N 1
ATOM 2635 C CA . GLU A 1 339 ? -17.347 -2.824 27.693 1.00 89.06 339 GLU A CA 1
ATOM 2636 C C . GLU A 1 339 ? -18.550 -1.905 27.502 1.00 89.06 339 GLU A C 1
ATOM 2638 O O . GLU A 1 339 ? -19.631 -2.186 28.021 1.00 89.06 339 GLU A O 1
ATOM 2643 N N . LYS A 1 340 ? -18.392 -0.833 26.719 1.00 88.06 340 LYS A N 1
ATOM 2644 C CA . LYS A 1 340 ? -19.494 0.068 26.379 1.00 88.06 340 LYS A CA 1
ATOM 2645 C C . LYS A 1 340 ? -20.625 -0.682 25.672 1.00 88.06 340 LYS A C 1
ATOM 2647 O O . LYS A 1 340 ? -21.769 -0.597 26.111 1.00 88.06 340 LYS A O 1
ATOM 2652 N N . ARG A 1 341 ? -20.311 -1.475 24.640 1.00 83.50 341 ARG A N 1
ATOM 2653 C CA . ARG A 1 341 ? -21.305 -2.293 23.916 1.00 83.50 341 ARG A CA 1
ATOM 2654 C C . ARG A 1 341 ? -21.970 -3.328 24.819 1.00 83.50 341 ARG A C 1
ATOM 2656 O O . ARG A 1 341 ? -23.168 -3.565 24.694 1.00 83.50 341 ARG A O 1
ATOM 2663 N N . LYS A 1 342 ? -21.219 -3.926 25.747 1.00 85.31 342 LYS A N 1
ATOM 2664 C CA . LYS A 1 342 ? -21.772 -4.847 26.743 1.00 85.31 342 LYS A CA 1
ATOM 2665 C C . LYS A 1 342 ? -22.800 -4.145 27.633 1.00 85.31 342 LYS A C 1
ATOM 2667 O O . LYS A 1 342 ? -23.913 -4.643 27.745 1.00 85.31 342 LYS A O 1
ATOM 2672 N N . ARG A 1 343 ? -22.475 -2.963 28.172 1.00 86.44 343 ARG A N 1
ATOM 2673 C CA . ARG A 1 343 ? -23.406 -2.157 28.987 1.00 86.44 343 ARG A CA 1
ATOM 2674 C C . ARG A 1 343 ? -24.652 -1.743 28.205 1.00 86.44 343 ARG A C 1
ATOM 2676 O O . ARG A 1 343 ? -25.751 -1.808 28.738 1.00 86.44 343 ARG A O 1
ATOM 2683 N N . GLU A 1 344 ? -24.504 -1.344 26.942 1.00 84.38 344 GLU A N 1
ATOM 2684 C CA . GLU A 1 344 ? -25.639 -1.013 26.067 1.00 84.38 344 GLU A CA 1
ATOM 2685 C C . GLU A 1 344 ? -26.537 -2.232 25.807 1.00 84.38 344 GLU A C 1
ATOM 2687 O O . GLU A 1 344 ? -27.761 -2.119 25.851 1.00 84.38 344 GLU A O 1
ATOM 2692 N N . ASN A 1 345 ? -25.946 -3.407 25.576 1.00 79.81 345 ASN A N 1
ATOM 2693 C CA . ASN A 1 345 ? -26.692 -4.651 25.397 1.00 79.81 345 ASN A CA 1
ATOM 2694 C C . ASN A 1 345 ? -27.409 -5.081 26.681 1.00 79.81 345 ASN A C 1
ATOM 2696 O O . ASN A 1 345 ? -28.568 -5.474 26.605 1.00 79.81 345 ASN A O 1
ATOM 2700 N N . GLU A 1 346 ? -26.758 -4.967 27.840 1.00 82.75 346 GLU A N 1
ATOM 2701 C CA . GLU A 1 346 ? -27.364 -5.230 29.151 1.00 82.75 346 GLU A CA 1
ATOM 2702 C C . GLU A 1 346 ? -28.499 -4.243 29.438 1.00 82.75 346 GLU A C 1
ATOM 2704 O O . GLU A 1 346 ? -29.580 -4.659 29.832 1.00 82.75 346 GLU A O 1
ATOM 2709 N N . ALA A 1 347 ? -28.325 -2.949 29.151 1.00 82.75 347 ALA A N 1
ATOM 2710 C CA . ALA A 1 347 ? -29.403 -1.966 29.261 1.00 82.75 347 ALA A CA 1
ATOM 2711 C C . ALA A 1 347 ? -30.573 -2.292 28.311 1.00 82.75 347 ALA A C 1
ATOM 2713 O O . ALA A 1 347 ? -31.736 -2.181 28.692 1.00 82.75 347 ALA A O 1
ATOM 2714 N N . ARG A 1 348 ? -30.284 -2.759 27.089 1.00 76.94 348 ARG A N 1
ATOM 2715 C CA . ARG A 1 348 ? -31.291 -3.181 26.099 1.00 76.94 348 ARG A CA 1
ATOM 2716 C C . ARG A 1 348 ? -31.914 -4.552 26.389 1.00 76.94 348 ARG A C 1
ATOM 2718 O O . ARG A 1 348 ? -32.979 -4.853 25.859 1.00 76.94 348 ARG A O 1
ATOM 2725 N N . GLN A 1 349 ? -31.297 -5.399 27.197 1.00 73.25 349 GLN A N 1
ATOM 2726 C CA . GLN A 1 349 ? -31.955 -6.597 27.714 1.00 73.25 349 GLN A CA 1
ATOM 2727 C C . GLN A 1 349 ? -32.742 -6.272 28.980 1.00 73.25 349 GLN A C 1
ATOM 2729 O O . GLN A 1 349 ? -33.846 -6.754 29.136 1.00 73.25 349 GLN A O 1
ATOM 2734 N N . ASN A 1 350 ? -32.268 -5.377 29.836 1.00 75.81 350 ASN A N 1
ATOM 2735 C CA . ASN A 1 350 ? -32.874 -5.185 31.152 1.00 75.81 350 ASN A CA 1
ATOM 2736 C C . ASN A 1 350 ? -33.903 -4.040 31.190 1.00 75.81 350 ASN A C 1
ATOM 2738 O O . ASN A 1 350 ? -34.567 -3.851 32.211 1.00 75.81 350 ASN A O 1
ATOM 2742 N N . TRP A 1 351 ? -34.084 -3.273 30.102 1.00 79.00 351 TRP A N 1
ATOM 2743 C CA . TRP A 1 351 ? -35.083 -2.190 30.069 1.00 79.00 351 TRP A CA 1
ATOM 2744 C C . TRP A 1 351 ?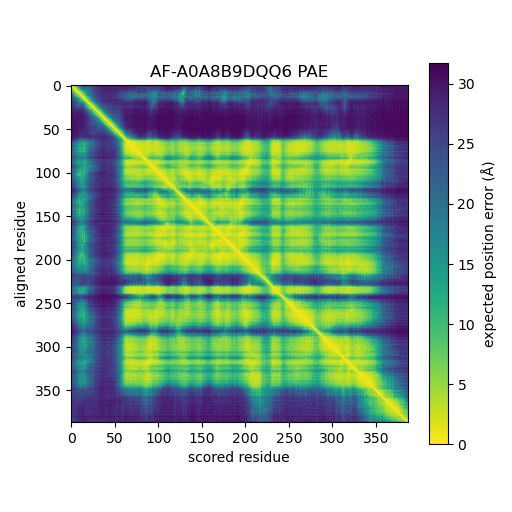 -36.505 -2.701 30.316 1.00 79.00 351 TRP A C 1
ATOM 2746 O O . TRP A 1 351 ? -37.267 -2.029 31.009 1.00 79.00 351 TRP A O 1
ATOM 2756 N N . TYR A 1 352 ? -36.865 -3.884 29.797 1.00 71.12 352 TYR A N 1
ATOM 2757 C CA . TYR A 1 352 ? -38.200 -4.440 30.018 1.00 71.12 352 TYR A CA 1
ATOM 2758 C C . TYR A 1 352 ? -38.368 -4.896 31.469 1.00 71.12 352 TYR A C 1
ATOM 2760 O O . TYR A 1 352 ? -39.410 -4.638 32.060 1.00 71.12 352 TYR A O 1
ATOM 2768 N N . GLU A 1 353 ? -37.340 -5.489 32.085 1.00 69.75 353 GLU A N 1
ATOM 2769 C CA . GLU A 1 353 ? -37.386 -5.890 33.497 1.00 69.75 353 GLU A CA 1
ATOM 2770 C C . GLU A 1 353 ? -37.573 -4.680 34.418 1.00 69.75 353 GLU A C 1
ATOM 2772 O O . GLU A 1 353 ? -38.414 -4.701 35.315 1.00 69.75 353 GLU A O 1
ATOM 2777 N N . SER A 1 354 ? -36.844 -3.589 34.167 1.00 71.69 354 SER A N 1
ATOM 2778 C CA . SER A 1 354 ? -36.983 -2.345 34.930 1.00 71.69 354 SER A CA 1
ATOM 2779 C C . SER A 1 354 ? -38.372 -1.710 34.758 1.00 71.69 354 SER A C 1
ATOM 2781 O O . SER A 1 354 ? -38.987 -1.283 35.737 1.00 71.69 354 SER A O 1
ATOM 2783 N N . TRP A 1 355 ? -38.914 -1.722 33.538 1.00 74.38 355 TRP A N 1
ATOM 2784 C CA . TRP A 1 355 ? -40.255 -1.216 33.234 1.00 74.38 355 TRP A CA 1
ATOM 2785 C C . TRP A 1 355 ? -41.373 -2.053 33.879 1.00 74.38 355 TRP A C 1
ATOM 2787 O O . TRP A 1 355 ? -42.303 -1.492 34.461 1.00 74.38 355 TRP A O 1
ATOM 2797 N N . PHE A 1 356 ? -41.262 -3.386 33.855 1.00 70.25 356 PHE A N 1
ATOM 2798 C CA . PHE A 1 356 ? -42.214 -4.284 34.517 1.00 70.25 356 PHE A CA 1
ATOM 2799 C C . PHE A 1 356 ? -42.138 -4.210 36.049 1.00 70.25 356 PHE A C 1
ATOM 2801 O O . PHE A 1 356 ? -43.174 -4.289 36.709 1.00 70.25 356 PHE A O 1
ATOM 2808 N N . ASN A 1 357 ? -40.949 -3.992 36.620 1.00 71.62 357 ASN A N 1
ATOM 2809 C CA . ASN A 1 357 ? -40.775 -3.812 38.064 1.00 71.62 357 ASN A CA 1
ATOM 2810 C C . ASN A 1 357 ? -41.376 -2.493 38.581 1.00 71.62 357 ASN A C 1
ATOM 2812 O O . ASN A 1 357 ? -41.859 -2.442 39.710 1.00 71.62 357 ASN A O 1
ATOM 2816 N N . TYR A 1 358 ? -41.395 -1.434 37.766 1.00 76.75 358 TYR A N 1
ATOM 2817 C CA . TYR A 1 358 ? -41.971 -0.137 38.148 1.00 76.75 358 TYR A CA 1
ATOM 2818 C C . TYR A 1 358 ? -43.511 -0.135 38.179 1.00 76.75 358 TYR A C 1
ATOM 2820 O O . TYR A 1 358 ? -44.129 0.705 38.831 1.00 76.75 358 TYR A O 1
ATOM 2828 N N . SER A 1 359 ? -44.169 -1.064 37.480 1.00 80.44 359 SER A N 1
ATOM 2829 C CA . SER A 1 359 ? -45.633 -1.161 37.452 1.00 80.44 359 SER A CA 1
ATOM 2830 C C . SER A 1 359 ? -46.110 -2.619 37.452 1.00 80.44 359 SER A C 1
ATOM 2832 O O . SER A 1 359 ? -46.455 -3.159 36.401 1.00 80.44 359 SER A O 1
ATOM 2834 N N . PRO A 1 360 ? -46.225 -3.248 38.639 1.00 70.81 360 PRO A N 1
ATOM 2835 C CA . PRO A 1 360 ? -46.676 -4.640 38.785 1.00 70.81 360 PRO A CA 1
ATOM 2836 C C . PRO A 1 360 ? -48.078 -4.917 38.214 1.00 70.81 360 PRO A C 1
ATOM 2838 O O . PRO A 1 360 ? -48.415 -6.040 37.845 1.00 70.81 360 PRO A O 1
ATOM 2841 N N . TRP A 1 361 ? -48.924 -3.892 38.109 1.00 78.69 361 TRP A N 1
ATOM 2842 C CA . TRP A 1 361 ? -50.247 -4.011 37.496 1.00 78.69 361 TRP A CA 1
ATOM 2843 C C . TRP A 1 361 ? -50.174 -4.217 35.975 1.00 78.69 361 TRP A C 1
ATOM 2845 O O . TRP A 1 361 ? -51.066 -4.832 35.401 1.00 78.69 361 TRP A O 1
ATOM 2855 N N . LEU A 1 362 ? -49.102 -3.770 35.319 1.00 78.06 362 LEU A N 1
ATOM 2856 C CA . LEU A 1 362 ? -48.926 -3.845 33.872 1.00 78.06 362 LEU A CA 1
ATOM 2857 C C . LEU A 1 362 ? -48.714 -5.282 33.382 1.00 78.06 362 LEU A C 1
ATOM 2859 O O . LEU A 1 362 ? -49.278 -5.673 32.363 1.00 78.06 362 LEU A O 1
ATOM 2863 N N . THR A 1 363 ? -47.960 -6.095 34.131 1.00 73.00 363 THR A N 1
ATOM 2864 C CA . THR A 1 363 ? -47.789 -7.535 33.857 1.00 73.00 363 THR A CA 1
ATOM 2865 C C . THR A 1 363 ? -49.119 -8.283 34.004 1.00 73.00 363 THR A C 1
ATOM 2867 O O . THR A 1 363 ? -49.459 -9.154 33.198 1.00 73.00 363 THR A O 1
ATOM 2870 N N . THR A 1 364 ? -49.923 -7.888 34.993 1.00 78.88 364 THR A N 1
ATOM 2871 C CA . THR A 1 364 ? -51.267 -8.427 35.244 1.00 78.88 364 THR A CA 1
ATOM 2872 C C . THR A 1 364 ? -52.239 -8.033 34.126 1.00 78.88 364 THR A C 1
ATOM 2874 O O . THR A 1 364 ? -53.027 -8.849 33.646 1.00 78.88 364 THR A O 1
ATOM 2877 N N . LEU A 1 365 ? -52.143 -6.796 33.643 1.00 81.38 365 LEU A N 1
ATOM 2878 C CA . LEU A 1 365 ? -52.957 -6.277 32.550 1.00 81.38 365 LEU A CA 1
ATOM 2879 C C . LEU A 1 365 ? -52.604 -6.967 31.220 1.00 81.38 365 LEU A C 1
ATOM 2881 O O . LEU A 1 365 ? -53.485 -7.514 30.562 1.00 81.38 365 LEU A O 1
ATOM 2885 N N . LEU A 1 366 ? -51.316 -7.031 30.864 1.00 79.19 366 LEU A N 1
ATOM 2886 C CA . LEU A 1 366 ? -50.817 -7.701 29.654 1.00 79.19 366 LEU A CA 1
ATOM 2887 C C . LEU A 1 366 ? -51.152 -9.196 29.632 1.00 79.19 366 LEU A C 1
ATOM 2889 O O . LEU A 1 366 ? -51.579 -9.708 28.601 1.00 79.19 366 LEU A O 1
ATOM 2893 N N . SER A 1 367 ? -51.026 -9.899 30.761 1.00 77.50 367 SER A N 1
ATOM 2894 C CA . SER A 1 367 ? -51.407 -11.317 30.846 1.00 77.50 367 SER A CA 1
ATOM 2895 C C . SER A 1 367 ? -52.916 -11.531 30.694 1.00 77.50 367 SER 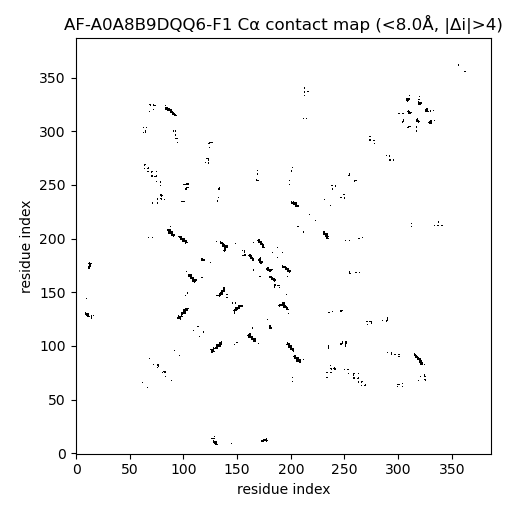A C 1
ATOM 2897 O O . SER A 1 367 ? -53.334 -12.482 30.027 1.00 77.50 367 SER A O 1
ATOM 2899 N N . THR A 1 368 ? -53.737 -10.625 31.233 1.00 85.06 368 THR A N 1
ATOM 2900 C CA . THR A 1 368 ? -55.197 -10.654 31.061 1.00 85.06 368 THR A CA 1
ATOM 2901 C C . THR A 1 368 ? -55.582 -10.398 29.603 1.00 85.06 368 THR A C 1
ATOM 2903 O O . THR A 1 368 ? -56.354 -11.167 29.025 1.00 85.06 368 THR A O 1
ATOM 2906 N N . PHE A 1 369 ? -54.994 -9.384 28.961 1.00 85.00 369 PHE A N 1
ATOM 2907 C CA . PHE A 1 369 ? -55.227 -9.098 27.544 1.00 85.00 369 PHE A CA 1
ATOM 2908 C C . PHE A 1 369 ? -54.765 -10.246 26.642 1.00 85.00 369 PHE A C 1
ATOM 2910 O O . PHE A 1 369 ? -55.532 -10.665 25.779 1.00 85.00 369 PHE A O 1
ATOM 2917 N N . CYS A 1 370 ? -53.586 -10.827 26.882 1.00 83.88 370 CYS A N 1
ATOM 2918 C CA . CYS A 1 370 ? -53.104 -11.994 26.138 1.00 83.88 370 CYS A CA 1
ATOM 2919 C C . CYS A 1 370 ? -54.028 -13.209 26.298 1.00 83.88 370 CYS A C 1
ATOM 2921 O O . CYS A 1 370 ? -54.375 -13.838 25.300 1.00 83.88 370 CYS A O 1
ATOM 2923 N N . ARG A 1 371 ? -54.495 -13.521 27.518 1.00 79.25 371 ARG A N 1
ATOM 2924 C CA . ARG A 1 371 ? -55.485 -14.596 27.738 1.00 79.25 371 ARG A CA 1
ATOM 2925 C C . ARG A 1 371 ? -56.762 -14.362 26.945 1.00 79.25 371 ARG A C 1
ATOM 2927 O O . ARG A 1 371 ? -57.274 -15.281 26.314 1.00 79.25 371 ARG A O 1
ATOM 2934 N N . THR A 1 372 ? -57.258 -13.132 26.966 1.00 83.81 372 THR A N 1
ATOM 2935 C CA . THR A 1 372 ? -58.500 -12.771 26.280 1.00 83.81 372 THR A CA 1
ATOM 2936 C C . THR A 1 372 ? -58.322 -12.859 24.761 1.00 83.81 372 THR A C 1
ATOM 2938 O O . THR A 1 372 ? -59.153 -13.460 24.086 1.00 83.81 372 THR A O 1
ATOM 2941 N N . PHE A 1 373 ? -57.196 -12.377 24.224 1.00 82.12 373 PHE A N 1
ATOM 2942 C CA . PHE A 1 373 ? -56.859 -12.481 22.801 1.00 82.12 373 PHE A CA 1
ATOM 2943 C C . PHE A 1 373 ? -56.708 -13.927 22.326 1.00 82.12 373 PHE A C 1
ATOM 2945 O O . PHE A 1 373 ? -57.228 -14.266 21.265 1.00 82.12 373 PHE A O 1
ATOM 2952 N N . VAL A 1 374 ? -56.044 -14.792 23.099 1.00 81.12 374 VAL A N 1
ATOM 2953 C CA . VAL A 1 374 ? -55.900 -16.221 22.769 1.00 81.12 374 VAL A CA 1
ATOM 2954 C C . VAL A 1 374 ? -57.262 -16.914 22.757 1.00 81.12 374 VAL A C 1
ATOM 2956 O O . VAL A 1 374 ? -57.567 -17.653 21.828 1.00 81.12 374 VAL A O 1
ATOM 2959 N N . VAL A 1 375 ? -58.134 -16.637 23.730 1.00 80.62 375 VAL A N 1
ATOM 2960 C CA . VAL A 1 375 ? -59.490 -17.212 23.750 1.00 80.62 375 VAL A CA 1
ATOM 2961 C C . VAL A 1 375 ? -60.328 -16.718 22.568 1.00 80.62 375 VAL A C 1
ATOM 2963 O O . VAL A 1 375 ? -61.035 -17.519 21.957 1.00 80.62 375 VAL A O 1
ATOM 2966 N N . ILE A 1 376 ? -60.241 -15.432 22.213 1.00 80.12 376 ILE A N 1
ATOM 2967 C CA . ILE A 1 376 ? -60.964 -14.861 21.066 1.00 80.12 376 ILE A CA 1
ATOM 2968 C C . ILE A 1 376 ? -60.456 -15.457 19.751 1.00 80.12 376 ILE A C 1
ATOM 2970 O O . ILE A 1 376 ? -61.263 -15.846 18.914 1.00 80.12 376 ILE A O 1
ATOM 2974 N N . SER A 1 377 ? -59.142 -15.591 19.572 1.00 74.50 377 SER A N 1
ATOM 2975 C CA . SER A 1 377 ? -58.557 -16.157 18.350 1.00 74.50 377 SER A CA 1
ATOM 2976 C C . SER A 1 377 ? -58.787 -17.667 18.227 1.00 74.50 377 SER A C 1
ATOM 2978 O O . SER A 1 377 ? -59.069 -18.144 17.132 1.00 74.50 377 SER A O 1
ATOM 2980 N N . VAL A 1 378 ? -58.774 -18.427 19.326 1.00 75.81 378 VAL A N 1
ATOM 2981 C CA . VAL A 1 378 ? -59.157 -19.851 19.316 1.00 75.81 378 VAL A CA 1
ATOM 2982 C C . VAL A 1 378 ? -60.652 -20.015 19.037 1.00 75.81 378 VAL A C 1
ATOM 2984 O O . VAL A 1 378 ? -61.021 -20.859 18.225 1.00 75.81 378 VAL A O 1
ATOM 2987 N N . ARG A 1 379 ? -61.525 -19.187 19.631 1.00 69.50 379 ARG A N 1
ATOM 2988 C CA . ARG A 1 379 ? -62.968 -19.206 19.324 1.00 69.50 379 ARG A CA 1
ATOM 2989 C C . ARG A 1 379 ? -63.268 -18.784 17.888 1.00 69.50 379 ARG A C 1
ATOM 2991 O O . ARG A 1 379 ? -64.136 -19.392 17.278 1.00 69.50 379 ARG A O 1
ATOM 2998 N N . ALA A 1 380 ? -62.555 -17.798 17.346 1.00 65.44 380 ALA A N 1
ATOM 2999 C CA . ALA A 1 380 ? -62.700 -17.380 15.954 1.00 65.44 380 ALA A CA 1
ATOM 3000 C C . ALA A 1 380 ? -62.280 -18.499 14.988 1.00 65.44 380 ALA A C 1
ATOM 3002 O O . ALA A 1 380 ? -63.022 -18.792 14.059 1.00 65.44 380 ALA A O 1
ATOM 3003 N N . ASN A 1 381 ? -61.162 -19.185 15.262 1.00 57.66 381 ASN A N 1
ATOM 3004 C CA . ASN A 1 381 ? -60.711 -20.328 14.460 1.00 57.66 381 ASN A CA 1
ATOM 3005 C C . ASN A 1 381 ? -61.641 -21.551 14.575 1.00 57.66 381 ASN A C 1
ATOM 3007 O O . ASN A 1 381 ? -61.881 -22.231 13.581 1.00 57.66 381 ASN A O 1
ATOM 3011 N N . LEU A 1 382 ? -62.202 -21.829 15.761 1.00 58.19 382 LEU A N 1
ATOM 3012 C CA . LEU A 1 382 ? -63.213 -22.882 15.930 1.00 58.19 382 LEU A CA 1
ATOM 3013 C C . LEU A 1 382 ? -64.536 -22.540 15.232 1.00 58.19 382 LEU A C 1
ATOM 3015 O O . LEU A 1 382 ? -65.201 -23.440 14.728 1.00 58.19 382 LEU A O 1
ATOM 3019 N N . TRP A 1 383 ? -64.914 -21.262 15.181 1.00 56.34 383 TRP A N 1
ATOM 3020 C CA . TRP A 1 383 ? -66.128 -20.820 14.495 1.00 56.34 383 TRP A CA 1
ATOM 3021 C C . TRP A 1 383 ? -66.006 -20.958 12.969 1.00 56.34 383 TRP A C 1
ATOM 3023 O O . TRP A 1 383 ? -66.948 -21.423 12.343 1.00 56.34 383 TRP A O 1
ATOM 3033 N N . THR A 1 384 ? -64.827 -20.691 12.395 1.00 55.88 384 THR A N 1
ATOM 3034 C CA . THR A 1 384 ? -64.511 -20.930 10.968 1.00 55.88 384 THR A CA 1
ATOM 3035 C C . THR A 1 384 ? -64.294 -22.400 10.585 1.00 55.88 384 THR A C 1
ATOM 3037 O O . THR A 1 384 ? -64.068 -22.698 9.420 1.00 55.88 384 THR A O 1
ATOM 3040 N N . MET A 1 385 ? -64.271 -23.322 11.554 1.00 53.56 385 MET A N 1
ATOM 3041 C CA . MET A 1 385 ? -64.140 -24.768 11.307 1.00 53.56 385 MET A CA 1
ATOM 3042 C C . MET A 1 385 ? -65.480 -25.513 11.411 1.00 53.56 385 MET A C 1
ATOM 3044 O O . MET A 1 385 ? -65.569 -26.657 10.974 1.00 53.56 385 MET A O 1
ATOM 3048 N N . TYR A 1 386 ? -66.500 -24.888 12.009 1.00 52.16 386 TYR A N 1
ATOM 3049 C CA . TYR A 1 386 ? -67.838 -25.460 12.223 1.00 52.16 386 TYR A CA 1
ATOM 3050 C C . TYR A 1 386 ? -68.944 -24.789 11.384 1.00 52.16 386 TYR A C 1
ATOM 3052 O O . TYR A 1 386 ? -70.083 -25.257 11.407 1.00 52.16 386 TYR A O 1
ATOM 3060 N N . PHE A 1 387 ? -68.601 -23.737 10.642 1.00 47.78 387 PHE A N 1
ATOM 3061 C CA . PHE A 1 387 ? -69.351 -23.122 9.543 1.00 47.78 387 PHE A CA 1
ATOM 3062 C C . PHE A 1 387 ? -68.387 -22.928 8.378 1.00 47.78 387 PHE A C 1
ATOM 3064 O O . PHE A 1 387 ? -68.853 -23.031 7.222 1.00 47.78 387 PHE A O 1
#

pLDDT: mean 71.28, std 21.55, range [21.34, 93.62]

InterPro domains:
  IPR018154 TLV/ENV coat polyprotein [PF00429] (52-373)
  IPR018154 TLV/ENV coat polyprotein [PTHR10424] (10-376)

Sequence (387 aa):
MKKEEAKNPQRVGPNQELSGSVLRIQPTQAFGIQTSNSPKPLKVINKSVGQKYEVKSEGMTENNMWRIMNASYYLLNQTNPNVPRSCWLCLDIRPPYYDAIGDLGEATHSSNPNPPQCNWGRDVGITLTEVTGNGRCVGTVPSEKLHLCSITEKVTPGGKEKWLIPTNNARWVCSSTGVTPCLSLKLFNVSQDFCIQVIIVPRILYHSEEYVYTRHTVAEYDLTKREPITAVTLATLIILGGTGVGTERVASLVRQSQEFTSLRVAVDEDLTRVEQSITALEKSLKSLSEVVLQNRRGLDLRFLQQGGLCATLKEECCVYADHTGVVRDTMMKLREGLEKRKRENEARQNWYESWFNYSPWLTTLLSTFCRTFVVISVRANLWTMYF

Organism: Anser cygnoides (NCBI:txid8845)